Protein AF-A0A2G9UQJ6-F1 (afdb_monomer_lite)

Radius of gyration: 34.2 Å; chains: 1; bounding box: 75×76×111 Å

pLDDT: mean 76.44, std 18.37, range [27.22, 98.5]

Sequence (401 aa):
MISSRFLRECLCYSTVIKEKIAAMLEKKKLLGDGQTDQGKFVLKTAKGTRDYGPKSMAVRESVLKIVTDAFKRHGAETIDTPVFELREVLMGKYGEEGGKLVYDLQDQGGELLSLRYDLTLNHRFILEGMFAACGAGADQFKTVCSSVDKLDKQPWIEIEEELIKEKGLTKENTEKLGQFVRLREFNPSMGNVELLDKLMEFEELAKNARLKKGVEELKVKALEGINLETNGEEQKGLPVGVGSVAAGGRYDELVGNFMAPSGAKGKDKRQDVPCVGISFGIERLFAIMEAKMQIEQLPVRTTETEIFIASAQKNLLQERMKLCKTLWDEGFKVEFAYKANPKLLTQLQYCEDRLIPLVLIVGERELQEGVVKLRNVKARAEQDVPFSELVPTLRSTLASL

InterPro domains:
  IPR004154 Anticodon-binding [PF03129] (307-396)
  IPR004516 Histidine-tRNA ligase/ATP phosphoribosyltransferase regulatory subunit [PIRSF001549] (43-395)
  IPR033656 Histidyl-anticodon-binding [cd00859] (304-395)
  IPR036621 Anticodon-binding domain superfamily [G3DSA:3.40.50.800] (301-399)
  IPR041715 Class II Histidinyl-tRNA synthetase (HisRS)-like catalytic core domain [PF13393] (48-121)
  IPR045864 Class II Aminoacyl-tRNA synthetase/Biotinyl protein ligase (BPL) and lipoyl protein ligase (LPL) [G3DSA:3.30.930.10] (32-120)
  IPR045864 Class II Aminoacyl-tRNA synthetase/Biotinyl protein ligase (BPL) and lipoyl protein ligase (LPL) [G3DSA:3.30.930.10] (121-226)
  IPR045864 Class II Aminoacyl-tRNA synthetase/Biotinyl protein ligase (BPL) and lipoyl protein ligase (LPL) [G3DSA:3.30.930.10] (227-298)
  IPR045864 Class II Aminoacyl-tRNA synthetase/Biotinyl protein ligase (BPL) and lipoyl protein ligase (LPL) [SSF55681] (44-290)

Secondary structure (DSSP, 8-state):
---HHHHHHHHHHHHHHHHHHHHHHHHHHHS-------------PPTT-----HHHHHHHHHHHHHHHHHHHHTT-------SEEEHHHHHHHH-TTGGGSS-BPPP-SS--EEE-STTS---HHHHHHHHHHTT--TTTHHHHHHHHGGGGTS-HHHHHHHHHHTT---HHHHHHHHHHHTHHHH-TT--HHHHHHHHHHSHHHHH-HHHHHHHHHHHHHHHHHHTTGGGS---TT--S----SEEEEE-TTTTTTTSPP-SSTT---------EEEEE-HHHHHHHHHHHHHHTT----S----EEEEESSSSTHHHHHHHHHHHHHTT--EEE-SSSS--HHHHHHHHHHTT--EEEEE-HHHHHHTEEEEEETTT--EEEEETTTHHHHHHHHHTT-

Foldseek 3Di:
DPDPVVVVVVVVVVVVVVVVVVVVVVVVVVVPPPPPCPPDDDPDDDVLDDDQPLLLVLLLVVLVVVVVVVCVVVVHDDDDDDQKDQPCVQCLVPHPPSSVQWAWDDDPPDTTITGDDPRGDDQPLQLVLQLVLLVHDPVLSVVLVVLLVCVVPDPLVVSLCCCVVPSPRDNSSSVSSCCLSCVCVVPVPDEPLRNLVVLCVPPSSVPRPSNVVSSCVQNVQVVVVVVVCVPDDDDPDDDDYDGDQKDWDKDFCPVLSVDDFDDDPPDRDRDTHIDIDMDGNSVSVSVRVVRVCVVVVPDRASDPAQEEEEEQDAQCPVVSVVVQVVVVVVVHRYYYDPDRHDHRVVSLVVCVNNVHQKYWYDDPVLVVVQWIWIAGSVVRDIDTGHPVCVSVVSVVVSVVD

Structure (mmCIF, N/CA/C/O backbone):
data_AF-A0A2G9UQJ6-F1
#
_entry.id   AF-A0A2G9UQJ6-F1
#
loop_
_atom_site.group_PDB
_atom_site.id
_atom_site.type_symbol
_atom_site.label_atom_id
_atom_site.label_alt_id
_atom_site.label_comp_id
_atom_site.label_asym_id
_atom_site.label_entity_id
_atom_site.label_seq_id
_atom_site.pdbx_PDB_ins_code
_atom_site.Cartn_x
_atom_site.Cartn_y
_atom_site.Cartn_z
_atom_site.occupancy
_atom_site.B_iso_or_equiv
_atom_site.auth_seq_id
_atom_site.auth_comp_id
_atom_site.auth_asym_id
_atom_site.auth_atom_id
_atom_site.pdbx_PDB_model_num
ATOM 1 N N . MET A 1 1 ? 31.952 -42.446 61.697 1.00 39.38 1 MET A N 1
ATOM 2 C CA . MET A 1 1 ? 33.128 -42.625 60.817 1.00 39.38 1 MET A CA 1
ATOM 3 C C . MET A 1 1 ? 32.642 -43.036 59.438 1.00 39.38 1 MET A C 1
ATOM 5 O O . MET A 1 1 ? 32.068 -44.110 59.322 1.00 39.38 1 MET A O 1
ATOM 9 N N . ILE A 1 2 ? 32.839 -42.204 58.413 1.00 39.56 2 ILE A N 1
ATOM 10 C CA . ILE A 1 2 ? 32.676 -42.650 57.020 1.00 39.56 2 ILE A CA 1
ATOM 11 C C . ILE A 1 2 ? 33.895 -43.522 56.702 1.00 39.56 2 ILE A C 1
ATOM 13 O O . ILE A 1 2 ? 35.027 -43.091 56.913 1.00 39.56 2 ILE A O 1
ATOM 17 N N . SER A 1 3 ? 33.668 -44.765 56.278 1.00 39.22 3 SER A N 1
ATOM 18 C CA . SER A 1 3 ? 34.749 -45.728 56.044 1.00 39.22 3 SER A CA 1
ATOM 19 C C . SER A 1 3 ? 35.694 -45.244 54.941 1.00 39.22 3 SER A C 1
ATOM 21 O O . SER A 1 3 ? 35.246 -44.839 53.867 1.00 39.22 3 SER A O 1
ATOM 23 N N . SER A 1 4 ? 37.007 -45.356 55.166 1.00 47.09 4 SER A N 1
ATOM 24 C CA . SER A 1 4 ? 38.039 -45.009 54.173 1.00 47.09 4 SER A CA 1
ATOM 25 C C . SER A 1 4 ? 37.916 -45.815 52.871 1.00 47.09 4 SER A C 1
ATOM 27 O O . SER A 1 4 ? 38.413 -45.385 51.829 1.00 47.09 4 SER A O 1
ATOM 29 N N . ARG A 1 5 ? 37.205 -46.950 52.911 1.00 45.69 5 ARG A N 1
ATOM 30 C CA . ARG A 1 5 ? 36.865 -47.782 51.751 1.00 45.69 5 ARG A CA 1
ATOM 31 C C . ARG A 1 5 ? 35.954 -47.045 50.757 1.00 45.69 5 ARG A C 1
ATOM 33 O O . ARG A 1 5 ? 36.265 -47.020 49.573 1.00 45.69 5 ARG A O 1
ATOM 40 N N . PHE A 1 6 ? 34.932 -46.341 51.252 1.00 44.41 6 PHE A N 1
ATOM 41 C CA . PHE A 1 6 ? 33.982 -45.582 50.426 1.00 44.41 6 PHE A CA 1
ATOM 42 C C . PHE A 1 6 ? 34.653 -44.391 49.719 1.00 44.41 6 PHE A C 1
ATOM 44 O O . PHE A 1 6 ? 34.432 -44.147 48.537 1.00 44.41 6 PHE A O 1
ATOM 51 N N . LEU A 1 7 ? 35.557 -43.688 50.413 1.00 46.72 7 LEU A N 1
ATOM 52 C CA . LEU A 1 7 ? 36.350 -42.608 49.811 1.00 46.72 7 LEU A CA 1
ATOM 53 C C . LEU A 1 7 ? 37.323 -43.118 48.733 1.00 46.72 7 LEU A C 1
ATOM 55 O O . LEU A 1 7 ? 37.504 -42.445 47.719 1.00 46.72 7 LEU A O 1
ATOM 59 N N . ARG A 1 8 ? 37.915 -44.310 48.905 1.00 50.94 8 ARG A N 1
ATOM 60 C CA . ARG A 1 8 ? 38.756 -44.938 47.868 1.00 50.94 8 ARG A CA 1
ATOM 61 C C . ARG A 1 8 ? 37.950 -45.378 46.644 1.00 50.94 8 ARG A C 1
ATOM 63 O O . ARG A 1 8 ? 38.422 -45.183 45.528 1.00 50.94 8 ARG A O 1
ATOM 70 N N . GLU A 1 9 ? 36.749 -45.918 46.833 1.00 48.06 9 GLU A N 1
ATOM 71 C CA . GLU A 1 9 ? 35.859 -46.311 45.731 1.00 48.06 9 GLU A CA 1
ATOM 72 C C . GLU A 1 9 ? 35.398 -45.090 44.915 1.00 48.06 9 GLU A C 1
ATOM 74 O O . GLU A 1 9 ? 35.537 -45.093 43.691 1.00 48.06 9 GLU A O 1
ATOM 79 N N . CYS A 1 10 ? 34.984 -43.997 45.568 1.00 45.38 10 CYS A N 1
ATOM 80 C CA . CYS A 1 10 ? 34.635 -42.741 44.890 1.00 45.38 10 CYS A CA 1
ATOM 81 C C . CYS A 1 10 ? 35.817 -42.108 44.130 1.00 45.38 10 CYS A C 1
ATOM 83 O O . CYS A 1 10 ? 35.638 -41.610 43.016 1.00 45.38 10 CYS A O 1
ATOM 85 N N . LEU A 1 11 ? 37.033 -42.145 44.692 1.00 49.91 11 LEU A N 1
ATOM 86 C CA . LEU A 1 11 ? 38.236 -41.664 44.000 1.00 49.91 11 LEU A CA 1
ATOM 87 C C . LEU A 1 11 ? 38.576 -42.531 42.779 1.00 49.91 11 LEU A C 1
ATOM 89 O O . LEU A 1 11 ? 38.846 -41.982 41.715 1.00 49.91 11 LEU A O 1
ATOM 93 N N . CYS A 1 12 ? 38.490 -43.859 42.898 1.00 51.81 12 CYS A N 1
ATOM 94 C CA . CYS A 1 12 ? 38.706 -44.785 41.783 1.00 51.81 12 CYS A CA 1
ATOM 95 C C . CYS A 1 12 ? 37.715 -44.531 40.630 1.00 51.81 12 CYS A C 1
ATOM 97 O O . CYS A 1 12 ? 38.114 -44.433 39.468 1.00 51.81 12 CYS A O 1
ATOM 99 N N . TYR A 1 13 ? 36.435 -44.315 40.955 1.00 52.16 13 TYR A N 1
ATOM 100 C CA . TYR A 1 13 ? 35.408 -43.968 39.968 1.00 52.16 13 TYR A CA 1
ATOM 101 C C . TYR A 1 13 ? 35.709 -42.643 39.245 1.00 52.16 13 TYR A C 1
ATOM 103 O O . TYR A 1 13 ? 35.495 -42.536 38.038 1.00 52.16 13 TYR A O 1
ATOM 111 N N . SER A 1 14 ? 36.260 -41.646 39.952 1.00 56.72 14 SER A N 1
ATOM 112 C CA . SER A 1 14 ? 36.676 -40.368 39.355 1.00 56.72 14 SER A CA 1
ATOM 113 C C . SER A 1 14 ? 37.785 -40.543 38.312 1.00 56.72 14 SER A C 1
ATOM 115 O O . SER A 1 14 ? 37.706 -39.949 37.234 1.00 56.72 14 SER A O 1
ATOM 117 N N . THR A 1 15 ? 38.794 -41.375 38.591 1.00 64.25 15 THR A N 1
ATOM 118 C CA . THR A 1 15 ? 39.903 -41.635 37.657 1.00 64.25 15 THR A CA 1
ATOM 119 C C . THR A 1 15 ? 39.410 -42.350 36.399 1.00 64.25 15 THR A C 1
ATOM 121 O O . THR A 1 15 ? 39.656 -41.874 35.292 1.00 64.25 15 THR A O 1
ATOM 124 N N . VAL A 1 16 ? 38.608 -43.410 36.560 1.00 67.62 16 VAL A N 1
ATOM 125 C CA . VAL A 1 16 ? 38.037 -44.182 35.439 1.00 67.62 16 VAL A CA 1
ATOM 126 C C . VAL A 1 16 ? 37.113 -43.325 34.561 1.00 67.62 16 VAL A C 1
ATOM 128 O O . VAL A 1 16 ? 37.086 -43.487 33.340 1.00 67.62 16 VAL A O 1
ATOM 131 N N . ILE A 1 17 ? 36.363 -42.384 35.148 1.00 64.44 17 ILE A N 1
ATOM 132 C CA . ILE A 1 17 ? 35.553 -41.422 34.382 1.00 64.44 17 ILE A CA 1
ATOM 133 C C . ILE A 1 17 ? 36.448 -40.467 33.579 1.00 64.44 17 ILE A C 1
ATOM 135 O O . ILE A 1 17 ? 36.182 -40.247 32.397 1.00 64.44 17 ILE A O 1
ATOM 139 N N . LYS A 1 18 ? 37.521 -39.930 34.175 1.00 69.75 18 LYS A N 1
ATOM 140 C CA . LYS A 1 18 ? 38.459 -39.029 33.479 1.00 69.75 18 LYS A CA 1
ATOM 141 C C . LYS A 1 18 ? 39.154 -39.716 32.302 1.00 69.75 18 LYS A C 1
ATOM 143 O O . LYS A 1 18 ? 39.206 -39.134 31.222 1.00 69.75 18 LYS A O 1
ATOM 148 N N . GLU A 1 19 ? 39.609 -40.955 32.475 1.00 75.75 19 GLU A N 1
ATOM 149 C CA . GLU A 1 19 ? 40.220 -41.754 31.402 1.00 75.75 19 GLU A CA 1
ATOM 150 C C . GLU A 1 19 ? 39.230 -42.040 30.263 1.00 75.75 19 GLU A C 1
ATOM 152 O O . GLU A 1 19 ? 39.557 -41.846 29.091 1.00 75.75 19 GLU A O 1
ATOM 157 N N . LYS A 1 20 ? 37.980 -42.409 30.583 1.00 70.12 20 LYS A N 1
ATOM 158 C CA . LYS A 1 20 ? 36.930 -42.611 29.568 1.00 70.12 20 LYS A CA 1
ATOM 159 C C . LYS A 1 20 ? 36.587 -41.330 28.803 1.00 70.12 20 LYS A C 1
ATOM 161 O O . LYS A 1 20 ? 36.361 -41.397 27.597 1.00 70.12 20 LYS A O 1
ATOM 166 N N . ILE A 1 21 ? 36.561 -40.175 29.471 1.00 68.81 21 ILE A N 1
ATOM 167 C CA . ILE A 1 21 ? 36.337 -38.873 28.822 1.00 68.81 21 ILE A CA 1
ATOM 168 C C . ILE A 1 21 ? 37.520 -38.507 27.915 1.00 68.81 21 ILE A C 1
ATOM 170 O O . ILE A 1 21 ? 37.296 -38.091 26.780 1.00 68.81 21 ILE A O 1
ATOM 174 N N . ALA A 1 22 ? 38.763 -38.717 28.360 1.00 76.75 22 ALA A N 1
ATOM 175 C CA . ALA A 1 22 ? 39.955 -38.480 27.543 1.00 76.75 22 ALA A CA 1
ATOM 176 C C . ALA A 1 22 ? 39.957 -39.345 26.266 1.00 76.75 22 ALA A C 1
ATOM 178 O O . ALA A 1 22 ? 40.099 -38.812 25.166 1.00 76.75 22 ALA A O 1
ATOM 179 N N . ALA A 1 23 ? 39.678 -40.647 26.391 1.00 73.88 23 ALA A N 1
ATOM 180 C CA . ALA A 1 23 ? 39.582 -41.561 25.251 1.00 73.88 23 ALA A CA 1
ATOM 181 C C . ALA A 1 23 ? 38.428 -41.211 24.285 1.00 73.88 23 ALA A C 1
ATOM 183 O O . ALA A 1 23 ? 38.547 -41.398 23.073 1.00 73.88 23 ALA A O 1
ATOM 184 N N . MET A 1 24 ? 37.306 -40.679 24.790 1.00 67.62 24 MET A N 1
ATOM 185 C CA . MET A 1 24 ? 36.225 -40.161 23.939 1.00 67.62 24 MET A CA 1
ATOM 186 C C . MET A 1 24 ? 36.623 -38.872 23.206 1.00 67.62 24 MET A C 1
ATOM 188 O O . MET A 1 24 ? 36.269 -38.708 22.039 1.00 67.62 24 MET A O 1
ATOM 192 N N . LEU A 1 25 ? 37.392 -37.983 23.842 1.00 69.19 25 LEU A N 1
ATOM 193 C CA . LEU A 1 25 ? 37.907 -36.762 23.213 1.00 69.19 25 LEU A CA 1
ATOM 194 C C . LEU A 1 25 ? 38.963 -37.056 22.135 1.00 69.19 25 LEU A C 1
ATOM 196 O O . LEU A 1 25 ? 38.955 -36.395 21.099 1.00 69.19 25 LEU A O 1
ATOM 200 N N . GLU A 1 26 ? 39.823 -38.063 22.317 1.00 73.50 26 GLU A N 1
ATOM 201 C CA . GLU A 1 26 ? 40.721 -38.535 21.250 1.00 73.50 26 GLU A CA 1
ATOM 202 C C . GLU A 1 26 ? 39.953 -39.134 20.071 1.00 73.50 26 GLU A C 1
ATOM 204 O O . GLU A 1 26 ? 40.199 -38.759 18.925 1.00 73.50 26 GLU A O 1
ATOM 209 N N . LYS A 1 27 ? 38.958 -39.993 20.328 1.00 67.38 27 LYS A N 1
ATOM 210 C CA . LYS A 1 27 ? 38.099 -40.528 19.259 1.00 67.38 27 LYS A CA 1
ATOM 211 C C . LYS A 1 27 ? 37.331 -39.431 18.521 1.00 67.38 27 LYS A C 1
ATOM 213 O O . LYS A 1 27 ? 37.170 -39.538 17.309 1.00 67.38 27 LYS A O 1
ATOM 218 N N . LYS A 1 28 ? 36.929 -38.352 19.204 1.00 64.19 28 LYS A N 1
ATOM 219 C CA . LYS A 1 28 ? 36.332 -37.177 18.553 1.00 64.19 28 LYS A CA 1
ATOM 220 C C . LYS A 1 28 ? 37.314 -36.466 17.610 1.00 64.19 28 LYS A C 1
ATOM 222 O O . LYS A 1 28 ? 36.883 -36.004 16.570 1.00 64.19 28 LYS A O 1
ATOM 227 N N . LYS A 1 29 ? 38.616 -36.408 17.919 1.00 64.50 29 LYS A N 1
ATOM 228 C CA . LYS A 1 29 ? 39.626 -35.826 17.007 1.00 64.50 29 LYS A CA 1
ATOM 229 C C . LYS A 1 29 ? 39.888 -36.686 15.765 1.00 64.50 29 LYS A C 1
ATOM 231 O O . LYS A 1 29 ? 40.259 -36.149 14.730 1.00 64.50 29 LYS A O 1
ATOM 236 N N . LEU A 1 30 ? 39.720 -38.006 15.874 1.00 60.00 30 LEU A N 1
ATOM 237 C CA . LEU A 1 30 ? 39.852 -38.947 14.752 1.00 60.00 30 LEU A CA 1
ATOM 238 C C . LEU A 1 30 ? 38.607 -38.958 13.850 1.00 60.00 30 LEU A C 1
ATOM 240 O O . LEU A 1 30 ? 38.714 -39.177 12.647 1.00 60.00 30 LEU A O 1
ATOM 244 N N . LEU A 1 31 ? 37.436 -38.672 14.422 1.00 54.50 31 LEU A N 1
ATOM 245 C CA . LEU A 1 31 ? 36.222 -38.313 13.692 1.00 54.50 31 LEU A CA 1
ATOM 246 C C . LEU A 1 31 ? 36.304 -36.835 13.281 1.00 54.50 31 LEU A C 1
ATOM 248 O O . LEU A 1 31 ? 35.599 -35.999 13.845 1.00 54.50 31 LEU A O 1
ATOM 252 N N . GLY A 1 32 ? 37.196 -36.530 12.330 1.00 46.03 32 GLY A N 1
ATOM 253 C CA . GLY A 1 32 ? 37.388 -35.175 11.799 1.00 46.03 32 GLY A CA 1
ATOM 254 C C . GLY A 1 32 ? 36.052 -34.515 11.456 1.00 46.03 32 GLY A C 1
ATOM 255 O O . GLY A 1 32 ? 35.142 -35.206 10.999 1.00 46.03 32 GLY A O 1
ATOM 256 N N . ASP A 1 33 ? 35.933 -33.213 11.742 1.00 50.22 33 ASP A N 1
ATOM 257 C CA . ASP A 1 33 ? 34.654 -32.513 11.915 1.00 50.22 33 ASP A CA 1
ATOM 258 C C . ASP A 1 33 ? 33.701 -32.673 10.718 1.00 50.22 33 ASP A C 1
ATOM 260 O O . ASP A 1 33 ? 33.652 -31.857 9.802 1.00 50.22 33 ASP A O 1
ATOM 264 N N . GLY A 1 34 ? 32.878 -33.725 10.777 1.00 48.97 34 GLY A N 1
ATOM 265 C CA . GLY A 1 34 ? 31.820 -34.059 9.825 1.00 48.97 34 GLY A CA 1
ATOM 266 C C . GLY A 1 34 ? 30.616 -33.126 9.922 1.00 48.97 34 GLY A C 1
ATOM 267 O O . GLY A 1 34 ? 29.476 -33.567 9.779 1.00 48.97 34 GLY A O 1
ATOM 268 N N . GLN A 1 35 ? 30.860 -31.843 10.185 1.00 47.53 35 GLN A N 1
ATOM 269 C CA . GLN A 1 35 ? 29.916 -30.792 9.869 1.00 47.53 35 GLN A CA 1
ATOM 270 C C . GLN A 1 35 ? 29.934 -30.621 8.351 1.00 47.53 35 GLN A C 1
ATOM 272 O O . GLN A 1 35 ? 30.703 -29.840 7.795 1.00 47.53 35 GLN A O 1
ATOM 277 N N . THR A 1 36 ? 29.031 -31.334 7.676 1.00 46.62 36 THR A N 1
ATOM 278 C CA . THR A 1 36 ? 28.390 -30.722 6.515 1.00 46.62 36 THR A CA 1
ATOM 279 C C . THR A 1 36 ? 27.882 -29.365 6.980 1.00 46.62 36 THR A C 1
ATOM 281 O O . THR A 1 36 ? 27.115 -29.289 7.943 1.00 46.62 36 THR A O 1
ATOM 284 N N . ASP A 1 37 ? 28.381 -28.302 6.354 1.00 48.41 37 ASP A N 1
ATOM 285 C CA . ASP A 1 37 ? 28.045 -26.928 6.705 1.00 48.41 37 ASP A CA 1
ATOM 286 C C . ASP A 1 37 ? 26.567 -26.687 6.368 1.00 48.41 37 ASP A C 1
ATOM 2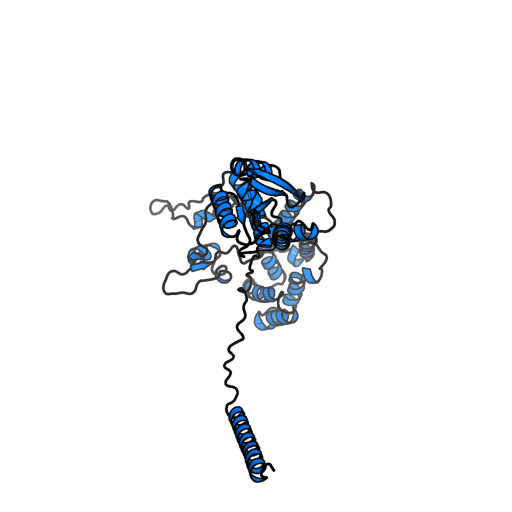88 O O . ASP A 1 37 ? 26.202 -26.248 5.275 1.00 48.41 37 ASP A O 1
ATOM 292 N N . GLN A 1 38 ? 25.686 -27.068 7.299 1.00 53.00 38 GLN A N 1
ATOM 293 C CA . GLN A 1 38 ? 24.277 -26.704 7.298 1.00 53.00 38 GLN A CA 1
ATOM 294 C C . GLN A 1 38 ? 24.215 -25.211 7.597 1.00 53.00 38 GLN A C 1
ATOM 296 O O . GLN A 1 38 ? 23.946 -24.798 8.729 1.00 53.00 38 GLN A O 1
ATOM 301 N N . GLY A 1 39 ? 24.528 -24.426 6.563 1.00 57.31 39 GLY A N 1
ATOM 302 C CA . GLY A 1 39 ? 24.665 -22.984 6.625 1.00 57.31 39 GLY A CA 1
ATOM 303 C C . GLY A 1 39 ? 23.503 -22.392 7.405 1.00 57.31 39 GLY A C 1
ATOM 304 O O . GLY A 1 39 ? 22.341 -22.562 7.029 1.00 57.31 39 GLY A O 1
ATOM 305 N N . LYS A 1 40 ? 23.845 -21.750 8.528 1.00 64.19 40 LYS A N 1
ATOM 306 C CA . LYS A 1 40 ? 22.922 -21.189 9.520 1.00 64.19 40 LYS A CA 1
ATOM 307 C C . LYS A 1 40 ? 21.700 -20.586 8.829 1.00 64.19 40 LYS A C 1
ATOM 309 O O . LYS A 1 40 ? 21.843 -19.584 8.137 1.00 64.19 40 LYS A O 1
ATOM 314 N N . PHE A 1 41 ? 20.521 -21.180 9.027 1.00 79.19 41 PHE A N 1
ATOM 315 C CA . PHE A 1 41 ? 19.288 -20.764 8.351 1.00 79.19 41 PHE A CA 1
ATOM 316 C C . PHE A 1 41 ? 19.050 -19.254 8.527 1.00 79.19 41 PHE A C 1
ATOM 318 O O . PHE A 1 41 ? 18.794 -18.777 9.635 1.00 79.19 41 PHE A O 1
ATOM 325 N N . VAL A 1 42 ? 19.185 -18.498 7.432 1.00 84.19 42 VAL A N 1
ATOM 326 C CA . VAL A 1 42 ? 19.038 -17.038 7.427 1.00 84.19 42 VAL A CA 1
ATOM 327 C C . VAL A 1 42 ? 17.622 -16.680 6.999 1.00 84.19 42 VAL A C 1
ATOM 329 O O . VAL A 1 42 ? 17.271 -16.811 5.828 1.00 84.19 42 VAL A O 1
ATOM 332 N N . LEU A 1 43 ? 16.838 -16.151 7.937 1.00 87.44 43 LEU A N 1
ATOM 333 C CA . LEU A 1 43 ? 15.609 -15.428 7.624 1.00 87.44 43 LEU A CA 1
ATOM 334 C C . LEU A 1 43 ? 15.971 -14.117 6.910 1.00 87.44 43 LEU A C 1
ATOM 336 O O . LEU A 1 43 ? 16.508 -13.199 7.529 1.00 87.44 43 LEU A O 1
ATOM 340 N N . LYS A 1 44 ? 15.703 -14.050 5.605 1.00 84.56 44 LYS A N 1
ATOM 341 C CA . LYS A 1 44 ? 15.848 -12.850 4.769 1.00 84.56 44 LYS A CA 1
ATOM 342 C C . LYS A 1 44 ? 14.866 -12.890 3.599 1.00 84.56 44 LYS A C 1
ATOM 344 O O . LYS A 1 44 ? 14.490 -13.971 3.148 1.00 84.56 44 LYS A O 1
ATOM 349 N N . THR A 1 45 ? 14.517 -11.719 3.077 1.00 78.94 45 THR A N 1
ATOM 350 C CA . THR A 1 45 ? 13.854 -11.585 1.776 1.00 78.94 45 THR A CA 1
ATOM 351 C C . THR A 1 45 ? 14.805 -11.974 0.633 1.00 78.94 45 THR A C 1
ATOM 353 O O . THR A 1 45 ? 16.020 -12.129 0.817 1.00 78.94 45 THR A O 1
ATOM 356 N N . ALA A 1 46 ? 14.257 -12.154 -0.571 1.00 76.31 46 ALA A N 1
ATOM 357 C CA . ALA A 1 46 ? 15.070 -12.321 -1.770 1.00 76.31 46 ALA A CA 1
ATOM 358 C C . ALA A 1 46 ? 15.890 -11.044 -2.047 1.00 76.31 46 ALA A C 1
ATOM 360 O O . ALA A 1 46 ? 15.504 -9.932 -1.686 1.00 76.31 46 ALA A O 1
ATOM 361 N N . LYS A 1 47 ? 17.054 -11.187 -2.693 1.00 68.75 47 LYS A N 1
ATOM 362 C CA . LYS A 1 47 ? 17.907 -10.036 -3.027 1.00 68.75 47 LYS A CA 1
ATOM 363 C C . LYS A 1 47 ? 17.128 -9.074 -3.933 1.00 68.75 47 LYS A C 1
ATOM 365 O O . LYS A 1 47 ? 16.626 -9.492 -4.968 1.00 68.75 47 LYS A O 1
ATOM 370 N N . GLY A 1 48 ? 17.065 -7.799 -3.551 1.00 65.00 48 GLY A N 1
ATOM 371 C CA . GLY A 1 48 ? 16.306 -6.777 -4.279 1.00 65.00 48 GLY A CA 1
ATOM 372 C C . GLY A 1 48 ? 14.825 -6.678 -3.892 1.00 65.00 48 GLY A C 1
ATOM 373 O O . GLY A 1 48 ? 14.139 -5.817 -4.430 1.00 65.00 48 GLY A O 1
ATOM 374 N N . THR A 1 49 ? 14.329 -7.490 -2.949 1.00 72.81 49 THR A N 1
ATOM 375 C CA . THR A 1 49 ? 12.953 -7.385 -2.433 1.00 72.81 49 THR A CA 1
ATOM 376 C C . THR A 1 49 ? 12.924 -6.968 -0.961 1.00 72.81 49 THR A C 1
ATOM 378 O O . THR A 1 49 ? 13.842 -7.263 -0.188 1.00 72.81 49 THR A O 1
ATOM 381 N N . ARG A 1 50 ? 11.859 -6.260 -0.564 1.00 78.00 50 ARG A N 1
ATOM 382 C CA . ARG A 1 50 ? 11.609 -5.802 0.810 1.00 78.00 50 ARG A CA 1
ATOM 383 C C . ARG A 1 50 ? 10.159 -6.052 1.211 1.00 78.00 50 ARG A C 1
ATOM 385 O O . ARG A 1 50 ? 9.268 -5.967 0.367 1.00 78.00 50 ARG A O 1
ATOM 392 N N . ASP A 1 51 ? 9.939 -6.280 2.499 1.00 84.50 51 ASP A N 1
ATOM 393 C CA . ASP A 1 51 ? 8.603 -6.266 3.089 1.00 84.50 51 ASP A CA 1
ATOM 394 C C . ASP A 1 51 ? 8.146 -4.820 3.334 1.00 84.50 51 ASP A C 1
ATOM 396 O O . ASP A 1 51 ? 8.951 -3.951 3.682 1.00 84.50 51 ASP A O 1
ATOM 400 N N . TYR A 1 52 ? 6.844 -4.562 3.202 1.00 83.06 52 TYR A N 1
ATOM 401 C CA . TYR A 1 52 ? 6.237 -3.275 3.549 1.00 83.06 52 TYR A CA 1
ATOM 402 C C . TYR A 1 52 ? 5.527 -3.425 4.895 1.00 83.06 52 TYR A C 1
ATOM 404 O O . TYR A 1 52 ? 4.520 -4.121 5.012 1.00 83.06 52 TYR A O 1
ATOM 412 N N . GLY A 1 53 ? 6.064 -2.780 5.933 1.00 89.62 53 GLY A N 1
ATOM 413 C CA . GLY A 1 53 ? 5.428 -2.758 7.251 1.00 89.62 53 GLY A CA 1
ATOM 414 C C . GLY A 1 53 ? 4.137 -1.920 7.260 1.00 89.62 53 GLY A C 1
ATOM 415 O O . GLY A 1 53 ? 3.923 -1.118 6.350 1.00 89.62 53 GLY A O 1
ATOM 416 N N . PRO A 1 54 ? 3.295 -2.014 8.311 1.00 91.50 54 PRO A N 1
ATOM 417 C CA . PRO A 1 54 ? 1.984 -1.354 8.343 1.00 91.50 54 PRO A CA 1
ATOM 418 C C . PRO A 1 54 ? 2.012 0.167 8.110 1.00 91.50 54 PRO A C 1
ATOM 420 O O . PRO A 1 54 ? 1.091 0.709 7.509 1.00 91.50 54 PRO A O 1
ATOM 423 N N . LYS A 1 55 ? 3.077 0.862 8.542 1.00 87.62 55 LYS A N 1
ATOM 424 C CA . LYS A 1 55 ? 3.261 2.299 8.266 1.00 87.62 55 LYS A CA 1
ATOM 425 C C . LYS A 1 55 ? 3.518 2.562 6.780 1.00 87.62 55 LYS A C 1
ATOM 427 O O . LYS A 1 55 ? 2.804 3.358 6.184 1.00 87.62 55 LYS A O 1
ATOM 432 N N . SER A 1 56 ? 4.476 1.859 6.177 1.00 85.38 56 SER A N 1
ATOM 433 C CA . SER A 1 56 ? 4.785 1.963 4.745 1.00 85.38 56 SER A CA 1
ATOM 434 C C . SER A 1 56 ? 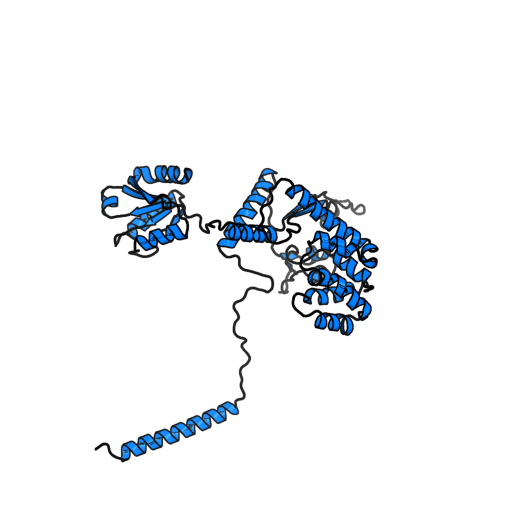3.598 1.567 3.864 1.00 85.38 56 SER A C 1
ATOM 436 O O . SER A 1 56 ? 3.375 2.192 2.832 1.00 85.38 56 SER A O 1
ATOM 438 N N . MET A 1 57 ? 2.797 0.580 4.286 1.00 90.94 57 MET A N 1
ATOM 439 C CA . MET A 1 57 ? 1.556 0.209 3.599 1.00 90.94 57 MET A CA 1
ATOM 440 C C . MET A 1 57 ? 0.508 1.325 3.635 1.00 90.94 57 MET A C 1
ATOM 442 O O . MET A 1 57 ? -0.008 1.672 2.578 1.00 90.94 57 MET A O 1
ATOM 446 N N . ALA A 1 58 ? 0.265 1.961 4.786 1.00 89.56 58 ALA A N 1
ATOM 447 C CA . ALA A 1 58 ? -0.664 3.093 4.872 1.00 89.56 58 ALA A CA 1
ATOM 448 C C . ALA A 1 58 ? -0.246 4.267 3.957 1.00 89.56 58 ALA A C 1
ATOM 450 O O . ALA A 1 58 ? -1.081 4.861 3.271 1.00 89.56 58 ALA A O 1
ATOM 451 N N . VAL A 1 59 ? 1.059 4.567 3.876 1.00 86.44 59 VAL A N 1
ATOM 452 C CA . VAL A 1 59 ? 1.591 5.573 2.933 1.00 86.44 59 VAL A CA 1
ATOM 453 C C . VAL A 1 59 ? 1.372 5.135 1.483 1.00 86.44 59 VAL A C 1
ATOM 455 O O . VAL A 1 59 ? 0.836 5.903 0.682 1.00 86.44 59 VAL A O 1
ATOM 458 N N . ARG A 1 60 ? 1.726 3.889 1.151 1.00 87.44 60 ARG A N 1
ATOM 459 C CA . ARG A 1 60 ? 1.557 3.295 -0.182 1.00 87.44 60 ARG A CA 1
ATOM 460 C C . ARG A 1 60 ? 0.107 3.328 -0.659 1.00 87.44 60 ARG A C 1
ATOM 462 O O . ARG A 1 60 ? -0.146 3.750 -1.785 1.00 87.44 60 ARG A O 1
ATOM 469 N N . GLU A 1 61 ? -0.837 2.936 0.187 1.00 90.69 61 GLU A N 1
ATOM 470 C CA . GLU A 1 61 ? -2.271 2.967 -0.111 1.00 90.69 61 GLU A CA 1
ATOM 471 C C . GLU A 1 61 ? -2.769 4.398 -0.340 1.00 90.69 61 GLU A C 1
ATOM 473 O O . GLU A 1 61 ? -3.506 4.632 -1.297 1.00 90.69 61 GLU A O 1
ATOM 478 N N . SER A 1 62 ? -2.305 5.376 0.449 1.00 87.81 62 SER A N 1
ATOM 479 C CA . SER A 1 62 ? -2.671 6.786 0.248 1.00 87.81 62 SER A CA 1
ATOM 480 C C . SER A 1 62 ? -2.216 7.334 -1.115 1.00 87.81 62 SER A C 1
ATOM 482 O O . SER A 1 62 ? -3.002 7.975 -1.814 1.00 87.81 62 SER A O 1
ATOM 484 N N . VAL A 1 63 ? -0.988 7.010 -1.546 1.00 86.62 63 VAL A N 1
ATOM 485 C CA . VAL A 1 63 ? -0.444 7.387 -2.864 1.00 86.62 63 VAL A CA 1
ATOM 486 C C . VAL A 1 63 ? -1.209 6.700 -3.989 1.00 86.62 63 VAL A C 1
ATOM 488 O O . VAL A 1 63 ? -1.651 7.362 -4.929 1.00 86.62 63 VAL A O 1
ATOM 491 N N . LEU A 1 64 ? -1.383 5.378 -3.894 1.00 90.31 64 LEU A N 1
ATOM 492 C CA . LEU A 1 64 ? -2.084 4.599 -4.913 1.00 90.31 64 LEU A CA 1
ATOM 493 C C . LEU A 1 64 ? -3.525 5.084 -5.074 1.00 90.31 64 LEU A C 1
ATOM 495 O O . LEU A 1 64 ? -3.972 5.261 -6.202 1.00 90.31 64 LEU A O 1
ATOM 499 N N . LYS A 1 65 ? -4.217 5.411 -3.975 1.00 91.69 65 LYS A N 1
ATOM 500 C CA . LYS A 1 65 ? -5.563 5.989 -4.019 1.00 91.69 65 LYS A CA 1
ATOM 501 C C . LYS A 1 65 ? -5.605 7.297 -4.813 1.00 91.69 65 LYS A C 1
ATOM 503 O O . LYS A 1 65 ? -6.467 7.435 -5.674 1.00 91.69 65 LYS A O 1
ATOM 508 N N . ILE A 1 66 ? -4.677 8.231 -4.578 1.00 89.88 66 ILE A N 1
ATOM 509 C CA . ILE A 1 66 ? -4.625 9.515 -5.304 1.00 89.88 66 ILE A CA 1
ATOM 510 C C . ILE A 1 66 ? -4.452 9.289 -6.815 1.00 89.88 66 ILE A C 1
ATOM 512 O O . ILE A 1 66 ? -5.173 9.888 -7.616 1.00 89.88 66 ILE A O 1
ATOM 516 N N . VAL A 1 67 ? -3.533 8.400 -7.207 1.00 87.81 67 VAL A N 1
ATOM 517 C CA . VAL A 1 67 ? -3.272 8.068 -8.620 1.00 87.81 67 VAL A CA 1
ATOM 518 C C . VAL A 1 67 ? -4.484 7.372 -9.256 1.00 87.81 67 VAL A C 1
ATOM 520 O O . VAL A 1 67 ? -4.937 7.767 -10.331 1.00 87.81 67 VAL A O 1
ATOM 523 N N . THR A 1 68 ? -5.070 6.381 -8.580 1.00 92.50 68 THR A N 1
ATOM 524 C CA . THR A 1 68 ? -6.247 5.649 -9.069 1.00 92.50 68 THR A CA 1
ATOM 525 C C . THR A 1 68 ? -7.493 6.535 -9.165 1.00 92.50 68 THR A C 1
ATOM 527 O O . THR A 1 68 ? -8.252 6.411 -10.125 1.00 92.50 68 THR A O 1
ATOM 530 N N . ASP A 1 69 ? -7.711 7.455 -8.223 1.00 94.12 69 ASP A N 1
ATOM 531 C CA . ASP A 1 69 ? -8.832 8.401 -8.269 1.00 94.12 69 ASP A CA 1
ATOM 532 C C . ASP A 1 69 ? -8.684 9.397 -9.433 1.00 94.12 69 ASP A C 1
ATOM 534 O O . ASP A 1 69 ? -9.683 9.776 -10.050 1.00 94.12 69 ASP A O 1
ATOM 538 N N . ALA A 1 70 ? -7.451 9.782 -9.789 1.00 91.38 70 ALA A N 1
ATOM 539 C CA . ALA A 1 70 ? -7.189 10.565 -10.994 1.00 91.38 70 ALA A CA 1
ATOM 540 C C . ALA A 1 70 ? -7.540 9.772 -12.266 1.00 91.38 70 ALA A C 1
ATOM 542 O O . ALA A 1 70 ? -8.286 10.276 -13.104 1.00 91.38 70 ALA A O 1
ATOM 543 N N . PHE A 1 71 ? -7.095 8.516 -12.390 1.00 92.75 71 PHE A N 1
ATOM 544 C CA . PHE A 1 71 ? -7.447 7.657 -13.531 1.00 92.75 71 PHE A CA 1
ATOM 545 C C . PHE A 1 71 ? -8.964 7.460 -13.676 1.00 92.75 71 PHE A C 1
ATOM 547 O O . PHE A 1 71 ? -9.511 7.661 -14.762 1.00 92.75 71 PHE A O 1
ATOM 554 N N . LYS A 1 72 ? -9.668 7.170 -12.574 1.00 95.56 72 LYS A N 1
ATOM 555 C CA . LYS A 1 72 ? -11.134 7.033 -12.556 1.00 95.56 72 LYS A CA 1
ATOM 556 C C . LYS A 1 72 ? -11.851 8.315 -12.985 1.00 95.56 72 LYS A C 1
ATOM 558 O O . LYS A 1 72 ? -12.828 8.239 -13.724 1.00 95.56 72 LYS A O 1
ATOM 563 N N . ARG A 1 73 ? -11.355 9.494 -12.586 1.00 96.38 73 ARG A N 1
ATOM 564 C CA . ARG A 1 73 ? -11.903 10.796 -13.020 1.00 96.38 73 ARG A CA 1
ATOM 565 C C . ARG A 1 73 ? -11.830 10.990 -14.538 1.00 96.38 73 ARG A C 1
ATOM 567 O O . ARG A 1 73 ? -12.709 11.630 -15.103 1.00 96.38 73 ARG A O 1
ATOM 574 N N . HIS A 1 74 ? -10.812 10.430 -15.187 1.00 96.12 74 HIS A N 1
ATOM 575 C CA . HIS A 1 74 ? -10.651 10.457 -16.643 1.00 96.12 74 HIS A CA 1
ATOM 576 C C . HIS A 1 74 ? -11.348 9.287 -17.365 1.00 96.12 74 HIS A C 1
ATOM 578 O O . HIS A 1 74 ? -11.159 9.124 -18.566 1.00 96.12 74 HIS A O 1
ATOM 584 N N . GLY A 1 75 ? -12.166 8.493 -16.662 1.00 96.62 75 GLY A N 1
ATOM 585 C CA . GLY A 1 75 ? -12.919 7.383 -17.252 1.00 96.62 75 GLY A CA 1
ATOM 586 C C . GLY A 1 75 ? -12.064 6.170 -17.628 1.00 96.62 75 GLY A C 1
ATOM 587 O O . GLY A 1 75 ? -12.501 5.361 -18.439 1.00 96.62 75 GLY A O 1
ATOM 588 N N . ALA A 1 76 ? -10.855 6.041 -17.073 1.00 95.56 76 ALA A N 1
ATOM 589 C CA . ALA A 1 76 ? -9.986 4.908 -17.362 1.00 95.56 76 ALA A CA 1
ATOM 590 C C . ALA A 1 76 ? -10.538 3.607 -16.755 1.00 95.56 76 ALA A C 1
ATOM 592 O O . ALA A 1 76 ? -10.789 3.520 -15.549 1.00 95.56 76 ALA A O 1
ATOM 593 N N . GLU A 1 77 ? -10.671 2.580 -17.590 1.00 96.38 77 GLU A N 1
ATOM 594 C CA . GLU A 1 77 ? -10.947 1.213 -17.152 1.00 96.38 77 GLU A CA 1
ATOM 595 C C . GLU A 1 77 ? -9.682 0.578 -16.553 1.00 96.38 77 GLU A C 1
ATOM 597 O O . GLU A 1 77 ? -8.556 0.945 -16.891 1.00 96.38 77 GLU A O 1
ATOM 602 N N . THR A 1 78 ? -9.855 -0.363 -15.623 1.00 94.12 78 THR A N 1
ATOM 603 C CA . THR A 1 78 ? -8.742 -1.053 -14.953 1.00 94.12 78 THR A CA 1
ATOM 604 C C . THR A 1 78 ? -8.688 -2.505 -15.405 1.00 94.12 78 THR A C 1
ATOM 606 O O . THR A 1 78 ? -9.692 -3.209 -15.334 1.00 94.12 78 THR A O 1
ATOM 609 N N . ILE A 1 79 ? -7.503 -2.951 -15.815 1.00 93.69 79 ILE A N 1
ATOM 610 C CA . ILE A 1 79 ? -7.184 -4.355 -16.089 1.00 93.69 79 ILE A CA 1
ATOM 611 C C . ILE A 1 79 ? -6.058 -4.811 -15.159 1.00 93.69 79 ILE A C 1
ATOM 613 O O . ILE A 1 79 ? -5.284 -3.988 -14.671 1.00 93.69 79 ILE A O 1
ATOM 617 N N . ASP A 1 80 ? -5.949 -6.119 -14.958 1.00 90.06 80 ASP A N 1
ATOM 618 C CA . ASP A 1 80 ? -4.775 -6.762 -14.370 1.00 90.06 80 ASP A CA 1
ATOM 619 C C . ASP A 1 80 ? -4.324 -7.899 -15.295 1.00 90.06 80 ASP A C 1
ATOM 621 O O . ASP A 1 80 ? -5.139 -8.466 -16.028 1.00 90.06 80 ASP A O 1
ATOM 625 N N . THR A 1 81 ? -3.030 -8.212 -15.291 1.00 84.31 81 THR A N 1
ATOM 626 C CA . THR A 1 81 ? -2.451 -9.299 -16.097 1.00 84.31 81 THR A CA 1
ATOM 627 C C . THR A 1 81 ? -1.606 -10.216 -15.213 1.00 84.31 81 THR A C 1
ATOM 629 O O . THR A 1 81 ? -1.130 -9.786 -14.157 1.00 84.31 81 THR A O 1
ATOM 632 N N . PRO A 1 82 ? -1.391 -11.487 -15.592 1.00 85.44 82 PRO A N 1
ATOM 633 C CA . PRO A 1 82 ? -0.577 -12.405 -14.801 1.00 85.44 82 PRO A CA 1
ATOM 634 C C . PRO A 1 82 ? 0.823 -11.848 -14.474 1.00 85.44 82 PRO A C 1
ATOM 636 O O . PRO A 1 82 ? 1.378 -10.998 -15.171 1.00 85.44 82 PRO A O 1
ATOM 639 N N . VAL A 1 83 ? 1.412 -12.278 -13.354 1.00 79.62 83 VAL A N 1
ATOM 640 C CA . VAL A 1 83 ? 2.734 -11.779 -12.910 1.00 79.62 83 VAL A CA 1
ATOM 641 C C . VAL A 1 83 ? 3.883 -12.265 -13.811 1.00 79.62 83 VAL A C 1
ATOM 643 O O . VAL A 1 83 ? 4.931 -11.621 -13.903 1.00 79.62 83 VAL A O 1
ATOM 646 N N . PHE A 1 84 ? 3.654 -13.381 -14.502 1.00 84.44 84 PHE A N 1
ATOM 647 C CA . PHE A 1 84 ? 4.494 -13.957 -15.544 1.00 84.44 84 PHE A CA 1
ATOM 648 C C . PHE A 1 84 ? 3.756 -13.940 -16.884 1.00 84.44 84 PHE A C 1
ATOM 650 O O . PHE A 1 84 ? 2.536 -14.033 -16.917 1.00 84.44 84 PHE A O 1
ATOM 657 N N . GLU A 1 85 ? 4.496 -13.882 -17.981 1.00 84.69 85 GLU A N 1
ATOM 658 C CA . GLU A 1 85 ? 3.977 -14.010 -19.346 1.00 84.69 85 GLU A CA 1
ATOM 659 C C . GLU A 1 85 ? 4.732 -15.137 -20.070 1.00 84.69 85 GLU A C 1
ATOM 661 O O . GLU A 1 85 ? 5.787 -15.584 -19.606 1.00 84.69 85 GLU A O 1
ATOM 666 N N . LEU A 1 86 ? 4.227 -15.583 -21.225 1.00 88.62 86 LEU A N 1
ATOM 667 C CA . LEU A 1 86 ? 4.976 -16.480 -22.112 1.00 88.62 86 LEU A CA 1
ATOM 668 C C . LEU A 1 86 ? 6.319 -15.841 -22.492 1.00 88.62 86 LEU A C 1
ATOM 670 O O . LEU A 1 86 ? 6.380 -14.690 -22.934 1.00 88.62 86 LEU A O 1
ATOM 674 N N . ARG A 1 87 ? 7.406 -16.604 -22.364 1.00 83.25 87 ARG A N 1
ATOM 675 C CA . ARG A 1 87 ? 8.777 -16.124 -22.588 1.00 83.25 87 ARG A CA 1
ATOM 676 C C . ARG A 1 87 ? 8.964 -15.500 -23.974 1.00 83.25 87 ARG A C 1
ATOM 678 O O . ARG A 1 87 ? 9.609 -14.461 -24.108 1.00 83.25 87 ARG A O 1
ATOM 685 N N . GLU A 1 88 ? 8.341 -16.081 -24.999 1.00 83.75 88 GLU A N 1
ATOM 686 C CA . GLU A 1 88 ? 8.348 -15.560 -26.373 1.00 83.75 88 GLU A CA 1
ATOM 687 C C . GLU A 1 88 ? 7.710 -14.164 -26.508 1.00 83.75 88 GLU A C 1
ATOM 689 O O . GLU A 1 88 ? 8.257 -13.308 -27.206 1.00 83.75 88 GLU A O 1
ATOM 694 N N . VAL A 1 89 ? 6.622 -13.887 -25.777 1.00 80.12 89 VAL A N 1
ATOM 695 C CA . VAL A 1 89 ? 5.904 -12.596 -25.787 1.00 80.12 89 VAL A CA 1
ATOM 696 C C . VAL A 1 89 ? 6.786 -11.473 -25.234 1.00 80.12 89 VAL A C 1
ATOM 698 O O . VAL A 1 89 ? 6.729 -10.334 -25.709 1.00 80.12 89 VAL A O 1
ATOM 701 N N . LEU A 1 90 ? 7.639 -11.791 -24.256 1.00 70.81 90 LEU A N 1
ATOM 702 C CA . LEU A 1 90 ? 8.597 -10.854 -23.668 1.00 70.81 90 LEU A CA 1
ATOM 703 C C . LEU A 1 90 ? 9.854 -10.693 -24.539 1.00 70.81 90 LEU A C 1
ATOM 705 O O . LEU A 1 90 ? 10.288 -9.565 -24.789 1.00 70.81 90 LEU A O 1
ATOM 709 N N . MET A 1 91 ? 10.420 -11.794 -25.046 1.00 68.69 91 MET A N 1
ATOM 710 C CA . MET A 1 91 ? 11.632 -11.762 -25.879 1.00 68.69 91 MET A CA 1
ATOM 711 C C . MET A 1 91 ? 11.401 -11.068 -27.232 1.00 68.69 91 MET A C 1
ATOM 713 O O . MET A 1 91 ? 12.268 -10.318 -27.687 1.00 68.69 91 MET A O 1
ATOM 717 N N . GLY A 1 92 ? 10.217 -11.225 -27.838 1.00 61.06 92 GLY A N 1
ATOM 718 C CA . GLY A 1 92 ? 9.865 -10.598 -29.118 1.00 61.06 92 GLY A CA 1
ATOM 719 C C . GLY A 1 92 ? 9.897 -9.061 -29.120 1.00 61.06 92 GLY A C 1
ATOM 720 O O . GLY A 1 92 ? 10.070 -8.460 -30.177 1.00 61.06 92 GLY A O 1
ATOM 721 N N . LYS A 1 93 ? 9.789 -8.405 -27.952 1.00 57.62 93 LYS A N 1
ATOM 722 C CA . LYS A 1 93 ? 9.850 -6.932 -27.835 1.00 57.62 93 LYS A CA 1
ATOM 723 C C . LYS A 1 93 ? 11.270 -6.358 -27.793 1.00 57.62 93 LYS A C 1
ATOM 725 O O . LYS A 1 93 ? 11.454 -5.198 -28.152 1.00 57.62 93 LYS A O 1
ATOM 730 N N . TYR A 1 94 ? 12.254 -7.127 -27.317 1.00 49.56 94 TYR A N 1
ATOM 731 C CA . TYR A 1 94 ? 13.574 -6.598 -26.927 1.00 49.56 94 TYR A CA 1
ATOM 732 C C . TYR A 1 94 ? 14.772 -7.389 -27.482 1.00 49.56 94 TYR A C 1
ATOM 734 O O . TYR A 1 94 ? 15.921 -7.010 -27.239 1.00 49.56 94 TYR A O 1
ATOM 742 N N . GLY A 1 95 ? 14.521 -8.465 -28.234 1.00 50.25 95 GLY A N 1
ATOM 743 C CA . GLY A 1 95 ? 15.550 -9.371 -28.744 1.00 50.25 95 GLY A CA 1
ATOM 744 C C . GLY A 1 95 ? 16.168 -10.251 -27.652 1.00 50.25 95 GLY A C 1
ATOM 745 O O . GLY A 1 95 ? 15.775 -10.203 -26.485 1.00 50.25 95 GLY A O 1
ATOM 746 N N . GLU A 1 96 ? 17.180 -11.039 -28.026 1.00 46.69 96 GLU A N 1
ATOM 747 C CA . GLU A 1 96 ? 17.828 -12.050 -27.165 1.00 46.69 96 GLU A CA 1
ATOM 748 C C . GLU A 1 96 ? 18.429 -11.501 -25.853 1.00 46.69 96 GLU A C 1
ATOM 750 O O . GLU A 1 96 ? 18.773 -12.263 -24.951 1.00 46.69 96 GLU A O 1
ATOM 755 N N . GLU A 1 97 ? 18.569 -10.180 -25.722 1.00 44.22 97 GLU A N 1
ATOM 756 C CA . GLU A 1 97 ? 19.222 -9.543 -24.574 1.00 44.22 97 GLU A CA 1
ATOM 757 C C . GLU A 1 97 ? 18.263 -9.119 -23.468 1.00 44.22 97 GLU A C 1
ATOM 759 O O . GLU A 1 97 ? 18.651 -9.148 -22.300 1.00 44.22 97 GLU A O 1
ATOM 764 N N . GLY A 1 98 ? 17.012 -8.781 -23.805 1.00 44.88 98 GLY A N 1
ATOM 765 C CA . GLY A 1 98 ? 15.988 -8.488 -22.796 1.00 44.88 98 GLY A CA 1
ATOM 766 C C . GLY A 1 98 ? 15.765 -9.681 -21.863 1.00 44.88 98 GLY A C 1
ATOM 767 O O . GLY A 1 98 ? 15.629 -9.508 -20.654 1.00 44.88 98 GLY A O 1
ATOM 768 N N . GLY A 1 99 ? 15.864 -10.900 -22.407 1.00 48.62 99 GLY A N 1
ATOM 769 C CA . GLY A 1 99 ? 15.745 -12.153 -21.659 1.00 48.62 99 GLY A CA 1
ATOM 770 C C . GLY A 1 99 ? 16.796 -12.371 -20.560 1.00 48.62 99 GLY A C 1
ATOM 771 O O . GLY A 1 99 ? 16.571 -13.193 -19.685 1.00 48.62 99 GLY A O 1
ATOM 772 N N . LYS A 1 100 ? 17.922 -11.636 -20.542 1.00 49.78 100 LYS A N 1
ATOM 773 C CA . LYS A 1 100 ? 18.946 -11.765 -19.479 1.00 49.78 100 LYS A CA 1
ATOM 774 C C . LYS A 1 100 ? 18.615 -10.995 -18.196 1.00 49.78 100 LYS A C 1
ATOM 776 O O . LYS A 1 100 ? 19.272 -11.203 -17.180 1.00 49.78 100 LYS A O 1
ATOM 781 N N . LEU A 1 101 ? 17.645 -10.083 -18.258 1.00 51.97 101 LEU A N 1
ATOM 782 C CA . LEU A 1 101 ? 17.211 -9.214 -17.150 1.00 51.97 101 LEU A CA 1
ATOM 783 C C . LEU A 1 101 ? 15.773 -9.518 -16.706 1.00 51.97 101 LEU A C 1
ATOM 785 O O . LEU A 1 101 ? 15.199 -8.825 -15.866 1.00 51.97 101 LEU A O 1
ATOM 789 N N . VAL A 1 102 ? 15.202 -10.558 -17.304 1.00 61.94 102 VAL A N 1
ATOM 790 C CA . VAL A 1 102 ? 13.889 -11.118 -17.037 1.00 61.94 102 VAL A CA 1
ATOM 791 C C . VAL A 1 102 ? 14.098 -12.374 -16.190 1.00 61.94 102 VAL A C 1
ATOM 793 O O . VAL A 1 102 ? 14.982 -13.181 -16.468 1.00 61.94 102 VAL A O 1
ATOM 796 N N . TYR A 1 103 ? 13.306 -12.537 -15.131 1.00 68.81 103 TYR A N 1
ATOM 797 C CA . TYR A 1 103 ? 13.362 -13.738 -14.298 1.00 68.81 103 TYR A CA 1
ATOM 798 C C . TYR A 1 103 ? 12.548 -14.854 -14.962 1.00 68.81 103 TYR A C 1
ATOM 800 O O . TYR A 1 103 ? 11.319 -14.852 -14.881 1.00 68.81 103 TYR A O 1
ATOM 808 N N . ASP A 1 104 ? 13.230 -15.788 -15.622 1.00 79.12 104 ASP A N 1
ATOM 809 C CA . ASP A 1 104 ? 12.629 -17.024 -16.135 1.00 79.12 104 ASP A CA 1
ATOM 810 C C . ASP A 1 104 ? 12.169 -17.930 -14.973 1.00 79.12 104 ASP A C 1
ATOM 812 O O . ASP A 1 104 ? 12.855 -18.063 -13.954 1.00 79.12 104 ASP A O 1
ATOM 816 N N . LEU A 1 105 ? 11.005 -18.568 -15.126 1.00 83.00 105 LEU A N 1
ATOM 817 C CA . LEU A 1 105 ? 10.551 -19.636 -14.235 1.00 83.00 105 LEU A CA 1
ATOM 818 C C . LEU A 1 105 ? 11.304 -20.938 -14.558 1.00 83.00 105 LEU A C 1
ATOM 820 O O . LEU A 1 105 ? 11.777 -21.149 -15.675 1.00 83.00 105 LEU A O 1
ATOM 824 N N . GLN A 1 106 ? 11.413 -21.834 -13.574 1.00 85.25 106 GLN A N 1
ATOM 825 C CA . GLN A 1 106 ? 12.014 -23.149 -13.793 1.00 85.25 106 GLN A CA 1
ATOM 826 C C . GLN A 1 106 ? 11.141 -23.984 -14.741 1.00 85.25 106 GLN A C 1
ATOM 828 O O . GLN A 1 106 ? 9.939 -24.109 -14.517 1.00 85.25 106 GLN A O 1
ATOM 833 N N . ASP A 1 107 ? 11.761 -24.602 -15.748 1.00 89.56 107 ASP A N 1
ATOM 834 C CA . ASP A 1 107 ? 11.091 -25.567 -16.622 1.00 89.56 107 ASP A CA 1
ATOM 835 C C . ASP A 1 107 ? 10.637 -26.805 -15.822 1.00 89.56 107 ASP A C 1
ATOM 837 O O . ASP A 1 107 ? 11.411 -27.412 -15.075 1.00 89.56 107 ASP A O 1
ATOM 841 N N . GLN A 1 108 ? 9.360 -27.152 -15.975 1.00 90.00 108 GLN A N 1
ATOM 842 C CA . GLN A 1 108 ? 8.692 -28.293 -15.344 1.00 90.00 108 GLN A CA 1
ATOM 843 C C . GLN A 1 108 ? 8.036 -29.226 -16.385 1.00 90.00 108 GLN A C 1
ATOM 845 O O . GLN A 1 108 ? 7.177 -30.034 -16.036 1.00 90.00 108 GLN A O 1
ATOM 850 N N . GLY A 1 109 ? 8.438 -29.131 -17.661 1.00 87.62 109 GLY A N 1
ATOM 851 C CA . GLY A 1 109 ? 7.870 -29.893 -18.779 1.00 87.62 109 GLY A CA 1
ATOM 852 C C . GLY A 1 109 ? 6.607 -29.268 -19.381 1.00 87.62 109 GLY A C 1
ATOM 853 O O . GLY A 1 109 ? 5.774 -29.989 -19.929 1.00 87.62 109 GLY A O 1
ATOM 854 N N . GLY A 1 110 ? 6.446 -27.949 -19.240 1.00 90.19 110 GLY A N 1
ATOM 855 C CA . GLY A 1 110 ? 5.274 -27.186 -19.678 1.00 90.19 110 GLY A CA 1
ATOM 856 C C . GLY A 1 110 ? 5.645 -25.964 -20.521 1.00 90.19 110 GLY A C 1
ATOM 857 O O . GLY A 1 110 ? 6.661 -25.950 -21.212 1.00 90.19 110 GLY A O 1
ATOM 858 N N . GLU A 1 111 ? 4.811 -24.928 -20.470 1.00 92.12 111 GLU A N 1
ATOM 859 C CA . GLU A 1 111 ? 5.070 -23.656 -21.152 1.00 92.12 111 GLU A CA 1
ATOM 860 C C . GLU A 1 111 ? 6.232 -22.894 -20.492 1.00 92.12 111 GLU A C 1
ATOM 862 O O . GLU A 1 111 ? 6.366 -22.872 -19.266 1.00 92.12 111 GLU A O 1
ATOM 867 N N . LEU A 1 112 ? 7.072 -22.243 -21.302 1.00 88.06 112 LEU A N 1
ATOM 868 C CA . LEU A 1 112 ? 8.179 -21.426 -20.803 1.00 88.06 112 LEU A CA 1
ATOM 869 C C . LEU A 1 112 ? 7.671 -20.026 -20.439 1.00 88.06 112 LEU A C 1
ATOM 871 O O . LEU A 1 112 ? 7.201 -19.281 -21.302 1.00 88.06 112 LEU A O 1
ATOM 875 N N . LEU A 1 113 ? 7.797 -19.672 -19.162 1.00 86.31 113 LEU A N 1
ATOM 876 C CA . LEU A 1 113 ? 7.225 -18.467 -18.560 1.00 86.31 113 LEU A CA 1
ATOM 877 C C . LEU A 1 113 ? 8.308 -17.595 -17.920 1.00 86.31 113 LEU A C 1
ATOM 879 O O . LEU A 1 113 ? 9.286 -18.117 -17.381 1.00 86.31 113 LEU A O 1
ATOM 883 N N . SER A 1 114 ? 8.096 -16.279 -17.899 1.00 78.25 114 SER A N 1
ATOM 884 C CA . SER A 1 114 ? 9.021 -15.340 -17.253 1.00 78.25 114 SER A CA 1
ATOM 885 C C . SER A 1 114 ? 8.312 -14.119 -16.652 1.00 78.25 114 SER A C 1
ATOM 887 O O . SER A 1 114 ? 7.250 -13.716 -17.124 1.00 78.25 114 SER A O 1
ATOM 889 N N . LEU A 1 115 ? 8.887 -13.511 -15.607 1.00 69.94 115 LEU A N 1
ATOM 890 C CA . LEU A 1 115 ? 8.313 -12.341 -14.920 1.00 69.94 115 LEU A CA 1
ATOM 891 C C . LEU A 1 115 ? 8.359 -11.054 -15.767 1.00 69.94 115 LEU A C 1
ATOM 893 O O . LEU A 1 115 ? 9.281 -10.840 -16.556 1.00 69.94 115 LEU A O 1
ATOM 897 N N . ARG A 1 116 ? 7.386 -10.158 -15.550 1.00 62.22 116 ARG A N 1
ATOM 898 C CA . ARG A 1 116 ? 7.282 -8.859 -16.246 1.00 62.22 116 ARG A CA 1
ATOM 899 C C . ARG A 1 116 ? 8.451 -7.897 -15.944 1.00 62.22 116 ARG A C 1
ATOM 901 O O . ARG A 1 116 ? 9.032 -7.904 -14.862 1.00 62.22 116 ARG A O 1
ATOM 908 N N . TYR A 1 117 ? 8.768 -7.044 -16.925 1.00 50.66 117 TYR A N 1
ATOM 909 C CA . TYR A 1 117 ? 9.972 -6.191 -16.977 1.00 50.66 117 TYR A CA 1
ATOM 910 C C . TYR A 1 117 ? 9.916 -4.903 -16.130 1.00 50.66 117 TYR A C 1
ATOM 912 O O . TYR A 1 117 ? 10.958 -4.300 -15.877 1.00 50.66 117 TYR A O 1
ATOM 920 N N . ASP A 1 118 ? 8.743 -4.487 -15.635 1.00 48.31 118 ASP A N 1
ATOM 921 C CA . ASP A 1 118 ? 8.531 -3.221 -14.894 1.00 48.31 118 ASP A CA 1
ATOM 922 C C . ASP A 1 118 ? 9.256 -3.139 -13.524 1.00 48.31 118 ASP A C 1
ATOM 924 O O . ASP A 1 118 ? 8.975 -2.270 -12.699 1.00 48.31 118 ASP A O 1
ATOM 928 N N . LEU A 1 119 ? 10.196 -4.056 -13.274 1.00 35.66 119 LEU A N 1
ATOM 929 C CA . LEU A 1 119 ? 10.904 -4.293 -12.023 1.00 35.66 119 LEU A CA 1
ATOM 930 C C . LEU A 1 119 ? 12.455 -4.254 -12.142 1.00 35.66 119 LEU A C 1
ATOM 932 O O . LEU A 1 119 ? 13.095 -4.475 -11.114 1.00 35.66 119 LEU A O 1
ATOM 936 N N . THR A 1 120 ? 13.099 -4.036 -13.317 1.00 37.78 120 THR A N 1
ATOM 937 C CA . THR A 1 120 ? 14.545 -4.404 -13.483 1.00 37.78 120 THR A CA 1
ATOM 938 C C . THR A 1 120 ? 15.573 -3.486 -14.213 1.00 37.78 120 THR A C 1
ATOM 940 O O . THR A 1 120 ? 16.708 -3.944 -14.353 1.00 37.78 120 THR A O 1
ATOM 943 N N . LEU A 1 121 ? 15.333 -2.224 -14.648 1.00 35.59 121 LEU A N 1
ATOM 944 C CA . LEU A 1 121 ? 16.401 -1.442 -15.357 1.00 35.59 121 LEU A CA 1
ATOM 945 C C . LEU A 1 121 ? 16.459 0.109 -15.210 1.00 35.59 121 LEU A C 1
ATOM 947 O O . LEU A 1 121 ? 15.554 0.759 -14.699 1.00 35.59 121 LEU A O 1
ATOM 951 N N . ASN A 1 122 ? 17.573 0.678 -15.709 1.00 47.75 122 ASN A N 1
ATOM 952 C CA . ASN A 1 122 ? 18.024 2.087 -15.745 1.00 47.75 122 ASN A CA 1
ATOM 953 C C . ASN A 1 122 ? 18.190 2.602 -17.216 1.00 47.75 122 ASN A C 1
ATOM 955 O O . ASN A 1 122 ? 18.064 1.829 -18.167 1.00 47.75 122 ASN A O 1
ATOM 959 N N . HIS A 1 123 ? 18.457 3.899 -17.452 1.00 58.72 123 HIS A N 1
ATOM 960 C CA . HIS A 1 123 ? 18.338 4.560 -18.773 1.00 58.72 123 HIS A CA 1
ATOM 961 C C . HIS A 1 123 ? 19.458 4.225 -19.789 1.00 58.72 123 HIS A C 1
ATOM 963 O O . HIS A 1 123 ? 20.464 4.928 -19.926 1.00 58.72 123 HIS A O 1
ATOM 969 N N . ARG A 1 124 ? 19.217 3.173 -20.579 1.00 62.66 124 ARG A N 1
ATOM 970 C CA . ARG A 1 124 ? 20.107 2.568 -21.590 1.00 62.66 124 ARG A CA 1
ATOM 971 C C . ARG A 1 124 ? 20.916 3.530 -22.483 1.00 62.66 124 ARG A C 1
ATOM 973 O O . ARG A 1 124 ? 22.096 3.272 -22.703 1.00 62.66 124 ARG A O 1
ATOM 980 N N . PHE A 1 125 ? 20.337 4.621 -22.997 1.00 64.06 125 PHE A N 1
ATOM 981 C CA . PHE A 1 125 ? 21.030 5.486 -23.974 1.00 64.06 125 PHE A CA 1
ATOM 982 C C . PHE A 1 125 ? 22.214 6.285 -23.409 1.00 64.06 125 PHE A C 1
ATOM 984 O O . PHE A 1 125 ? 23.152 6.560 -24.156 1.00 64.06 125 PHE A O 1
ATOM 991 N N . ILE A 1 126 ? 22.214 6.630 -22.114 1.00 69.75 126 ILE A N 1
ATOM 992 C CA . ILE A 1 126 ? 23.378 7.293 -21.500 1.00 69.75 126 ILE A CA 1
ATOM 993 C C . ILE A 1 126 ? 24.534 6.303 -21.375 1.00 69.75 126 ILE A C 1
ATOM 995 O O . ILE A 1 126 ? 25.653 6.626 -21.764 1.00 69.75 126 ILE A O 1
ATOM 999 N N . LEU A 1 127 ? 24.242 5.084 -20.916 1.00 69.38 127 LEU A N 1
ATOM 1000 C CA . LEU A 1 127 ? 25.218 4.002 -20.826 1.00 69.38 127 LEU A CA 1
ATOM 1001 C C . LEU A 1 127 ? 25.835 3.710 -22.202 1.00 69.38 127 LEU A C 1
ATOM 1003 O O . LEU A 1 127 ? 27.045 3.835 -22.355 1.00 69.38 127 LEU A O 1
ATOM 1007 N N . GLU A 1 128 ? 25.026 3.426 -23.232 1.00 72.06 128 GLU A N 1
ATOM 1008 C CA . GLU A 1 128 ? 25.523 3.215 -24.608 1.00 72.06 128 GLU A CA 1
ATOM 1009 C C . GLU A 1 128 ? 26.381 4.388 -25.116 1.00 72.06 128 GLU A C 1
ATOM 1011 O O . GLU A 1 128 ? 27.381 4.180 -25.803 1.00 72.06 128 GLU A O 1
ATOM 1016 N N . GLY A 1 129 ? 26.012 5.616 -24.745 1.00 75.50 129 GLY A N 1
ATOM 1017 C CA . GLY A 1 129 ? 26.767 6.826 -25.038 1.00 75.50 129 GLY A CA 1
ATOM 1018 C C . GLY A 1 129 ? 28.156 6.868 -24.391 1.00 75.50 129 GLY A C 1
ATOM 1019 O O . GLY A 1 129 ? 29.136 7.170 -25.073 1.00 75.50 129 GLY A O 1
ATOM 1020 N N . MET A 1 130 ? 28.237 6.527 -23.100 1.00 79.44 130 MET A N 1
ATOM 1021 C CA . MET A 1 130 ? 29.478 6.496 -22.320 1.00 79.44 130 MET A CA 1
ATOM 1022 C C . MET A 1 130 ? 30.477 5.489 -22.888 1.00 79.44 130 MET A C 1
ATOM 1024 O O . MET A 1 130 ? 31.595 5.867 -23.222 1.00 79.44 130 MET A O 1
ATOM 1028 N N . PHE A 1 131 ? 30.079 4.227 -23.078 1.00 77.62 131 PHE A N 1
ATOM 1029 C CA . PHE A 1 131 ? 31.012 3.191 -23.543 1.00 77.62 131 PHE A CA 1
ATOM 1030 C C . PHE A 1 131 ? 31.528 3.444 -24.963 1.00 77.62 131 PHE A C 1
ATOM 1032 O O . PHE A 1 131 ? 32.706 3.214 -25.237 1.00 77.62 131 PHE A O 1
ATOM 1039 N N . ALA A 1 132 ? 30.679 3.973 -25.850 1.00 77.38 132 ALA A N 1
ATOM 1040 C CA . ALA A 1 132 ? 31.094 4.360 -27.195 1.00 77.38 132 ALA A CA 1
ATOM 1041 C C . ALA A 1 132 ? 32.091 5.537 -27.187 1.00 77.38 132 ALA A C 1
ATOM 1043 O O . ALA A 1 132 ? 32.996 5.568 -28.018 1.00 77.38 132 ALA A O 1
ATOM 1044 N N . ALA A 1 133 ? 31.974 6.478 -26.241 1.00 78.75 133 ALA A N 1
ATOM 1045 C CA . ALA A 1 133 ? 32.962 7.543 -26.046 1.00 78.75 133 ALA A CA 1
ATOM 1046 C C . ALA A 1 133 ? 34.278 7.030 -25.431 1.00 78.75 133 ALA A C 1
ATOM 1048 O O . ALA A 1 133 ? 35.349 7.508 -25.793 1.00 78.75 133 ALA A O 1
ATOM 1049 N N . CYS A 1 134 ? 34.224 6.001 -24.577 1.00 78.62 134 CYS A N 1
ATOM 1050 C CA . CYS A 1 134 ? 35.410 5.292 -24.080 1.00 78.62 134 CYS A CA 1
ATOM 1051 C C . CYS A 1 134 ? 36.110 4.426 -25.140 1.00 78.62 134 CYS A C 1
ATOM 1053 O O . CYS A 1 134 ? 37.071 3.746 -24.799 1.00 78.62 134 CYS A O 1
ATOM 1055 N N . GLY A 1 135 ? 35.627 4.369 -26.387 1.00 70.75 135 GLY A N 1
ATOM 1056 C CA . GLY A 1 135 ? 36.201 3.512 -27.428 1.00 70.75 135 GLY A CA 1
ATOM 1057 C C . GLY A 1 135 ? 36.001 2.008 -27.194 1.00 70.75 135 GLY A C 1
ATOM 1058 O O . GLY A 1 135 ? 36.744 1.208 -27.761 1.00 70.75 135 GLY A O 1
ATOM 1059 N N . ALA A 1 136 ? 35.031 1.606 -26.366 1.00 71.56 136 ALA A N 1
ATOM 1060 C CA . ALA A 1 136 ? 34.646 0.203 -26.238 1.00 71.56 136 ALA A CA 1
ATOM 1061 C C . ALA A 1 136 ? 33.813 -0.234 -27.454 1.00 71.56 136 ALA A C 1
ATOM 1063 O O . ALA A 1 136 ? 32.928 0.497 -27.912 1.00 71.56 136 ALA A O 1
ATOM 1064 N N . GLY A 1 137 ? 34.072 -1.439 -27.965 1.00 67.44 137 GLY A N 1
ATOM 1065 C CA . GLY A 1 137 ? 33.304 -2.004 -29.072 1.00 67.44 137 GLY A CA 1
ATOM 1066 C C . GLY A 1 137 ? 31.828 -2.228 -28.712 1.00 67.44 137 GLY A C 1
ATOM 1067 O O . GLY A 1 137 ? 31.473 -2.486 -27.558 1.00 67.44 137 GLY A O 1
ATOM 1068 N N . ALA A 1 138 ? 30.936 -2.150 -29.706 1.00 64.25 138 ALA A N 1
ATOM 1069 C CA . ALA A 1 138 ? 29.500 -2.404 -29.511 1.00 64.25 138 ALA A CA 1
ATOM 1070 C C . ALA A 1 138 ? 29.198 -3.863 -29.094 1.00 64.25 138 ALA A C 1
ATOM 1072 O O . ALA A 1 138 ? 28.166 -4.152 -28.488 1.00 64.25 138 ALA A O 1
ATOM 1073 N N . ASP A 1 139 ? 30.120 -4.771 -29.400 1.00 70.38 139 ASP A N 1
ATOM 1074 C CA . ASP A 1 139 ? 30.211 -6.152 -28.930 1.00 70.38 139 ASP A CA 1
ATOM 1075 C C . ASP A 1 139 ? 30.628 -6.250 -27.449 1.00 70.38 139 ASP A C 1
ATOM 1077 O O . ASP A 1 139 ? 30.064 -7.056 -26.706 1.00 70.38 139 ASP A O 1
ATOM 1081 N N . GLN A 1 140 ? 31.538 -5.383 -26.989 1.00 71.81 140 GLN A N 1
ATOM 1082 C CA . GLN A 1 140 ? 32.010 -5.326 -25.597 1.00 71.81 140 GLN A CA 1
ATOM 1083 C C . GLN A 1 140 ? 31.029 -4.625 -24.639 1.00 71.81 140 GLN A C 1
ATOM 1085 O O . GLN A 1 140 ? 31.022 -4.932 -23.448 1.00 71.81 140 GLN A O 1
ATOM 1090 N N . PHE A 1 141 ? 30.162 -3.728 -25.127 1.00 68.25 141 PHE A N 1
ATOM 1091 C CA . PHE A 1 141 ? 29.191 -2.957 -24.320 1.00 68.25 141 PHE A CA 1
ATOM 1092 C C . PHE A 1 141 ? 28.505 -3.774 -23.202 1.00 68.25 141 PHE A C 1
ATOM 1094 O O . PHE A 1 141 ? 28.377 -3.314 -22.066 1.00 68.25 141 PHE A O 1
ATOM 1101 N N . LYS A 1 142 ? 28.107 -5.015 -23.504 1.00 64.50 142 LYS A N 1
ATOM 1102 C CA . LYS A 1 142 ? 27.342 -5.901 -22.608 1.00 64.50 142 LYS A CA 1
ATOM 1103 C C . LYS A 1 142 ? 28.181 -6.444 -21.452 1.00 64.50 142 LYS A C 1
ATOM 1105 O O . LYS A 1 142 ? 27.709 -6.509 -20.318 1.00 64.50 142 LYS A O 1
ATOM 1110 N N . THR A 1 143 ? 29.415 -6.859 -21.736 1.00 75.38 143 THR A N 1
ATOM 1111 C CA . THR A 1 143 ? 30.321 -7.433 -20.732 1.00 75.38 143 THR A CA 1
ATOM 1112 C C . THR A 1 143 ? 30.852 -6.352 -19.799 1.00 75.38 143 THR A C 1
ATOM 1114 O O . THR A 1 143 ? 30.957 -6.593 -18.600 1.00 75.38 143 THR A O 1
ATOM 1117 N N . VAL A 1 144 ? 31.079 -5.148 -20.328 1.00 77.25 144 VAL A N 1
ATOM 1118 C CA . VAL A 1 144 ? 31.477 -3.966 -19.556 1.00 77.25 144 VAL A CA 1
ATOM 1119 C C . VAL A 1 144 ? 30.344 -3.489 -18.639 1.00 77.25 144 VAL A C 1
ATOM 1121 O O . VAL A 1 144 ? 30.584 -3.279 -17.452 1.00 77.25 144 VAL A O 1
ATOM 1124 N N . CYS A 1 145 ? 29.096 -3.403 -19.128 1.00 71.56 145 CYS A N 1
ATOM 1125 C CA . CYS A 1 145 ? 27.927 -3.098 -18.285 1.00 71.56 145 CYS A CA 1
ATOM 1126 C C . CYS A 1 145 ? 27.813 -4.033 -17.067 1.00 71.56 145 CYS A C 1
ATOM 1128 O O . CYS A 1 145 ? 27.520 -3.576 -15.965 1.00 71.56 145 CYS A O 1
ATOM 1130 N N . SER A 1 146 ? 28.079 -5.332 -17.255 1.00 76.06 146 SER A N 1
ATOM 1131 C CA . SER A 1 146 ? 28.026 -6.344 -16.187 1.00 76.06 146 SER A CA 1
ATOM 1132 C C . SER A 1 146 ? 29.073 -6.1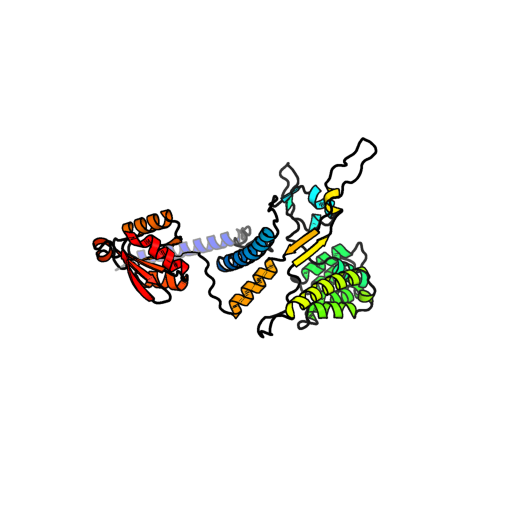24 -15.084 1.00 76.06 146 SER A C 1
ATOM 1134 O O . SER A 1 146 ? 28.821 -6.431 -13.919 1.00 76.06 146 SER A O 1
ATOM 1136 N N . SER A 1 147 ? 30.237 -5.563 -15.424 1.00 81.06 147 SER A N 1
ATOM 1137 C CA . SER A 1 147 ? 31.246 -5.178 -14.431 1.00 81.06 147 SER A CA 1
ATOM 1138 C C . SER A 1 147 ? 30.900 -3.840 -13.763 1.00 81.06 147 SER A C 1
ATOM 1140 O O . SER A 1 147 ? 31.105 -3.691 -12.564 1.00 81.06 147 SER A O 1
ATOM 1142 N N . VAL A 1 148 ? 30.299 -2.892 -14.492 1.00 76.88 148 VAL A N 1
ATOM 1143 C CA . VAL A 1 148 ? 29.863 -1.594 -13.938 1.00 76.88 148 VAL A CA 1
ATOM 1144 C C . VAL A 1 148 ? 28.699 -1.734 -12.937 1.00 76.88 148 VAL A C 1
ATOM 1146 O O . VAL A 1 148 ? 28.692 -1.010 -11.947 1.00 76.88 148 VAL A O 1
ATOM 1149 N N . ASP A 1 149 ? 27.774 -2.696 -13.087 1.00 69.12 149 ASP A N 1
ATOM 1150 C CA . ASP A 1 149 ? 26.726 -2.978 -12.068 1.00 69.12 149 ASP A CA 1
ATOM 1151 C C . ASP A 1 149 ? 27.305 -3.348 -10.686 1.00 69.12 149 ASP A C 1
ATOM 1153 O O . ASP A 1 149 ? 26.669 -3.191 -9.636 1.00 69.12 149 ASP A O 1
ATOM 1157 N N . LYS A 1 150 ? 28.547 -3.838 -10.655 1.00 78.38 150 LYS A N 1
ATOM 1158 C CA . LYS A 1 150 ? 29.222 -4.223 -9.414 1.00 78.38 150 LYS A CA 1
ATOM 1159 C C . LYS A 1 150 ? 29.709 -3.014 -8.612 1.00 78.38 150 LYS A C 1
ATOM 1161 O O . LYS A 1 150 ? 30.057 -3.203 -7.452 1.00 78.38 150 LYS A O 1
ATOM 1166 N N . LEU A 1 151 ? 29.675 -1.796 -9.164 1.00 70.31 151 LEU A N 1
ATOM 1167 C CA . LEU A 1 151 ? 30.192 -0.576 -8.527 1.00 70.31 151 LEU A CA 1
ATOM 1168 C C . LEU A 1 151 ? 29.518 -0.251 -7.183 1.00 70.31 151 LEU A C 1
ATOM 1170 O O . LEU A 1 151 ? 30.183 0.207 -6.261 1.00 70.31 151 LEU A O 1
ATOM 1174 N N . ASP A 1 152 ? 28.239 -0.601 -7.017 1.00 61.94 152 ASP A N 1
ATOM 1175 C CA . ASP A 1 152 ? 27.524 -0.463 -5.735 1.00 61.94 152 ASP A CA 1
ATOM 1176 C C . ASP A 1 152 ? 28.014 -1.443 -4.641 1.00 61.94 152 ASP A C 1
ATOM 1178 O O . ASP A 1 152 ? 27.546 -1.397 -3.501 1.00 61.94 152 ASP A O 1
ATOM 1182 N N . LYS A 1 153 ? 28.858 -2.420 -5.002 1.00 69.75 153 LYS A N 1
ATOM 1183 C CA . LYS A 1 153 ? 29.110 -3.655 -4.232 1.00 69.75 153 LYS A CA 1
ATOM 1184 C C . LYS A 1 153 ? 30.598 -4.000 -4.111 1.00 69.75 153 LYS A C 1
ATOM 1186 O O . LYS A 1 153 ? 30.959 -4.747 -3.205 1.00 69.75 153 LYS A O 1
ATOM 1191 N N . GLN A 1 154 ? 31.438 -3.488 -5.010 1.00 78.75 154 GLN A N 1
ATOM 1192 C CA . GLN A 1 154 ? 32.877 -3.737 -5.086 1.00 78.75 154 GLN A CA 1
ATOM 1193 C C . GLN A 1 154 ? 33.640 -2.429 -5.347 1.00 78.75 154 GLN A C 1
ATOM 1195 O O . GLN A 1 154 ? 33.156 -1.583 -6.102 1.00 78.75 154 GLN A O 1
ATOM 1200 N N . PRO A 1 155 ? 34.841 -2.248 -4.767 1.00 84.62 155 PRO A N 1
ATOM 1201 C CA . PRO A 1 155 ? 35.701 -1.111 -5.072 1.00 84.62 155 PRO A CA 1
ATOM 1202 C C . PRO A 1 155 ? 36.033 -1.030 -6.565 1.00 84.62 155 PRO A C 1
ATOM 1204 O O . PRO A 1 155 ? 36.292 -2.049 -7.204 1.00 84.62 155 PRO A O 1
ATOM 1207 N N . TRP A 1 156 ? 36.144 0.194 -7.097 1.00 88.25 156 TRP A N 1
ATOM 1208 C CA . TRP A 1 156 ? 36.523 0.426 -8.498 1.00 88.25 156 TRP A CA 1
ATOM 1209 C C . TRP A 1 156 ? 37.787 -0.335 -8.927 1.00 88.25 156 TRP A C 1
ATOM 1211 O O . TRP A 1 156 ? 37.845 -0.793 -10.056 1.00 88.25 156 TRP A O 1
ATOM 1221 N N . ILE A 1 157 ? 38.760 -0.528 -8.030 1.00 88.81 157 ILE A N 1
ATOM 1222 C CA . ILE A 1 157 ? 40.008 -1.258 -8.315 1.00 88.81 157 ILE A CA 1
ATOM 1223 C C . ILE A 1 157 ? 39.730 -2.706 -8.762 1.00 88.81 157 ILE A C 1
ATOM 1225 O O . ILE A 1 157 ? 40.328 -3.168 -9.728 1.00 88.81 157 ILE A O 1
ATOM 1229 N N . GLU A 1 158 ? 38.802 -3.413 -8.110 1.00 87.62 158 GLU A N 1
ATOM 1230 C CA . GLU A 1 158 ? 38.438 -4.792 -8.484 1.00 87.62 158 GLU A CA 1
ATOM 1231 C C . GLU A 1 158 ? 37.733 -4.829 -9.849 1.00 87.62 158 GLU A C 1
ATOM 1233 O O . GLU A 1 158 ? 37.982 -5.710 -10.671 1.00 87.62 158 GLU A O 1
ATOM 1238 N N . ILE A 1 159 ? 36.889 -3.828 -10.113 1.00 86.25 159 ILE A N 1
ATOM 1239 C CA . ILE A 1 159 ? 36.132 -3.682 -11.362 1.00 86.25 159 ILE A CA 1
ATOM 1240 C C . ILE A 1 159 ? 37.059 -3.293 -12.520 1.00 86.25 159 ILE A C 1
ATOM 1242 O O . ILE A 1 159 ? 36.930 -3.827 -13.615 1.00 86.25 159 ILE A O 1
ATOM 1246 N N . GLU A 1 160 ? 38.022 -2.406 -12.286 1.00 91.00 160 GLU A N 1
ATOM 1247 C CA . GLU A 1 160 ? 39.058 -2.007 -13.239 1.00 91.00 160 GLU A CA 1
ATOM 1248 C C . GLU A 1 160 ? 39.940 -3.197 -13.633 1.00 91.00 160 GLU A C 1
ATOM 1250 O O . GLU A 1 160 ? 40.196 -3.409 -14.822 1.00 91.00 160 GLU A O 1
ATOM 1255 N N . GLU A 1 161 ? 40.337 -4.029 -12.664 1.00 90.12 161 GLU A N 1
ATOM 1256 C CA . GLU A 1 161 ? 41.034 -5.279 -12.961 1.00 90.12 161 GLU A CA 1
ATOM 1257 C C . GLU A 1 161 ? 40.174 -6.247 -13.786 1.00 90.12 161 GLU A C 1
ATOM 1259 O O . GLU A 1 161 ? 40.686 -6.823 -14.745 1.00 90.12 161 GLU A O 1
ATOM 1264 N N . GLU A 1 162 ? 38.883 -6.405 -13.473 1.00 88.50 162 GLU A N 1
ATOM 1265 C CA . GLU A 1 162 ? 37.961 -7.247 -14.249 1.00 88.50 162 GLU A CA 1
ATOM 1266 C C . GLU A 1 162 ? 37.798 -6.737 -15.694 1.00 88.50 162 GLU A C 1
ATOM 1268 O O . GLU A 1 162 ? 37.883 -7.507 -16.656 1.00 88.50 162 GLU A O 1
ATOM 1273 N N . LEU A 1 163 ? 37.608 -5.427 -15.865 1.00 87.75 163 LEU A N 1
ATOM 1274 C CA . LEU A 1 163 ? 37.436 -4.777 -17.164 1.00 87.75 163 LEU A CA 1
ATOM 1275 C C . LEU A 1 163 ? 38.659 -4.955 -18.070 1.00 87.75 163 LEU A C 1
ATOM 1277 O O . LEU A 1 163 ? 38.506 -5.249 -19.258 1.00 87.75 163 LEU A O 1
ATOM 1281 N N . ILE A 1 164 ? 39.864 -4.833 -17.510 1.00 89.12 164 ILE A N 1
ATOM 1282 C CA . ILE A 1 164 ? 41.114 -4.992 -18.260 1.00 89.12 164 ILE A CA 1
ATOM 1283 C C . ILE A 1 164 ? 41.428 -6.476 -18.503 1.00 89.12 164 ILE A C 1
ATOM 1285 O O . ILE A 1 164 ? 41.660 -6.876 -19.644 1.00 89.12 164 ILE A O 1
ATOM 1289 N N . LYS A 1 165 ? 41.437 -7.307 -17.450 1.00 87.06 165 LYS A N 1
ATOM 1290 C CA . LYS A 1 165 ? 41.927 -8.698 -17.513 1.00 87.06 165 LYS A CA 1
ATOM 1291 C C . LYS A 1 165 ? 40.923 -9.662 -18.146 1.00 87.06 165 LYS A C 1
ATOM 1293 O O . LYS A 1 165 ? 41.342 -10.583 -18.840 1.00 87.06 165 LYS A O 1
ATOM 1298 N N . GLU A 1 166 ? 39.623 -9.474 -17.911 1.00 85.75 166 GLU A N 1
ATOM 1299 C CA . GLU A 1 166 ? 38.584 -10.389 -18.402 1.00 85.75 166 GLU A CA 1
ATOM 1300 C C . GLU A 1 166 ? 37.801 -9.838 -19.594 1.00 85.75 166 GLU A C 1
ATOM 1302 O O . GLU A 1 166 ? 37.427 -10.606 -20.479 1.00 85.75 166 GLU A O 1
ATOM 1307 N N . LYS A 1 167 ? 37.489 -8.532 -19.614 1.00 81.62 167 LYS A N 1
ATOM 1308 C CA . LYS A 1 167 ? 36.628 -7.949 -20.667 1.00 81.62 167 LYS A CA 1
ATOM 1309 C C . LYS A 1 167 ? 37.423 -7.358 -21.838 1.00 81.62 167 LYS A C 1
ATOM 1311 O O . LYS A 1 167 ? 36.832 -6.983 -22.851 1.00 81.62 167 LYS A O 1
ATOM 1316 N N . GLY A 1 168 ? 38.752 -7.324 -21.720 1.00 82.19 168 GLY A N 1
ATOM 1317 C CA . GLY A 1 168 ? 39.667 -6.917 -22.785 1.00 82.19 168 GLY A CA 1
ATOM 1318 C C . GLY A 1 168 ? 39.629 -5.423 -23.100 1.00 82.19 168 GLY A C 1
ATOM 1319 O O . GLY A 1 168 ? 39.882 -5.041 -24.243 1.00 82.19 168 GLY A O 1
ATOM 1320 N N . LEU A 1 169 ? 39.285 -4.571 -22.129 1.00 84.88 169 LEU A N 1
ATOM 1321 C CA . LEU A 1 169 ? 39.417 -3.124 -22.299 1.00 84.88 169 LEU A CA 1
ATOM 1322 C C . LEU A 1 169 ? 40.878 -2.710 -22.118 1.00 84.88 169 LEU A C 1
ATOM 1324 O O . LEU A 1 169 ? 41.595 -3.223 -21.258 1.00 84.88 169 LEU A O 1
ATOM 1328 N N . THR A 1 170 ? 41.321 -1.742 -22.918 1.00 88.19 170 THR A N 1
ATOM 1329 C CA . THR A 1 170 ? 42.613 -1.097 -22.681 1.00 88.19 170 THR A CA 1
ATOM 1330 C C . THR A 1 170 ? 42.561 -0.324 -21.363 1.00 88.19 170 THR A C 1
ATOM 1332 O O . THR A 1 170 ? 41.505 0.162 -20.950 1.00 88.19 170 THR A O 1
ATOM 1335 N N . LYS A 1 171 ? 43.717 -0.163 -20.711 1.00 87.62 171 LYS A N 1
ATOM 1336 C CA . LYS A 1 171 ? 43.828 0.634 -19.481 1.00 87.62 171 LYS A CA 1
ATOM 1337 C C . LYS A 1 171 ? 43.289 2.058 -19.673 1.00 87.62 171 LYS A C 1
ATOM 1339 O O . LYS A 1 171 ? 42.532 2.530 -18.838 1.00 87.62 171 LYS A O 1
ATOM 1344 N N . GLU A 1 172 ? 43.586 2.680 -20.815 1.00 86.88 172 GLU A N 1
ATOM 1345 C CA . GLU A 1 172 ? 43.077 4.007 -21.188 1.00 86.88 172 GLU A CA 1
ATOM 1346 C C . GLU A 1 172 ? 41.539 4.049 -21.285 1.00 86.88 172 GLU A C 1
ATOM 1348 O O . GLU A 1 172 ? 40.907 4.958 -20.745 1.00 86.88 172 GLU A O 1
ATOM 1353 N N . ASN A 1 173 ? 40.916 3.055 -21.930 1.00 85.56 173 ASN A N 1
ATOM 1354 C CA . ASN A 1 173 ? 39.460 2.999 -22.080 1.00 85.56 173 ASN A CA 1
ATOM 1355 C C . ASN A 1 173 ? 38.769 2.777 -20.724 1.00 85.56 173 ASN A C 1
ATOM 1357 O O . ASN A 1 173 ? 37.724 3.374 -20.461 1.00 85.56 173 ASN A O 1
ATOM 1361 N N . THR A 1 174 ? 39.362 1.956 -19.851 1.00 87.31 174 THR A N 1
ATOM 1362 C CA . THR A 1 174 ? 38.867 1.720 -18.486 1.00 87.31 174 THR A CA 1
ATOM 1363 C C . THR A 1 174 ? 39.022 2.960 -17.601 1.00 87.31 174 THR A C 1
ATOM 1365 O O . THR A 1 174 ? 38.075 3.326 -16.909 1.00 87.31 174 THR A O 1
ATOM 1368 N N . GLU A 1 175 ? 40.157 3.665 -17.665 1.00 87.62 175 GLU A N 1
ATOM 1369 C CA . GLU A 1 175 ? 40.375 4.932 -16.950 1.00 87.62 175 GLU A CA 1
ATOM 1370 C C . GLU A 1 175 ? 39.355 6.004 -17.375 1.00 87.62 175 GLU A C 1
ATOM 1372 O O . GLU A 1 175 ? 38.735 6.635 -16.515 1.00 87.62 175 GLU A O 1
ATOM 1377 N N . LYS A 1 176 ? 39.111 6.166 -18.686 1.00 86.12 176 LYS A N 1
ATOM 1378 C CA . LYS A 1 176 ? 38.064 7.061 -19.220 1.00 86.12 176 LYS A CA 1
ATOM 1379 C C . LYS A 1 176 ? 36.672 6.666 -18.735 1.00 86.12 176 LYS A C 1
ATOM 1381 O O . LYS A 1 176 ? 35.916 7.514 -18.268 1.00 86.12 176 LYS A O 1
ATOM 1386 N N . LEU A 1 177 ? 36.339 5.376 -18.786 1.00 85.38 177 LEU A N 1
ATOM 1387 C CA . LEU A 1 177 ? 35.055 4.875 -18.298 1.00 85.38 177 LEU A CA 1
ATOM 1388 C C . LEU A 1 177 ? 34.850 5.173 -16.809 1.00 85.38 177 LEU A C 1
ATOM 1390 O O . LEU A 1 177 ? 33.765 5.604 -16.417 1.00 85.38 177 LEU A O 1
ATOM 1394 N N . GLY A 1 178 ? 35.897 4.997 -15.999 1.00 86.06 178 GLY A N 1
ATOM 1395 C CA . GLY A 1 178 ? 35.894 5.317 -14.575 1.00 86.06 178 GLY A CA 1
ATOM 1396 C C . GLY A 1 178 ? 35.523 6.773 -14.296 1.00 86.06 178 GLY A C 1
ATOM 1397 O O . GLY A 1 178 ? 34.740 7.031 -13.385 1.00 86.06 178 GLY A O 1
ATOM 1398 N N . GLN A 1 179 ? 35.999 7.720 -15.112 1.00 86.19 179 GLN A N 1
ATOM 1399 C CA . GLN A 1 179 ? 35.640 9.141 -14.986 1.00 86.19 179 GLN A CA 1
ATOM 1400 C C . GLN A 1 179 ? 34.139 9.390 -15.204 1.00 86.19 179 GLN A C 1
ATOM 1402 O O . GLN A 1 179 ? 33.556 10.239 -14.529 1.00 86.19 179 GLN A O 1
ATOM 1407 N N . PHE A 1 180 ? 33.498 8.630 -16.099 1.00 84.62 180 PHE A N 1
ATOM 1408 C CA . PHE A 1 180 ? 32.078 8.787 -16.421 1.00 84.62 180 PHE A CA 1
ATOM 1409 C C . PHE A 1 180 ? 31.166 8.087 -15.406 1.00 84.62 180 PHE A C 1
ATOM 1411 O O . PHE A 1 180 ? 30.236 8.704 -14.886 1.00 84.62 180 PHE A O 1
ATOM 1418 N N . VAL A 1 181 ? 31.424 6.812 -15.086 1.00 79.25 181 VAL A N 1
ATOM 1419 C CA . VAL A 1 181 ? 30.531 6.025 -14.209 1.00 79.25 181 VAL A CA 1
ATOM 1420 C C . VAL A 1 181 ? 30.660 6.417 -12.737 1.00 79.25 181 VAL A C 1
ATOM 1422 O O . VAL A 1 181 ? 29.685 6.333 -11.995 1.00 79.25 181 VAL A O 1
ATOM 1425 N N . ARG A 1 182 ? 31.825 6.935 -12.325 1.00 84.19 182 ARG A N 1
ATOM 1426 C CA . ARG A 1 182 ? 32.081 7.427 -10.960 1.00 84.19 182 ARG A CA 1
ATOM 1427 C C . ARG A 1 182 ? 31.892 8.938 -10.819 1.00 84.19 182 ARG A C 1
ATOM 1429 O O . ARG A 1 182 ? 32.223 9.504 -9.780 1.00 84.19 182 ARG A O 1
ATOM 1436 N N . LEU A 1 183 ? 31.319 9.617 -11.819 1.00 78.69 183 LEU A N 1
ATOM 1437 C CA . LEU A 1 183 ? 31.147 11.077 -11.802 1.00 78.69 183 LEU A CA 1
ATOM 1438 C C . LEU A 1 183 ? 30.384 11.573 -10.557 1.00 78.69 183 LEU A C 1
ATOM 1440 O O . LEU A 1 183 ? 30.688 12.646 -10.036 1.00 78.69 183 LEU A O 1
ATOM 1444 N N . ARG A 1 184 ? 29.446 10.767 -10.039 1.00 71.25 184 ARG A N 1
ATOM 1445 C CA . ARG A 1 184 ? 28.730 11.002 -8.774 1.00 71.25 184 ARG A CA 1
ATOM 1446 C C . ARG A 1 184 ? 29.645 10.949 -7.544 1.00 71.25 184 ARG A C 1
ATOM 1448 O O . ARG A 1 184 ? 29.477 11.781 -6.660 1.00 71.25 184 ARG A O 1
ATOM 1455 N N . GLU A 1 185 ? 30.611 10.032 -7.489 1.00 74.88 185 GLU A N 1
ATOM 1456 C CA . GLU A 1 185 ? 31.588 9.946 -6.390 1.00 74.88 185 GLU A CA 1
ATOM 1457 C C . GLU A 1 185 ? 32.495 11.181 -6.352 1.00 74.88 185 GLU A C 1
ATOM 1459 O O . GLU A 1 185 ? 32.765 11.725 -5.285 1.00 74.88 185 GLU A O 1
ATOM 1464 N N . PHE A 1 186 ? 32.928 11.655 -7.525 1.00 75.94 186 PHE A N 1
ATOM 1465 C CA . PHE A 1 186 ? 33.763 12.854 -7.649 1.00 75.94 186 PHE A CA 1
ATOM 1466 C C . PHE A 1 186 ? 32.986 14.163 -7.427 1.00 75.94 186 PHE A C 1
ATOM 1468 O O . PHE A 1 186 ? 33.592 15.206 -7.194 1.00 75.94 186 PHE A O 1
ATOM 1475 N N . ASN A 1 187 ? 31.651 14.127 -7.503 1.00 72.00 187 ASN A N 1
ATOM 1476 C CA . ASN A 1 187 ? 30.775 15.294 -7.384 1.00 72.00 187 ASN A CA 1
ATOM 1477 C C . ASN A 1 187 ? 29.556 14.969 -6.489 1.00 72.00 187 ASN A C 1
ATOM 1479 O O . ASN A 1 187 ? 28.415 14.947 -6.970 1.00 72.00 187 ASN A O 1
ATOM 1483 N N . PRO A 1 188 ? 29.761 14.706 -5.183 1.00 63.03 188 PRO A N 1
ATOM 1484 C CA . PRO A 1 188 ? 28.693 14.251 -4.290 1.00 63.03 188 PRO A CA 1
ATOM 1485 C C . PRO A 1 188 ? 27.608 15.314 -4.066 1.00 63.03 188 PRO A C 1
ATOM 1487 O O . PRO A 1 188 ? 26.449 14.966 -3.864 1.00 63.03 188 PRO A O 1
ATOM 1490 N N . SER A 1 189 ? 27.964 16.600 -4.150 1.00 62.31 189 SER A N 1
ATOM 1491 C CA . SER A 1 189 ? 27.060 17.730 -3.891 1.00 62.31 189 SER A CA 1
ATOM 1492 C C . SER A 1 189 ? 26.257 18.208 -5.109 1.00 62.31 189 SER A C 1
ATOM 1494 O O . SER A 1 189 ? 25.397 19.065 -4.942 1.00 62.31 189 SER A O 1
ATOM 1496 N N . MET A 1 190 ? 26.537 17.708 -6.321 1.00 60.94 190 MET A N 1
ATOM 1497 C CA . MET A 1 190 ? 25.889 18.189 -7.554 1.00 60.94 190 MET A CA 1
ATOM 1498 C C . MET A 1 190 ? 24.524 17.538 -7.804 1.00 60.94 190 MET A C 1
ATOM 1500 O O . MET A 1 190 ? 24.354 16.327 -7.635 1.00 60.94 190 MET A O 1
ATOM 1504 N N . GLY A 1 191 ? 23.561 18.309 -8.299 1.00 50.03 191 GLY A N 1
ATOM 1505 C CA . GLY A 1 191 ? 22.268 17.819 -8.768 1.00 50.03 191 GLY A CA 1
ATOM 1506 C C . GLY A 1 191 ? 22.386 16.829 -9.935 1.00 50.03 191 GLY A C 1
ATOM 1507 O O . GLY A 1 191 ? 23.425 16.693 -10.578 1.00 50.03 191 GLY A O 1
ATOM 1508 N N . ASN A 1 192 ? 21.306 16.101 -10.236 1.00 50.78 192 ASN A N 1
ATOM 1509 C CA . ASN A 1 192 ? 21.310 15.170 -11.374 1.00 50.78 192 ASN A CA 1
ATOM 1510 C C . ASN A 1 192 ? 21.348 15.904 -12.726 1.00 50.78 192 ASN A C 1
ATOM 1512 O O . ASN A 1 192 ? 21.974 15.404 -13.652 1.00 50.78 192 ASN A O 1
ATOM 1516 N N . VAL A 1 193 ? 20.731 17.088 -12.834 1.00 59.56 193 VAL A N 1
ATOM 1517 C CA . VAL A 1 193 ? 20.813 17.932 -14.043 1.00 59.56 193 VAL A CA 1
ATOM 1518 C C . VAL A 1 193 ? 22.230 18.468 -14.221 1.00 59.56 193 VAL A C 1
ATOM 1520 O O . VAL A 1 193 ? 22.808 18.280 -15.281 1.00 59.56 193 VAL A O 1
ATOM 1523 N N . GLU A 1 194 ? 22.836 18.986 -13.151 1.00 65.56 194 GLU A N 1
ATOM 1524 C CA . GLU A 1 194 ? 24.228 19.453 -13.145 1.00 65.56 194 GLU A CA 1
ATOM 1525 C C . GLU A 1 194 ? 25.218 18.336 -13.518 1.00 65.56 194 GLU A C 1
ATOM 1527 O O . GLU A 1 194 ? 26.173 18.581 -14.248 1.00 65.56 194 GLU A O 1
ATOM 1532 N N . LEU A 1 195 ? 24.978 17.082 -13.100 1.00 65.69 195 LEU A N 1
ATOM 1533 C CA . LEU A 1 195 ? 25.757 15.943 -13.602 1.00 65.69 195 LEU A CA 1
ATOM 1534 C C . LEU A 1 195 ? 25.537 15.670 -15.095 1.00 65.69 195 LEU A C 1
ATOM 1536 O O . LEU A 1 195 ? 26.473 15.254 -15.767 1.00 65.69 195 LEU A O 1
ATOM 1540 N N . LEU A 1 196 ? 24.331 15.878 -15.629 1.00 69.88 196 LEU A N 1
ATOM 1541 C CA . LEU A 1 196 ? 24.051 15.741 -17.064 1.00 69.88 196 LEU A CA 1
ATOM 1542 C C . LEU A 1 196 ? 24.641 16.902 -17.883 1.00 69.88 196 LEU A C 1
ATOM 1544 O O . LEU A 1 196 ? 24.961 16.717 -19.054 1.00 69.88 196 LEU A O 1
ATOM 1548 N N . ASP A 1 197 ? 24.791 18.093 -17.303 1.00 78.38 197 ASP A N 1
ATOM 1549 C CA . ASP A 1 197 ? 25.600 19.180 -17.867 1.00 78.38 197 ASP A CA 1
ATOM 1550 C C . ASP A 1 197 ? 27.083 18.808 -17.845 1.00 78.38 197 ASP A C 1
ATOM 1552 O O . ASP A 1 197 ? 27.733 18.836 -18.886 1.00 78.38 197 ASP A O 1
ATOM 1556 N N . LYS A 1 198 ? 27.586 18.312 -16.713 1.00 80.56 198 LYS A N 1
ATOM 1557 C CA . LYS A 1 198 ? 28.980 17.887 -16.555 1.00 80.56 198 LYS A CA 1
ATOM 1558 C C . LYS A 1 198 ? 29.368 16.692 -17.433 1.00 80.56 198 LYS A C 1
ATOM 1560 O O . LYS A 1 198 ? 30.482 16.637 -17.938 1.00 80.56 198 LYS A O 1
ATOM 1565 N N . LEU A 1 199 ? 28.445 15.768 -17.707 1.00 77.75 199 LEU A N 1
ATOM 1566 C CA . LEU A 1 199 ? 28.633 14.717 -18.719 1.00 77.75 199 LEU A CA 1
ATOM 1567 C C . LEU A 1 199 ? 28.747 15.278 -20.145 1.00 77.75 199 LEU A C 1
ATOM 1569 O O . LEU A 1 199 ? 29.368 14.646 -20.992 1.00 77.75 199 LEU A O 1
ATOM 1573 N N . MET A 1 200 ? 28.178 16.454 -20.414 1.00 83.62 200 MET A N 1
ATOM 1574 C CA . MET A 1 200 ? 28.279 17.144 -21.703 1.00 83.62 200 MET A CA 1
ATOM 1575 C C . MET A 1 200 ? 29.497 18.079 -21.802 1.00 83.62 200 MET A C 1
ATOM 1577 O O . MET A 1 200 ? 29.763 18.583 -22.891 1.00 83.62 200 MET A O 1
ATOM 1581 N N . GLU A 1 201 ? 30.254 18.290 -20.718 1.00 86.44 201 GLU A N 1
ATOM 1582 C CA . GLU A 1 201 ? 31.555 18.982 -20.750 1.00 86.44 201 GLU A CA 1
ATOM 1583 C C . GLU A 1 201 ? 32.659 18.101 -21.364 1.00 86.44 201 GLU A C 1
ATOM 1585 O O . GLU A 1 201 ? 33.598 18.615 -21.970 1.00 86.44 201 GLU A O 1
ATOM 1590 N N . PHE A 1 202 ? 32.540 16.771 -21.259 1.00 84.25 202 PHE A N 1
ATOM 1591 C CA . PHE A 1 202 ? 33.465 15.836 -21.900 1.00 84.25 202 PHE A CA 1
ATOM 1592 C C . PHE A 1 202 ? 33.249 15.823 -23.417 1.00 84.25 202 PHE A C 1
ATOM 1594 O O . PHE A 1 202 ? 32.188 15.430 -23.910 1.00 84.25 202 PHE A O 1
ATOM 1601 N N . GLU A 1 203 ? 34.278 16.210 -24.171 1.00 84.44 203 GLU A N 1
ATOM 1602 C CA . GLU A 1 203 ? 34.193 16.392 -25.622 1.00 84.44 203 GLU A CA 1
ATOM 1603 C C . GLU A 1 203 ? 33.787 15.102 -26.367 1.00 84.44 203 GLU A C 1
ATOM 1605 O O . GLU A 1 203 ? 33.048 15.162 -27.354 1.00 84.44 203 GLU A O 1
ATOM 1610 N N . GLU A 1 204 ? 34.215 13.925 -25.892 1.00 82.00 204 GLU A N 1
ATOM 1611 C CA . GLU A 1 204 ? 33.857 12.639 -26.506 1.00 82.00 204 GLU A CA 1
ATOM 1612 C C . GLU A 1 204 ? 32.378 12.277 -26.280 1.00 82.00 204 GLU A C 1
ATOM 1614 O O . GLU A 1 204 ? 31.695 11.837 -27.211 1.00 82.00 204 GLU A O 1
ATOM 1619 N N . LEU A 1 205 ? 31.851 12.523 -25.073 1.00 82.69 205 LEU A N 1
ATOM 1620 C CA . LEU A 1 205 ? 30.436 12.318 -24.743 1.00 82.69 205 LEU A CA 1
ATOM 1621 C C . LEU A 1 205 ? 29.552 13.319 -25.498 1.00 82.69 205 LEU A C 1
ATOM 1623 O O . LEU A 1 205 ? 28.553 12.931 -26.106 1.00 82.69 205 LEU A O 1
ATOM 1627 N N . ALA A 1 206 ? 29.964 14.587 -25.552 1.00 82.69 206 ALA A N 1
ATOM 1628 C CA . ALA A 1 206 ? 29.259 15.648 -26.263 1.00 82.69 206 ALA A CA 1
ATOM 1629 C C . ALA A 1 206 ? 29.162 15.407 -27.781 1.00 82.69 206 ALA A C 1
ATOM 1631 O O . ALA A 1 206 ? 28.232 15.894 -28.431 1.00 82.69 206 ALA A O 1
ATOM 1632 N N . LYS A 1 207 ? 30.089 14.650 -28.379 1.00 84.25 207 LYS A N 1
ATOM 1633 C CA . LYS A 1 207 ? 30.021 14.245 -29.795 1.00 84.25 207 LYS A CA 1
ATOM 1634 C C . LYS A 1 207 ? 29.065 13.072 -30.042 1.00 84.25 207 LYS A C 1
ATOM 1636 O O . LYS A 1 207 ? 28.608 12.899 -31.171 1.00 84.25 207 LYS A O 1
ATOM 1641 N N . ASN A 1 208 ? 28.712 12.291 -29.020 1.00 82.00 208 ASN A N 1
ATOM 1642 C CA . ASN A 1 208 ? 27.880 11.103 -29.177 1.00 82.00 208 ASN A CA 1
ATOM 1643 C C . ASN A 1 208 ? 26.383 11.451 -29.308 1.00 82.00 208 ASN A C 1
ATOM 1645 O O . ASN A 1 208 ? 25.750 11.933 -28.371 1.00 82.00 208 ASN A O 1
ATOM 1649 N N . ALA A 1 209 ? 25.787 11.149 -30.466 1.00 76.12 209 ALA A N 1
ATOM 1650 C CA . ALA A 1 209 ? 24.379 11.446 -30.748 1.00 76.12 209 ALA A CA 1
ATOM 1651 C C . ALA A 1 209 ? 23.377 10.674 -29.862 1.00 76.12 209 ALA A C 1
ATOM 1653 O O . ALA A 1 209 ? 22.316 11.209 -29.544 1.00 76.12 209 ALA A O 1
ATOM 1654 N N . ARG A 1 210 ? 23.697 9.441 -29.430 1.00 70.69 210 ARG A N 1
ATOM 1655 C CA . ARG A 1 210 ? 22.842 8.676 -28.498 1.00 70.69 210 ARG A CA 1
ATOM 1656 C C . ARG A 1 210 ? 22.921 9.240 -27.087 1.00 70.69 210 ARG A C 1
ATOM 1658 O O . ARG A 1 210 ? 21.887 9.341 -26.433 1.00 70.69 210 ARG A O 1
ATOM 1665 N N . LEU A 1 211 ? 24.115 9.651 -26.652 1.00 79.38 211 LEU A N 1
ATOM 1666 C CA . LEU A 1 211 ? 24.282 10.318 -25.364 1.00 79.38 211 LEU A CA 1
ATOM 1667 C C . LEU A 1 211 ? 23.549 11.654 -25.349 1.00 79.38 211 LEU A C 1
ATOM 1669 O O . LEU A 1 211 ? 22.746 11.865 -24.453 1.00 79.38 211 LEU A O 1
ATOM 1673 N N . LYS A 1 212 ? 23.751 12.500 -26.368 1.00 77.69 212 LYS A N 1
ATOM 1674 C CA . LYS A 1 212 ? 23.006 13.754 -26.558 1.00 77.69 212 LYS A CA 1
ATOM 1675 C C . LYS A 1 212 ? 21.506 13.538 -26.451 1.00 77.69 212 LYS A C 1
ATOM 1677 O O . LYS A 1 212 ? 20.885 14.159 -25.603 1.00 77.69 212 LYS A O 1
ATOM 1682 N N . LYS A 1 213 ? 20.953 12.593 -27.217 1.00 72.06 213 LYS A N 1
ATOM 1683 C CA . LYS A 1 213 ? 19.529 12.252 -27.153 1.00 72.06 213 LYS A CA 1
ATOM 1684 C C . LYS A 1 213 ? 19.105 11.778 -25.758 1.00 72.06 213 LYS A C 1
ATOM 1686 O O . LYS A 1 213 ? 18.103 12.253 -25.247 1.00 72.06 213 LYS A O 1
ATOM 1691 N N . GLY A 1 214 ? 19.861 10.887 -25.115 1.00 63.41 214 GLY A N 1
ATOM 1692 C CA . GLY A 1 214 ? 19.552 10.408 -23.762 1.00 63.41 214 GLY A CA 1
ATOM 1693 C C . GLY A 1 214 ? 19.653 11.497 -22.686 1.00 63.41 214 GLY A C 1
ATOM 1694 O O . GLY A 1 214 ? 18.859 11.505 -21.749 1.00 63.41 214 GLY A O 1
ATOM 1695 N N . VAL A 1 215 ? 20.596 12.429 -22.835 1.00 69.56 215 VAL A N 1
ATOM 1696 C CA . VAL A 1 215 ? 20.786 13.596 -21.968 1.00 69.56 215 VAL A CA 1
ATOM 1697 C C . VAL A 1 215 ? 19.704 14.642 -22.215 1.00 69.56 215 VAL A C 1
ATOM 1699 O O . VAL A 1 215 ? 19.166 15.150 -21.244 1.00 69.56 215 VAL A O 1
ATOM 1702 N N . GLU A 1 216 ? 19.333 14.940 -23.459 1.00 67.31 216 GLU A N 1
ATOM 1703 C CA . GLU A 1 216 ? 18.200 15.814 -23.789 1.00 67.31 216 GLU A CA 1
ATOM 1704 C C . GLU A 1 216 ? 16.889 15.212 -23.289 1.00 67.31 216 GLU A C 1
ATOM 1706 O O . GLU A 1 216 ? 16.145 15.896 -22.600 1.00 67.31 216 GLU A O 1
ATOM 1711 N N . GLU A 1 217 ? 16.631 13.922 -23.518 1.00 60.41 217 GLU A N 1
ATOM 1712 C CA . GLU A 1 217 ? 15.458 13.231 -22.973 1.00 60.41 217 GLU A CA 1
ATOM 1713 C C . GLU A 1 217 ? 15.412 13.309 -21.441 1.00 60.41 217 GLU A C 1
ATOM 1715 O O . GLU A 1 217 ? 14.336 13.496 -20.881 1.00 60.41 217 GLU A O 1
ATOM 1720 N N . LEU A 1 218 ? 16.547 13.182 -20.744 1.00 56.03 218 LEU A N 1
ATOM 1721 C CA . LEU A 1 218 ? 16.598 13.279 -19.280 1.00 56.03 218 LEU A CA 1
ATOM 1722 C C . LEU A 1 218 ? 16.612 14.722 -18.751 1.00 56.03 218 LEU A C 1
ATOM 1724 O O . LEU A 1 218 ? 16.088 14.953 -17.664 1.00 56.03 218 LEU A O 1
ATOM 1728 N N . LYS A 1 219 ? 17.135 15.694 -19.508 1.00 57.59 219 LYS A N 1
ATOM 1729 C CA . LYS A 1 219 ? 17.067 17.128 -19.188 1.00 57.59 219 LYS A CA 1
ATOM 1730 C C . LYS A 1 219 ? 15.677 17.688 -19.441 1.00 57.59 219 LYS A C 1
ATOM 1732 O O . LYS A 1 219 ? 15.185 18.399 -18.583 1.00 57.59 219 LYS A O 1
ATOM 1737 N N . VAL A 1 220 ? 15.004 17.324 -20.531 1.00 47.34 220 VAL A N 1
ATOM 1738 C CA . VAL A 1 220 ? 13.593 17.670 -20.776 1.00 47.34 220 VAL A CA 1
ATOM 1739 C C . VAL A 1 220 ? 12.724 17.089 -19.659 1.00 47.34 220 VAL A C 1
ATOM 1741 O O . VAL A 1 220 ? 12.059 17.858 -18.975 1.00 47.34 220 VAL A O 1
ATOM 1744 N N . LYS A 1 221 ? 12.863 15.791 -19.334 1.00 43.34 221 LYS A N 1
ATOM 1745 C CA . LYS A 1 221 ? 12.185 15.163 -18.175 1.00 43.34 221 LYS A CA 1
ATOM 1746 C C . LYS A 1 221 ? 12.502 15.827 -16.822 1.00 43.34 221 LYS A C 1
ATOM 1748 O O . LYS A 1 221 ? 11.732 15.662 -15.881 1.00 43.34 221 LYS A O 1
ATOM 1753 N N . ALA A 1 222 ? 13.629 16.531 -16.688 1.00 38.31 222 ALA A N 1
ATOM 1754 C CA . ALA A 1 222 ? 13.990 17.255 -15.468 1.00 38.31 222 ALA A CA 1
ATOM 1755 C C . ALA A 1 222 ? 13.486 18.711 -15.462 1.00 38.31 222 ALA A C 1
ATOM 1757 O O . ALA A 1 222 ? 12.971 19.168 -14.448 1.00 38.31 222 ALA A O 1
ATOM 1758 N N . LEU A 1 223 ? 13.575 19.423 -16.589 1.00 36.06 223 LEU A N 1
ATOM 1759 C CA . LEU A 1 223 ? 13.096 20.798 -16.778 1.00 36.06 223 LEU A CA 1
ATOM 1760 C C . LEU A 1 223 ? 11.560 20.874 -16.769 1.00 36.06 223 LEU A C 1
ATOM 1762 O O . LEU A 1 223 ? 10.992 21.812 -16.214 1.00 36.06 223 LEU A O 1
ATOM 1766 N N . GLU A 1 224 ? 10.878 19.855 -17.298 1.00 36.72 224 GLU A N 1
ATOM 1767 C CA . GLU A 1 224 ? 9.429 19.665 -17.132 1.00 36.72 224 GLU A CA 1
ATOM 1768 C C . GLU A 1 224 ? 9.044 19.432 -15.659 1.00 36.72 224 GLU A C 1
ATOM 1770 O O . GLU A 1 224 ? 7.927 19.757 -15.262 1.00 36.72 224 GLU A O 1
ATOM 1775 N N . GLY A 1 225 ? 9.981 18.955 -14.828 1.00 34.50 225 GLY A N 1
ATOM 1776 C CA . GLY A 1 225 ? 9.845 18.918 -13.370 1.00 34.50 225 GLY A CA 1
ATOM 1777 C C . GLY A 1 225 ? 9.941 20.302 -12.714 1.00 34.50 225 GLY A C 1
ATOM 1778 O O . GLY A 1 225 ? 9.142 20.606 -11.833 1.00 34.50 225 GLY A O 1
ATOM 1779 N N . ILE A 1 226 ? 10.845 21.174 -13.179 1.00 32.41 226 ILE A N 1
ATOM 1780 C CA . ILE A 1 226 ? 11.038 22.529 -12.615 1.00 32.41 226 ILE A CA 1
ATOM 1781 C C . ILE A 1 226 ? 9.803 23.421 -12.835 1.00 32.41 226 ILE A C 1
ATOM 1783 O O . ILE A 1 226 ? 9.442 24.211 -11.965 1.00 32.41 226 ILE A O 1
ATOM 1787 N N . ASN A 1 227 ? 9.085 23.260 -13.952 1.00 27.22 227 ASN A N 1
ATOM 1788 C CA . ASN A 1 227 ? 7.844 24.009 -14.212 1.00 27.22 227 ASN A CA 1
ATOM 1789 C C . ASN A 1 227 ? 6.672 23.656 -13.266 1.00 27.22 227 ASN A C 1
ATOM 1791 O O . ASN A 1 227 ? 5.624 24.297 -13.337 1.00 27.22 227 ASN A O 1
ATOM 1795 N N . LEU A 1 228 ? 6.835 22.667 -12.378 1.00 33.28 228 LEU A N 1
ATOM 1796 C CA . LEU A 1 228 ? 5.907 22.374 -11.278 1.00 33.28 228 LEU A CA 1
ATOM 1797 C C . LEU A 1 228 ? 6.377 22.945 -9.926 1.00 33.28 228 LEU A C 1
ATOM 1799 O O . LEU A 1 228 ? 5.573 23.023 -8.998 1.00 33.28 228 LEU A O 1
ATOM 1803 N N . GLU A 1 229 ? 7.636 23.380 -9.804 1.00 36.34 229 GLU A N 1
ATOM 1804 C CA . GLU A 1 229 ? 8.203 23.925 -8.559 1.00 36.34 229 GLU A CA 1
ATOM 1805 C C . GLU A 1 229 ? 7.907 25.425 -8.370 1.00 36.34 229 GLU A C 1
ATOM 1807 O O . GLU A 1 229 ? 7.841 25.902 -7.240 1.00 36.34 229 GLU A O 1
ATOM 1812 N N . THR A 1 230 ? 7.618 26.174 -9.440 1.00 29.91 230 THR A N 1
ATOM 1813 C CA . THR A 1 230 ? 7.352 27.631 -9.389 1.00 29.91 230 THR A CA 1
ATOM 1814 C C . THR A 1 230 ? 6.049 28.047 -8.688 1.00 29.91 230 THR A C 1
ATOM 1816 O O . THR A 1 230 ? 5.775 29.241 -8.591 1.00 29.91 230 THR A O 1
ATOM 1819 N N . ASN A 1 231 ? 5.268 27.099 -8.157 1.00 32.59 231 ASN A N 1
ATOM 1820 C CA . ASN A 1 231 ? 4.071 27.347 -7.338 1.00 32.59 231 ASN A CA 1
ATOM 1821 C C . ASN A 1 231 ? 4.186 26.814 -5.889 1.00 32.59 231 ASN A C 1
ATOM 1823 O O . ASN A 1 231 ? 3.175 26.742 -5.189 1.00 32.59 231 ASN A O 1
ATOM 1827 N N . GLY A 1 232 ? 5.382 26.428 -5.426 1.00 31.58 232 GLY A N 1
ATOM 1828 C CA . GLY A 1 232 ? 5.632 26.012 -4.041 1.00 31.58 232 GLY A CA 1
ATOM 1829 C C . GLY A 1 232 ? 6.650 26.915 -3.343 1.00 31.58 232 GLY A C 1
ATOM 1830 O O . GLY A 1 232 ? 7.797 26.990 -3.769 1.00 31.58 232 GLY A O 1
ATOM 1831 N N . GLU A 1 233 ? 6.251 27.585 -2.259 1.00 32.31 233 GLU A N 1
ATOM 1832 C CA . GLU A 1 233 ? 7.168 28.392 -1.440 1.00 32.31 233 GLU A CA 1
ATOM 1833 C C . GLU A 1 233 ? 8.300 27.536 -0.832 1.00 32.31 233 GLU A C 1
ATOM 1835 O O . GLU A 1 233 ? 8.081 26.398 -0.407 1.00 32.31 233 GLU A O 1
ATOM 1840 N N . GLU A 1 234 ? 9.514 28.095 -0.762 1.00 33.91 234 GLU A N 1
ATOM 1841 C CA . GLU A 1 234 ? 10.723 27.403 -0.292 1.00 33.91 234 GLU A CA 1
ATOM 1842 C C . GLU A 1 234 ? 10.595 26.858 1.146 1.00 33.91 234 GLU A C 1
ATOM 1844 O O . GLU A 1 234 ? 10.781 27.582 2.128 1.00 33.91 234 GLU A O 1
ATOM 1849 N N . GLN A 1 235 ? 10.404 25.544 1.300 1.00 33.62 235 GLN A N 1
ATOM 1850 C CA . GLN A 1 235 ? 10.555 24.872 2.595 1.00 33.62 235 GLN A CA 1
ATOM 1851 C C . GLN A 1 235 ? 11.932 24.210 2.726 1.00 33.62 235 GLN A C 1
ATOM 1853 O O . GLN A 1 235 ? 12.177 23.086 2.285 1.00 33.62 235 GLN A O 1
ATOM 1858 N N . LYS A 1 236 ? 12.849 24.929 3.387 1.00 32.66 236 LYS A N 1
ATOM 1859 C CA . LYS A 1 236 ? 14.180 24.434 3.773 1.00 32.66 236 LYS A CA 1
ATOM 1860 C C . LYS A 1 236 ? 14.061 23.208 4.685 1.00 32.66 236 LYS A C 1
ATOM 1862 O O . LYS A 1 236 ? 13.611 23.336 5.820 1.00 32.66 236 LYS A O 1
ATOM 1867 N N . GLY A 1 237 ? 14.542 22.048 4.230 1.00 37.44 237 GLY A N 1
ATOM 1868 C CA . GLY A 1 237 ? 14.684 20.857 5.084 1.00 37.44 237 GLY A CA 1
ATOM 1869 C C . GLY A 1 237 ? 14.658 19.503 4.370 1.00 37.44 237 GLY A C 1
ATOM 1870 O O . GLY A 1 237 ? 15.128 18.520 4.936 1.00 37.44 237 GLY A O 1
ATOM 1871 N N . LEU A 1 238 ? 14.151 19.431 3.137 1.00 36.50 238 LEU A N 1
ATOM 1872 C CA . LEU A 1 238 ? 14.101 18.186 2.361 1.00 36.50 238 LEU A CA 1
ATOM 1873 C C . LEU A 1 238 ? 15.464 17.862 1.715 1.00 36.50 238 LEU A C 1
ATOM 1875 O O . LEU A 1 238 ? 15.999 18.694 0.978 1.00 36.50 238 LEU A O 1
ATOM 1879 N N . PRO A 1 239 ? 16.038 16.664 1.940 1.00 33.47 239 PRO A N 1
ATOM 1880 C CA . PRO A 1 239 ? 17.280 16.269 1.292 1.00 33.47 239 PRO A CA 1
ATOM 1881 C C . PRO A 1 239 ? 17.049 15.747 -0.138 1.00 33.47 239 PRO A C 1
ATOM 1883 O O . PRO A 1 239 ? 16.411 14.721 -0.344 1.00 33.47 239 PRO A O 1
ATOM 1886 N N . VAL A 1 240 ? 17.710 16.411 -1.092 1.00 37.56 240 VAL A N 1
ATOM 1887 C CA . VAL A 1 240 ? 18.205 15.873 -2.377 1.00 37.56 240 VAL A CA 1
ATOM 1888 C C . VAL A 1 240 ? 17.170 15.418 -3.429 1.00 37.56 240 VAL A C 1
ATOM 1890 O O . VAL A 1 240 ? 16.667 14.299 -3.419 1.00 37.56 240 VAL A O 1
ATOM 1893 N N . GLY A 1 241 ? 17.043 16.231 -4.485 1.00 41.00 241 GLY A N 1
ATOM 1894 C CA . GLY A 1 241 ? 16.981 15.769 -5.882 1.00 41.00 241 GLY A CA 1
ATOM 1895 C C . GLY A 1 241 ? 15.930 14.711 -6.241 1.00 41.00 241 GLY A C 1
ATOM 1896 O O . GLY A 1 241 ? 16.259 13.545 -6.508 1.00 41.00 241 GLY A O 1
ATOM 1897 N N . VAL A 1 242 ? 14.672 15.133 -6.378 1.00 41.12 242 VAL A N 1
ATOM 1898 C CA . VAL A 1 242 ? 13.603 14.304 -6.951 1.00 41.12 242 VAL A CA 1
ATOM 1899 C C . VAL A 1 242 ? 13.804 14.159 -8.466 1.00 41.12 242 VAL A C 1
ATOM 1901 O O . VAL A 1 242 ? 13.323 14.948 -9.266 1.00 41.12 242 VAL A O 1
ATOM 1904 N N . GLY A 1 243 ? 14.535 13.122 -8.880 1.00 44.78 243 GLY A N 1
ATOM 1905 C CA . GLY A 1 243 ? 14.492 12.645 -10.265 1.00 44.78 243 GLY A CA 1
ATOM 1906 C C . GLY A 1 243 ? 13.106 12.098 -10.639 1.00 44.78 243 GLY A C 1
ATOM 1907 O O . GLY A 1 243 ? 12.297 11.814 -9.761 1.00 44.78 243 GLY A O 1
ATOM 1908 N N . SER A 1 244 ? 12.870 11.912 -11.942 1.00 48.03 244 SER A N 1
ATOM 1909 C CA . SER A 1 244 ? 11.592 11.505 -12.552 1.00 48.03 244 SER A CA 1
ATOM 1910 C C . SER A 1 244 ? 10.712 10.579 -11.693 1.00 48.03 244 SER A C 1
ATOM 1912 O O . SER A 1 244 ? 11.108 9.460 -11.356 1.00 48.03 244 SER A O 1
ATOM 1914 N N . VAL A 1 245 ? 9.489 11.039 -11.405 1.00 61.25 245 VAL A N 1
ATOM 1915 C CA . VAL A 1 245 ? 8.414 10.285 -10.725 1.00 61.25 245 VAL A CA 1
ATOM 1916 C C . VAL A 1 245 ? 7.324 9.792 -11.682 1.00 61.25 245 VAL A C 1
ATOM 1918 O O . VAL A 1 245 ? 6.480 8.996 -11.278 1.00 61.25 245 VAL A O 1
ATOM 1921 N N . ALA A 1 246 ? 7.340 10.224 -12.944 1.00 61.66 246 ALA A N 1
ATOM 1922 C CA . ALA A 1 246 ? 6.456 9.734 -13.995 1.00 61.66 246 ALA A CA 1
ATOM 1923 C C . ALA A 1 246 ? 7.135 9.844 -15.366 1.00 61.66 246 ALA A C 1
ATOM 1925 O O . ALA A 1 246 ? 7.947 10.738 -15.585 1.00 61.66 246 ALA A O 1
ATOM 1926 N N . ALA A 1 247 ? 6.805 8.942 -16.286 1.00 59.56 247 ALA A N 1
ATOM 1927 C CA . ALA A 1 247 ? 7.284 8.958 -17.666 1.00 59.56 247 ALA A CA 1
ATOM 1928 C C . ALA A 1 247 ? 6.181 8.459 -18.603 1.00 59.56 247 ALA A C 1
ATOM 1930 O O . ALA A 1 247 ? 5.395 7.592 -18.228 1.00 59.56 247 ALA A O 1
ATOM 1931 N N . GLY A 1 248 ? 6.117 8.975 -19.827 1.00 63.97 248 GLY A N 1
ATOM 1932 C CA . GLY A 1 248 ? 5.080 8.607 -20.787 1.00 63.97 248 GLY A CA 1
ATOM 1933 C C . GLY A 1 248 ? 5.493 8.873 -22.227 1.00 63.97 248 GLY A C 1
ATOM 1934 O O . GLY A 1 248 ? 6.603 9.336 -22.492 1.00 63.97 248 GLY A O 1
ATOM 1935 N N . GLY A 1 249 ? 4.600 8.562 -23.161 1.00 61.31 249 GLY A N 1
ATOM 1936 C CA . GLY A 1 249 ? 4.836 8.761 -24.586 1.00 61.31 249 GLY A CA 1
ATOM 1937 C C . GLY A 1 249 ? 3.797 8.078 -25.467 1.00 61.31 249 GLY A C 1
ATOM 1938 O O . GLY A 1 249 ? 2.894 7.395 -24.981 1.00 61.31 249 GLY A O 1
ATOM 1939 N N . ARG A 1 250 ? 3.946 8.273 -26.780 1.00 64.06 250 ARG A N 1
ATOM 1940 C CA . ARG A 1 250 ? 3.123 7.671 -27.835 1.00 64.06 250 ARG A CA 1
ATOM 1941 C C . ARG A 1 250 ? 3.882 6.518 -28.507 1.00 64.06 250 ARG A C 1
ATOM 1943 O O . ARG A 1 250 ? 5.077 6.652 -28.758 1.00 64.06 250 ARG A O 1
ATOM 1950 N N . TYR A 1 251 ? 3.209 5.399 -28.770 1.00 70.75 251 TYR A N 1
ATOM 1951 C CA . TYR A 1 251 ? 3.812 4.128 -29.199 1.00 70.75 251 TYR A CA 1
ATOM 1952 C C . TYR A 1 251 ? 2.901 3.330 -30.155 1.00 70.75 251 TYR A C 1
ATOM 1954 O O . TYR A 1 251 ? 2.580 2.167 -29.923 1.00 70.75 251 TYR A O 1
ATOM 1962 N N . ASP A 1 252 ? 2.488 3.966 -31.253 1.00 77.00 252 ASP A N 1
ATOM 1963 C CA . ASP A 1 252 ? 1.445 3.471 -32.170 1.00 77.00 252 ASP A CA 1
ATOM 1964 C C . ASP A 1 252 ? 1.701 2.089 -32.797 1.00 77.00 252 ASP A C 1
ATOM 1966 O O . ASP A 1 252 ? 0.762 1.343 -33.065 1.00 77.00 252 ASP A O 1
ATOM 1970 N N . GLU A 1 253 ? 2.965 1.730 -33.017 1.00 78.31 253 GLU A N 1
ATOM 1971 C CA . GLU A 1 253 ? 3.348 0.469 -33.663 1.00 78.31 253 GLU A CA 1
ATOM 1972 C C . GLU A 1 253 ? 3.391 -0.726 -32.691 1.00 78.31 253 GLU A C 1
ATOM 1974 O O . GLU A 1 253 ? 3.405 -1.881 -33.120 1.00 78.31 253 GLU A O 1
ATOM 1979 N N . LEU A 1 254 ? 3.411 -0.489 -31.372 1.00 72.19 254 LEU A N 1
ATOM 1980 C CA . LEU A 1 254 ? 3.715 -1.533 -30.384 1.00 72.19 254 LEU A CA 1
ATOM 1981 C C . LEU A 1 254 ? 2.667 -2.654 -30.353 1.00 72.19 254 LEU A C 1
ATOM 1983 O O . LEU A 1 254 ? 3.026 -3.820 -30.189 1.00 72.19 254 LEU A O 1
ATOM 1987 N N . VAL A 1 255 ? 1.387 -2.309 -30.515 1.00 82.62 255 VAL A N 1
ATOM 1988 C CA . VAL A 1 255 ? 0.282 -3.282 -30.539 1.00 82.62 255 VAL A CA 1
ATOM 1989 C C . VAL A 1 255 ? 0.330 -4.129 -31.811 1.00 82.62 255 VAL A C 1
ATOM 1991 O O . VAL A 1 255 ? 0.122 -5.338 -31.743 1.00 82.62 255 VAL A O 1
ATOM 1994 N N . GLY A 1 256 ? 0.689 -3.530 -32.953 1.00 82.31 256 GLY A N 1
ATOM 1995 C CA . GLY A 1 256 ? 0.762 -4.221 -34.243 1.00 82.31 256 GLY A CA 1
ATOM 1996 C C . GLY A 1 256 ? 1.789 -5.357 -34.291 1.00 82.31 256 GLY A C 1
ATOM 1997 O O . GLY A 1 256 ? 1.640 -6.266 -35.100 1.00 82.31 256 GLY A O 1
ATOM 1998 N N . ASN A 1 257 ? 2.771 -5.374 -33.379 1.00 78.50 257 ASN A N 1
ATOM 1999 C CA . ASN A 1 257 ? 3.702 -6.499 -33.210 1.00 78.50 257 ASN A CA 1
ATOM 2000 C C . ASN A 1 257 ? 3.021 -7.790 -32.696 1.00 78.50 257 ASN A C 1
ATOM 2002 O O . ASN A 1 257 ? 3.599 -8.865 -32.827 1.00 78.50 257 ASN A O 1
ATOM 2006 N N . PHE A 1 258 ? 1.825 -7.690 -32.102 1.00 80.00 258 PHE A N 1
ATOM 2007 C CA . PHE A 1 258 ? 1.068 -8.810 -31.513 1.00 80.00 258 PHE A CA 1
ATOM 2008 C C . PHE A 1 258 ? -0.229 -9.123 -32.263 1.00 80.00 258 PHE A C 1
ATOM 2010 O O . PHE A 1 258 ? -0.909 -10.099 -31.947 1.00 80.00 258 PHE A O 1
ATOM 2017 N N . MET A 1 259 ? -0.597 -8.305 -33.251 1.00 78.69 259 MET A N 1
ATOM 2018 C CA . MET A 1 259 ? -1.791 -8.539 -34.052 1.00 78.69 259 MET A CA 1
ATOM 2019 C C . MET A 1 259 ? -1.490 -9.533 -35.172 1.00 78.69 259 MET A C 1
ATOM 2021 O O . MET A 1 259 ? -0.577 -9.332 -35.973 1.00 78.69 259 MET A O 1
ATOM 2025 N N . ALA A 1 260 ? -2.296 -10.592 -35.263 1.00 69.44 260 ALA A N 1
ATOM 2026 C CA . ALA A 1 260 ? -2.273 -11.476 -36.422 1.00 69.44 260 ALA A CA 1
ATOM 2027 C C . ALA A 1 260 ? -2.586 -10.670 -37.704 1.00 69.44 260 ALA A C 1
ATOM 2029 O O . ALA A 1 260 ? -3.449 -9.786 -37.664 1.00 69.44 260 ALA A O 1
ATOM 2030 N N . PRO A 1 261 ? -1.923 -10.957 -38.841 1.00 64.62 261 PRO A N 1
ATOM 2031 C CA . PRO A 1 261 ? -2.153 -10.225 -40.083 1.00 64.62 261 PRO A CA 1
ATOM 2032 C C . PRO A 1 261 ? -3.614 -10.348 -40.533 1.00 64.62 261 PRO A C 1
ATOM 2034 O O . PRO A 1 261 ? -4.123 -11.446 -40.764 1.00 64.62 261 PRO A O 1
ATOM 2037 N N . SER A 1 262 ? -4.293 -9.208 -40.675 1.00 58.75 262 SER A N 1
ATOM 2038 C CA . SER A 1 262 ? -5.688 -9.136 -41.107 1.00 58.75 262 SER A CA 1
ATOM 2039 C C . SER A 1 262 ? -5.763 -8.862 -42.615 1.00 58.75 262 SER A C 1
ATOM 2041 O O . SER A 1 262 ? -5.663 -7.730 -43.089 1.00 58.75 262 SER A O 1
ATOM 2043 N N . GLY A 1 263 ? -5.925 -9.927 -43.407 1.00 60.25 263 GLY A N 1
ATOM 2044 C CA . GLY A 1 263 ? -5.975 -9.834 -44.867 1.00 60.25 263 GLY A CA 1
ATOM 2045 C C . GLY A 1 263 ? -6.345 -11.144 -45.563 1.00 60.25 263 GLY A C 1
ATOM 2046 O O . GLY A 1 263 ? -6.307 -12.225 -44.980 1.00 60.25 263 GLY A O 1
ATOM 2047 N N . ALA A 1 264 ? -6.712 -11.052 -46.843 1.00 59.69 264 ALA A N 1
ATOM 2048 C CA . ALA A 1 264 ? -6.809 -12.227 -47.707 1.00 59.69 264 ALA A CA 1
ATOM 2049 C C . ALA A 1 264 ? -5.397 -12.676 -48.127 1.00 59.69 264 ALA A C 1
ATOM 2051 O O . ALA A 1 264 ? -4.543 -11.825 -48.386 1.00 59.69 264 ALA A O 1
ATOM 2052 N N . LYS A 1 265 ? -5.169 -13.998 -48.230 1.00 53.50 265 LYS A N 1
ATOM 2053 C CA . LYS A 1 265 ? -3.859 -14.606 -48.550 1.00 53.50 265 LYS A CA 1
ATOM 2054 C C . LYS A 1 265 ? -3.110 -13.834 -49.648 1.00 53.50 265 LYS A C 1
ATOM 2056 O O . LYS A 1 265 ? -3.574 -13.775 -50.785 1.00 53.50 265 LYS A O 1
ATOM 2061 N N . GLY A 1 266 ? -1.941 -13.290 -49.303 1.00 58.78 266 GLY A N 1
ATOM 2062 C CA . GLY A 1 266 ? -1.079 -12.530 -50.218 1.00 58.78 266 GLY A CA 1
ATOM 2063 C C . GLY A 1 266 ? -1.215 -11.003 -50.143 1.00 58.78 266 GLY A C 1
ATOM 2064 O O . GLY A 1 266 ? -0.529 -10.307 -50.888 1.00 58.78 266 GLY A O 1
ATOM 2065 N N . LYS A 1 267 ? -2.063 -10.463 -49.256 1.00 56.25 267 LYS A N 1
ATOM 2066 C CA . LYS A 1 267 ? -2.099 -9.035 -48.889 1.00 56.25 267 LYS A CA 1
ATOM 2067 C C . LYS A 1 267 ? -2.208 -8.867 -47.374 1.00 56.25 267 LYS A C 1
ATOM 2069 O O . LYS A 1 267 ? -3.175 -8.297 -46.871 1.00 56.25 267 LYS A O 1
ATOM 2074 N N . ASP A 1 268 ? -1.205 -9.367 -46.664 1.00 60.47 268 ASP A N 1
ATOM 2075 C CA . ASP A 1 268 ? -1.089 -9.184 -45.220 1.00 60.47 268 ASP A CA 1
ATOM 2076 C C . ASP A 1 268 ? -0.811 -7.708 -44.926 1.00 60.47 268 ASP A C 1
ATOM 2078 O O . ASP A 1 268 ? 0.239 -7.168 -45.284 1.00 60.47 268 ASP A O 1
ATOM 2082 N N . LYS A 1 269 ? -1.779 -7.027 -44.308 1.00 66.19 269 LYS A N 1
ATOM 2083 C CA . LYS A 1 269 ? -1.622 -5.644 -43.868 1.00 66.19 269 LYS A CA 1
ATOM 2084 C C . LYS A 1 269 ? -1.399 -5.645 -42.361 1.00 66.19 269 LYS A C 1
ATOM 2086 O O . LYS A 1 269 ? -2.250 -6.115 -41.612 1.00 66.19 269 LYS A O 1
ATOM 2091 N N . ARG A 1 270 ? -0.263 -5.098 -41.922 1.00 71.56 270 ARG A N 1
ATOM 2092 C CA . ARG A 1 270 ? -0.025 -4.795 -40.507 1.00 71.56 270 ARG A CA 1
ATOM 2093 C C . ARG A 1 270 ? -1.130 -3.854 -40.021 1.00 71.56 270 ARG A C 1
ATOM 2095 O O . ARG A 1 270 ? -1.389 -2.826 -40.651 1.00 71.56 270 ARG A O 1
ATOM 2102 N N . GLN A 1 271 ? -1.791 -4.233 -38.934 1.00 80.06 271 GLN A N 1
ATOM 2103 C CA . GLN A 1 271 ? -2.792 -3.412 -38.270 1.00 80.06 271 GLN A CA 1
ATOM 2104 C C . GLN A 1 271 ? -2.158 -2.816 -37.016 1.00 80.06 271 GLN A C 1
ATOM 2106 O O . GLN A 1 271 ? -1.956 -3.512 -36.028 1.00 80.06 271 GLN A O 1
ATOM 2111 N N . ASP A 1 272 ? -1.823 -1.532 -37.079 1.00 83.44 272 ASP A N 1
ATOM 2112 C CA . ASP A 1 272 ? -1.317 -0.779 -35.935 1.00 83.44 272 ASP A CA 1
ATOM 2113 C C . ASP A 1 272 ? -2.467 -0.095 -35.190 1.00 83.44 272 ASP A C 1
ATOM 2115 O O . ASP A 1 272 ? -3.466 0.315 -35.790 1.00 83.44 272 ASP A O 1
ATOM 2119 N N . VAL A 1 273 ? -2.322 0.025 -33.870 1.00 87.31 273 VAL A N 1
ATOM 2120 C CA . VAL A 1 273 ? -3.304 0.662 -32.984 1.00 87.31 273 VAL A CA 1
ATOM 2121 C C . VAL A 1 273 ? -2.599 1.807 -32.260 1.00 87.31 273 VAL A C 1
ATOM 2123 O O . VAL A 1 273 ? -1.814 1.545 -31.346 1.00 87.31 273 VAL A O 1
ATOM 2126 N N . PRO A 1 274 ? -2.858 3.072 -32.649 1.00 82.81 274 PRO A N 1
ATOM 2127 C CA . PRO A 1 274 ? -2.280 4.238 -31.999 1.00 82.81 274 PRO A CA 1
ATOM 2128 C C . PRO A 1 274 ? -2.497 4.235 -30.487 1.00 82.81 274 PRO A C 1
ATOM 2130 O O . PRO A 1 274 ? -3.625 4.077 -30.022 1.00 82.81 274 PRO A O 1
ATOM 2133 N N . CYS A 1 275 ? -1.419 4.415 -29.726 1.00 78.88 275 CYS A N 1
ATOM 2134 C CA . CYS A 1 275 ? -1.425 4.288 -28.271 1.00 78.88 275 CYS A CA 1
ATOM 2135 C C . CYS A 1 275 ? -0.604 5.403 -27.631 1.00 78.88 275 CYS A C 1
ATOM 2137 O O . CYS A 1 275 ? 0.487 5.727 -28.095 1.00 78.88 275 CYS A O 1
ATOM 2139 N N . VAL A 1 276 ? -1.100 5.953 -26.527 1.00 73.50 276 VAL A N 1
ATOM 2140 C CA . VAL A 1 276 ? -0.387 6.911 -25.678 1.00 73.50 276 VAL A CA 1
ATOM 2141 C C . VAL A 1 276 ? -0.610 6.527 -24.221 1.00 73.50 276 VAL A C 1
ATOM 2143 O O . VAL A 1 276 ? -1.701 6.091 -23.859 1.00 73.50 276 VAL A O 1
ATOM 2146 N N . GLY A 1 277 ? 0.418 6.666 -23.390 1.00 76.56 277 GLY A N 1
ATOM 2147 C CA . GLY A 1 277 ? 0.355 6.245 -21.995 1.00 76.56 277 GLY A CA 1
ATOM 2148 C C . GLY A 1 277 ? 1.351 6.967 -21.100 1.00 76.56 277 GLY A C 1
ATOM 2149 O O . GLY A 1 277 ? 2.291 7.612 -21.571 1.00 76.56 277 GLY A O 1
ATOM 2150 N N . ILE A 1 278 ? 1.128 6.836 -19.795 1.00 75.50 278 ILE A N 1
ATOM 2151 C CA . ILE A 1 278 ? 1.978 7.344 -18.718 1.00 75.50 278 ILE A CA 1
ATOM 2152 C C . ILE A 1 278 ? 2.134 6.255 -17.652 1.00 75.50 278 ILE A C 1
ATOM 2154 O O . ILE A 1 278 ? 1.202 5.504 -17.376 1.00 75.50 278 ILE A O 1
ATOM 2158 N N . SER A 1 279 ? 3.316 6.182 -17.054 1.00 75.38 279 SER A N 1
ATOM 2159 C CA . SER A 1 279 ? 3.665 5.313 -15.935 1.00 75.38 279 SER A CA 1
ATOM 2160 C C . SER A 1 279 ? 4.206 6.162 -14.788 1.00 75.38 279 SER A C 1
ATOM 2162 O O . SER A 1 279 ? 4.920 7.139 -15.021 1.00 75.38 279 SER A O 1
ATOM 2164 N N . PHE A 1 280 ? 3.869 5.794 -13.551 1.00 74.88 280 PHE A N 1
ATOM 2165 C CA . PHE A 1 280 ? 4.303 6.483 -12.336 1.00 74.88 280 PHE A CA 1
ATOM 2166 C C . PHE A 1 280 ? 5.318 5.625 -11.575 1.00 74.88 280 PHE A C 1
ATOM 2168 O O . PHE A 1 280 ? 5.057 4.468 -11.252 1.00 74.88 280 PHE A O 1
ATOM 2175 N N . GLY A 1 281 ? 6.462 6.214 -11.230 1.00 73.06 281 GLY A N 1
ATOM 2176 C CA . GLY A 1 281 ? 7.498 5.616 -10.388 1.00 73.06 281 GLY A CA 1
ATOM 2177 C C . GLY A 1 281 ? 7.080 5.595 -8.918 1.00 73.06 281 GLY A C 1
ATOM 2178 O O . GLY A 1 281 ? 7.644 6.324 -8.101 1.00 73.06 281 GLY A O 1
ATOM 2179 N N . ILE A 1 282 ? 6.081 4.773 -8.586 1.00 77.19 282 ILE A N 1
ATOM 2180 C CA . ILE A 1 282 ? 5.421 4.753 -7.271 1.00 77.19 282 ILE A CA 1
ATOM 2181 C C . ILE A 1 282 ? 6.386 4.537 -6.097 1.00 77.19 282 ILE A C 1
ATOM 2183 O O . ILE A 1 282 ? 6.234 5.194 -5.074 1.00 77.19 282 ILE A O 1
ATOM 2187 N N . GLU A 1 283 ? 7.442 3.732 -6.256 1.00 72.88 283 GLU A N 1
ATOM 2188 C CA . GLU A 1 283 ? 8.466 3.535 -5.215 1.00 72.88 283 GLU A CA 1
ATOM 2189 C C . GLU A 1 283 ? 9.167 4.842 -4.814 1.00 72.88 283 GLU A C 1
ATOM 21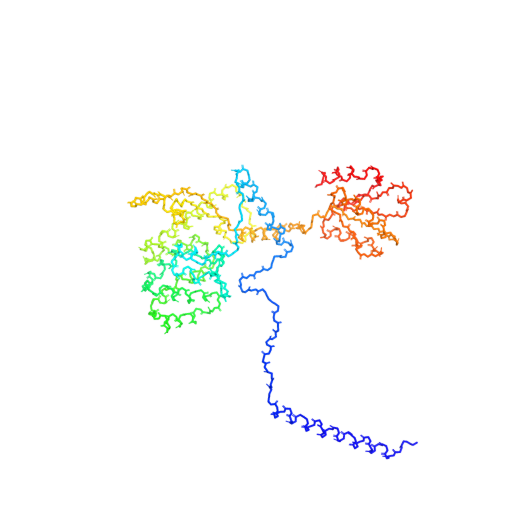91 O O . GLU A 1 283 ? 9.485 5.044 -3.640 1.00 72.88 283 GLU A O 1
ATOM 2196 N N . ARG A 1 284 ? 9.357 5.768 -5.764 1.00 73.50 284 ARG A N 1
ATOM 2197 C CA . ARG A 1 284 ? 9.935 7.085 -5.478 1.00 73.50 284 ARG A CA 1
ATOM 2198 C C . ARG A 1 284 ? 8.938 7.989 -4.759 1.00 73.50 284 ARG A C 1
ATOM 2200 O O . ARG A 1 284 ? 9.327 8.687 -3.827 1.00 73.50 284 ARG A O 1
ATOM 2207 N N . LEU A 1 285 ? 7.661 7.941 -5.148 1.00 76.44 285 LEU A N 1
ATOM 2208 C CA . LEU A 1 285 ? 6.586 8.662 -4.457 1.00 76.44 285 LEU A CA 1
ATOM 2209 C C . LEU A 1 285 ? 6.443 8.188 -3.002 1.00 76.44 285 LEU A C 1
ATOM 2211 O O . LEU A 1 285 ? 6.326 9.022 -2.105 1.00 76.44 285 LEU A O 1
ATOM 2215 N N . PHE A 1 286 ? 6.535 6.875 -2.754 1.00 80.00 286 PHE A N 1
ATOM 2216 C CA . PHE A 1 286 ? 6.531 6.316 -1.399 1.00 80.00 286 PHE A CA 1
ATOM 2217 C C . PHE A 1 286 ? 7.710 6.849 -0.579 1.00 80.00 286 PHE A C 1
ATOM 2219 O O . PHE A 1 286 ? 7.488 7.384 0.501 1.00 80.00 286 PHE A O 1
ATOM 2226 N N . ALA A 1 287 ? 8.939 6.791 -1.107 1.00 76.44 287 ALA A N 1
ATOM 2227 C CA . ALA A 1 287 ? 10.128 7.273 -0.397 1.00 76.44 287 ALA A CA 1
ATOM 2228 C C . ALA A 1 287 ? 10.051 8.774 -0.045 1.00 76.44 287 ALA A C 1
ATOM 2230 O O . ALA A 1 287 ? 10.420 9.171 1.060 1.00 76.44 287 ALA A O 1
ATOM 2231 N N . ILE A 1 288 ? 9.530 9.606 -0.956 1.00 77.81 288 ILE A N 1
ATOM 2232 C CA . ILE A 1 288 ? 9.331 11.046 -0.721 1.00 77.81 288 ILE A CA 1
ATOM 2233 C C . ILE A 1 288 ? 8.285 11.283 0.374 1.00 77.81 288 ILE A C 1
ATOM 2235 O O . ILE A 1 288 ? 8.512 12.099 1.268 1.00 77.81 288 ILE A O 1
ATOM 2239 N N . MET A 1 289 ? 7.155 10.570 0.342 1.00 78.06 289 MET A N 1
ATOM 2240 C CA . MET A 1 289 ? 6.121 10.724 1.368 1.00 78.06 289 MET A CA 1
ATOM 2241 C C . MET A 1 289 ? 6.553 10.170 2.728 1.00 78.06 289 MET A C 1
ATOM 2243 O O . MET A 1 289 ? 6.316 10.829 3.737 1.00 78.06 289 MET A O 1
ATOM 2247 N N . GLU A 1 290 ? 7.258 9.038 2.777 1.00 77.19 290 GLU A N 1
ATOM 2248 C CA . GLU A 1 290 ? 7.855 8.522 4.015 1.00 77.19 290 GLU A CA 1
ATOM 2249 C C . GLU A 1 290 ? 8.846 9.528 4.625 1.00 77.19 290 GLU A C 1
ATOM 2251 O O . GLU A 1 290 ? 8.799 9.767 5.833 1.00 77.19 290 GLU A O 1
ATOM 2256 N N . ALA A 1 291 ? 9.698 10.163 3.810 1.00 79.81 291 ALA A N 1
ATOM 2257 C CA . ALA A 1 291 ? 10.622 11.202 4.269 1.00 79.81 291 ALA A CA 1
ATOM 2258 C C . ALA A 1 291 ? 9.885 12.458 4.769 1.00 79.81 291 ALA A C 1
ATOM 2260 O O . ALA A 1 291 ? 10.178 12.951 5.859 1.00 79.81 291 ALA A O 1
ATOM 2261 N N . LYS A 1 292 ? 8.885 12.944 4.021 1.00 77.88 292 LYS A N 1
ATOM 2262 C CA . LYS A 1 292 ? 8.064 14.098 4.416 1.00 77.88 292 LYS A CA 1
ATOM 2263 C C . LYS A 1 292 ? 7.366 13.863 5.759 1.00 77.88 292 LYS A C 1
ATOM 2265 O O . LYS A 1 292 ? 7.457 14.701 6.651 1.00 77.88 292 LYS A O 1
ATOM 2270 N N . MET A 1 293 ? 6.740 12.701 5.943 1.00 74.75 293 MET A N 1
ATOM 2271 C CA . MET A 1 293 ? 6.037 12.358 7.186 1.00 74.75 293 MET A CA 1
ATOM 2272 C C . MET A 1 293 ? 6.977 12.206 8.389 1.00 74.75 293 MET A C 1
ATOM 2274 O O . MET A 1 293 ? 6.564 12.485 9.512 1.00 74.75 293 MET A O 1
ATOM 2278 N N . GLN A 1 294 ? 8.235 11.800 8.174 1.00 76.50 294 GLN A N 1
ATOM 2279 C CA . GLN A 1 294 ? 9.261 11.789 9.223 1.00 76.50 294 GLN A CA 1
ATOM 2280 C C . GLN A 1 294 ? 9.683 13.208 9.630 1.00 76.50 294 GLN A C 1
ATOM 2282 O O . GLN A 1 294 ? 9.795 13.479 10.824 1.00 76.50 294 GLN A O 1
ATOM 2287 N N . ILE A 1 295 ? 9.875 14.111 8.661 1.00 77.62 295 ILE A N 1
ATOM 2288 C CA . ILE A 1 295 ? 10.236 15.519 8.905 1.00 77.62 295 ILE A CA 1
ATOM 2289 C C . ILE A 1 295 ? 9.103 16.253 9.636 1.00 77.62 295 ILE A C 1
ATOM 2291 O O . ILE A 1 295 ? 9.337 16.904 10.651 1.00 77.62 295 ILE A O 1
ATOM 2295 N N . GLU A 1 296 ? 7.867 16.109 9.156 1.00 78.75 296 GLU A N 1
ATOM 2296 C CA . GLU A 1 296 ? 6.677 16.772 9.711 1.00 78.75 296 GLU A CA 1
ATOM 2297 C C . GLU A 1 296 ? 6.117 16.069 10.967 1.00 78.75 296 GLU A C 1
ATOM 2299 O O . GLU A 1 296 ? 5.142 16.537 11.553 1.00 78.75 296 GLU A O 1
ATOM 2304 N N . GLN A 1 297 ? 6.709 14.938 11.376 1.00 77.19 297 GLN A N 1
ATOM 2305 C CA . GLN A 1 297 ? 6.256 14.065 12.473 1.00 77.19 297 GLN A CA 1
ATOM 2306 C C . GLN A 1 297 ? 4.756 13.714 12.411 1.00 77.19 297 GLN A C 1
ATOM 2308 O O . GLN A 1 297 ? 4.095 13.547 13.441 1.00 77.19 297 GLN A O 1
ATOM 2313 N N . LEU A 1 298 ? 4.204 13.588 11.199 1.00 73.44 298 LEU A N 1
ATOM 2314 C CA . LEU A 1 298 ? 2.775 13.360 11.013 1.00 73.44 298 LEU A CA 1
ATOM 2315 C C . LEU A 1 298 ? 2.364 11.985 11.572 1.00 73.44 298 LEU A C 1
ATOM 2317 O O . LEU A 1 298 ? 2.933 10.959 11.181 1.00 73.44 298 LEU A O 1
ATOM 2321 N N . PRO A 1 299 ? 1.363 11.925 12.469 1.00 80.94 299 PRO A N 1
ATOM 2322 C CA . PRO A 1 299 ? 0.933 10.675 13.077 1.00 80.94 299 PRO A CA 1
ATOM 2323 C C . PRO A 1 299 ? 0.233 9.770 12.050 1.00 80.94 299 PRO A C 1
ATOM 2325 O O . PRO A 1 299 ? -0.897 10.023 11.634 1.00 80.94 299 PRO A O 1
ATOM 2328 N N . VAL A 1 300 ? 0.902 8.683 11.652 1.00 83.88 300 VAL A N 1
ATOM 2329 C CA . VAL A 1 300 ? 0.376 7.712 10.677 1.00 83.88 300 VAL A CA 1
ATOM 2330 C C . VAL A 1 300 ? -0.474 6.653 11.375 1.00 83.88 300 VAL A C 1
ATOM 2332 O O . VAL A 1 300 ? 0.051 5.831 12.133 1.00 83.88 300 VAL A O 1
ATOM 2335 N N . ARG A 1 301 ? -1.779 6.625 11.085 1.00 91.31 301 ARG A N 1
ATOM 2336 C CA . ARG A 1 301 ? -2.655 5.513 11.483 1.00 91.31 301 ARG A CA 1
ATOM 2337 C C . ARG A 1 301 ? -2.387 4.300 10.594 1.00 91.31 301 ARG A C 1
ATOM 2339 O O . ARG A 1 301 ? -2.340 4.427 9.378 1.00 91.31 301 ARG A O 1
ATOM 2346 N N . THR A 1 302 ? -2.237 3.126 11.204 1.00 93.12 302 THR A N 1
ATOM 2347 C CA . THR A 1 302 ? -2.074 1.843 10.488 1.00 93.12 302 THR A CA 1
ATOM 2348 C C . THR A 1 302 ? -3.275 0.913 10.664 1.00 93.12 302 THR A C 1
ATOM 2350 O O . THR A 1 302 ? -3.199 -0.263 10.323 1.00 93.12 302 THR A O 1
ATOM 2353 N N . THR A 1 303 ? -4.356 1.413 11.265 1.00 94.94 303 THR A N 1
ATOM 2354 C CA . THR A 1 303 ? -5.667 0.766 11.318 1.00 94.94 303 THR A CA 1
ATOM 2355 C C . THR A 1 303 ? -6.742 1.831 11.144 1.00 94.94 303 THR A C 1
ATOM 2357 O O . THR A 1 303 ? -6.556 2.990 11.522 1.00 94.94 303 THR A O 1
ATOM 2360 N N . GLU A 1 304 ? -7.883 1.431 10.597 1.00 95.44 304 GLU A N 1
ATOM 2361 C CA . GLU A 1 304 ? -9.036 2.312 10.396 1.00 95.44 304 GLU A CA 1
ATOM 2362 C C . GLU A 1 304 ? -10.016 2.300 11.581 1.00 95.44 304 GLU A C 1
ATOM 2364 O O . GLU A 1 304 ? -11.118 2.820 11.475 1.00 95.44 304 GLU A O 1
ATOM 2369 N N . THR A 1 305 ? -9.637 1.698 12.711 1.00 97.75 305 THR A N 1
ATOM 2370 C CA . THR A 1 305 ? -10.489 1.488 13.889 1.00 97.75 305 THR A CA 1
ATOM 2371 C C . THR A 1 305 ? -11.096 2.808 14.377 1.00 97.75 305 THR A C 1
ATOM 2373 O O . THR A 1 305 ? -10.375 3.737 14.743 1.00 97.75 305 THR A O 1
ATOM 2376 N N . GLU A 1 306 ? -12.418 2.905 14.381 1.00 97.69 306 GLU A N 1
ATOM 2377 C CA . GLU A 1 306 ? -13.181 4.100 14.756 1.00 97.69 306 GLU A CA 1
ATOM 2378 C C . GLU A 1 306 ? -13.494 4.103 16.254 1.00 97.69 306 GLU A C 1
ATOM 2380 O O . GLU A 1 306 ? -13.439 5.141 16.914 1.00 97.69 306 GLU A O 1
ATOM 2385 N N . ILE A 1 307 ? -13.810 2.925 16.797 1.00 98.31 307 ILE A N 1
ATOM 2386 C CA . ILE A 1 307 ? -14.329 2.759 18.154 1.00 98.31 307 ILE A CA 1
ATOM 2387 C C . ILE A 1 307 ? -13.574 1.630 18.853 1.00 98.31 307 ILE A C 1
ATOM 2389 O O . ILE A 1 307 ? -13.382 0.551 18.294 1.00 98.31 307 ILE A O 1
ATOM 2393 N N . PHE A 1 308 ? -13.202 1.843 20.111 1.00 98.50 308 PHE A N 1
ATOM 2394 C CA . PHE A 1 308 ? -12.705 0.782 20.982 1.00 98.50 308 PHE A CA 1
ATOM 2395 C C . PHE A 1 308 ? -13.662 0.538 22.151 1.00 98.50 308 PHE A C 1
ATOM 2397 O O . PHE A 1 308 ? -14.012 1.468 22.877 1.00 98.50 308 PHE A O 1
ATOM 2404 N N . ILE A 1 309 ? -14.068 -0.710 22.385 1.00 98.31 309 ILE A N 1
ATOM 2405 C CA . ILE A 1 309 ? -14.907 -1.060 23.536 1.00 98.31 309 ILE A CA 1
ATOM 2406 C C . ILE A 1 309 ? -14.014 -1.430 24.720 1.00 98.31 309 ILE A C 1
ATOM 2408 O O . ILE A 1 309 ? -13.306 -2.441 24.714 1.00 98.31 309 ILE A O 1
ATOM 2412 N N . ALA A 1 310 ? -14.091 -0.618 25.770 1.00 97.75 310 ALA A N 1
ATOM 2413 C CA . ALA A 1 310 ? -13.370 -0.799 27.016 1.00 97.75 310 ALA A CA 1
ATOM 2414 C C . ALA A 1 310 ? -14.303 -1.200 28.167 1.00 97.75 310 ALA A C 1
ATOM 2416 O O . ALA A 1 310 ? -15.503 -0.941 28.154 1.00 97.75 310 ALA A O 1
ATOM 2417 N N . SER A 1 311 ? -13.738 -1.792 29.217 1.00 96.00 311 SER A N 1
ATOM 2418 C CA . SER A 1 311 ? -14.386 -1.843 30.534 1.00 96.00 311 SER A CA 1
ATOM 2419 C C . SER A 1 311 ? -13.350 -1.736 31.651 1.00 96.00 311 SER A C 1
ATOM 2421 O O . SER A 1 311 ? -12.195 -2.135 31.478 1.00 96.00 311 SER A O 1
ATOM 2423 N N . ALA A 1 312 ? -13.754 -1.200 32.805 1.00 91.19 312 ALA A N 1
ATOM 2424 C CA . ALA A 1 312 ? -12.920 -1.156 34.012 1.00 91.19 312 ALA A CA 1
ATOM 2425 C C . ALA A 1 312 ? -13.165 -2.350 34.951 1.00 91.19 312 ALA A C 1
ATOM 2427 O O . ALA A 1 312 ? -12.257 -2.790 35.658 1.00 91.19 312 ALA A O 1
ATOM 2428 N N . GLN A 1 313 ? -14.398 -2.859 34.963 1.00 92.50 313 GLN A N 1
ATOM 2429 C CA . GLN A 1 313 ? -14.846 -3.948 35.828 1.00 92.50 313 GLN A CA 1
ATOM 2430 C C . GLN A 1 313 ? -14.541 -5.327 35.222 1.00 92.50 313 GLN A C 1
ATOM 2432 O O . GLN A 1 313 ? -14.175 -5.461 34.047 1.00 92.50 313 GLN A O 1
ATOM 2437 N N . LYS A 1 314 ? -14.665 -6.358 36.064 1.00 93.00 314 LYS A N 1
ATOM 2438 C CA . LYS A 1 314 ? -14.439 -7.763 35.701 1.00 93.00 314 LYS A CA 1
ATOM 2439 C C . LYS A 1 314 ? -15.687 -8.370 35.052 1.00 93.00 314 LYS A C 1
ATOM 2441 O O . LYS A 1 314 ? -16.746 -7.767 35.075 1.00 93.00 314 LYS A O 1
ATOM 2446 N N . ASN A 1 315 ? -15.562 -9.567 34.480 1.00 93.56 315 ASN A N 1
ATOM 2447 C CA . ASN A 1 315 ? -16.657 -10.396 33.940 1.00 93.56 315 ASN A CA 1
ATOM 2448 C C . ASN A 1 315 ? -17.445 -9.815 32.741 1.00 93.56 315 ASN A C 1
ATOM 2450 O O . ASN A 1 315 ? -18.144 -10.563 32.065 1.00 93.56 315 ASN A O 1
ATOM 2454 N N . LEU A 1 316 ? -17.239 -8.549 32.370 1.00 95.38 316 LEU A N 1
ATOM 2455 C CA . LEU A 1 316 ? -17.892 -7.879 31.234 1.00 95.38 316 LEU A CA 1
ATOM 2456 C C . LEU A 1 316 ? -17.404 -8.318 29.836 1.00 95.38 316 LEU A C 1
ATOM 2458 O O . LEU A 1 316 ? -17.731 -7.670 28.845 1.00 95.38 316 LEU A O 1
ATOM 2462 N N . LEU A 1 317 ? -16.630 -9.405 29.709 1.00 95.62 317 LEU A N 1
ATOM 2463 C CA . LEU A 1 317 ? -16.137 -9.880 28.406 1.00 95.62 317 LEU A CA 1
ATOM 2464 C C . LEU A 1 317 ? -17.286 -10.186 27.432 1.00 95.62 317 LEU A C 1
ATOM 2466 O O . LEU A 1 317 ? -17.218 -9.769 26.280 1.00 95.62 317 LEU A O 1
ATOM 2470 N N . GLN A 1 318 ? -18.337 -10.873 27.894 1.00 96.06 318 GLN A N 1
ATOM 2471 C CA . GLN A 1 318 ? -19.487 -11.206 27.047 1.00 96.06 318 GLN A CA 1
ATOM 2472 C C . GLN A 1 318 ? -20.228 -9.952 26.571 1.00 96.06 318 GLN A C 1
ATOM 2474 O O . GLN A 1 318 ? -20.591 -9.877 25.402 1.00 96.06 318 GLN A O 1
ATOM 2479 N N . GLU A 1 319 ? -20.384 -8.941 27.428 1.00 95.38 319 GLU A N 1
ATOM 2480 C CA . GLU A 1 319 ? -21.058 -7.689 27.062 1.00 95.38 319 GLU A CA 1
ATOM 2481 C C . GLU A 1 319 ? -20.231 -6.863 26.070 1.00 95.38 319 GLU A C 1
ATOM 2483 O O . GLU A 1 319 ? -20.777 -6.376 25.080 1.00 95.38 319 GLU A O 1
AT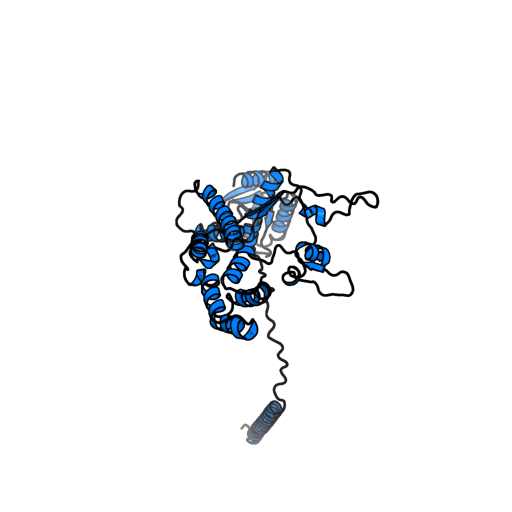OM 2488 N N . ARG A 1 320 ? -18.898 -6.801 26.238 1.00 96.94 320 ARG A N 1
ATOM 2489 C CA . ARG A 1 320 ? -18.017 -6.198 25.221 1.00 96.94 320 ARG A CA 1
ATOM 2490 C C . ARG A 1 320 ? -18.108 -6.936 23.881 1.00 96.94 320 ARG A C 1
ATOM 2492 O O . ARG A 1 320 ? -18.161 -6.284 22.846 1.00 96.94 320 ARG A O 1
ATOM 2499 N N . MET A 1 321 ? -18.164 -8.272 23.888 1.00 97.44 321 MET A N 1
ATOM 2500 C CA . MET A 1 321 ? -18.306 -9.079 22.666 1.00 97.44 321 MET A CA 1
ATOM 2501 C C . MET A 1 321 ? -19.661 -8.875 21.976 1.00 97.44 321 MET A C 1
ATOM 2503 O O . MET A 1 321 ? -19.690 -8.721 20.757 1.00 97.44 321 MET A O 1
ATOM 2507 N N . LYS A 1 322 ? -20.768 -8.839 22.732 1.00 96.25 322 LYS A N 1
ATOM 2508 C CA . LYS A 1 322 ? -22.110 -8.542 22.200 1.00 96.25 322 LYS A CA 1
ATOM 2509 C C . LYS A 1 322 ? -22.140 -7.167 21.538 1.00 96.25 322 LYS A C 1
ATOM 2511 O O . LYS A 1 322 ? -22.510 -7.074 20.375 1.00 96.25 322 LYS A O 1
ATOM 2516 N N . LEU A 1 323 ? -21.687 -6.130 22.249 1.00 96.12 323 LEU A N 1
ATOM 2517 C CA . LEU A 1 323 ? -21.657 -4.762 21.731 1.00 96.12 323 LEU A CA 1
ATOM 2518 C C . LEU A 1 323 ? -20.747 -4.635 20.500 1.00 96.12 323 LEU A C 1
ATOM 2520 O O . LEU A 1 323 ? -21.121 -3.979 19.532 1.00 96.12 323 LEU A O 1
ATOM 2524 N N . CYS A 1 324 ? -19.589 -5.305 20.502 1.00 97.75 324 CYS A N 1
ATOM 2525 C CA . CYS A 1 324 ? -18.690 -5.336 19.348 1.00 97.75 324 CYS A CA 1
ATOM 2526 C C . CYS A 1 324 ? -19.376 -5.944 18.125 1.00 97.75 324 CYS A C 1
ATOM 2528 O O . CYS A 1 324 ? -19.294 -5.377 17.040 1.00 97.75 324 CYS A O 1
ATOM 2530 N N . LYS A 1 325 ? -20.100 -7.057 18.312 1.00 97.94 325 LYS A N 1
ATOM 2531 C CA . LYS A 1 325 ? -20.873 -7.683 17.241 1.00 97.94 325 LYS A CA 1
ATOM 2532 C C . LYS A 1 325 ? -21.963 -6.744 16.716 1.00 97.94 325 LYS A C 1
ATOM 2534 O O . LYS A 1 325 ? -22.006 -6.518 15.518 1.00 97.94 325 LYS A O 1
ATOM 2539 N N . THR A 1 326 ? -22.785 -6.155 17.588 1.00 96.50 326 THR A N 1
ATOM 2540 C CA . THR A 1 326 ? -23.850 -5.223 17.173 1.00 96.50 326 THR A CA 1
ATOM 2541 C C . THR A 1 326 ? -23.303 -4.051 16.355 1.00 96.50 326 THR A C 1
ATOM 2543 O O . THR A 1 326 ? -23.905 -3.663 15.361 1.00 96.50 326 THR A O 1
ATOM 2546 N N . LEU A 1 327 ? -22.148 -3.496 16.734 1.00 97.50 327 LEU A N 1
ATOM 2547 C CA . LEU A 1 327 ? -21.544 -2.389 15.992 1.00 97.50 327 LEU A CA 1
ATOM 2548 C C . LEU A 1 327 ? -20.874 -2.835 14.679 1.00 97.50 327 LEU A C 1
ATOM 2550 O O . LEU A 1 327 ? -20.876 -2.066 13.721 1.00 97.50 327 LEU A O 1
ATOM 2554 N N . TRP A 1 328 ? -20.352 -4.064 14.593 1.00 98.06 328 TRP A N 1
ATOM 2555 C CA . TRP A 1 328 ? -19.925 -4.656 13.317 1.00 98.06 328 TRP A CA 1
ATOM 2556 C C . TRP A 1 328 ? -21.111 -4.943 12.385 1.00 98.06 328 TRP A C 1
ATOM 2558 O O . TRP A 1 328 ? -21.008 -4.668 11.193 1.00 98.06 328 TRP A O 1
ATOM 2568 N N . ASP A 1 329 ? -22.237 -5.431 12.917 1.00 97.75 329 ASP A N 1
ATOM 2569 C CA . ASP A 1 329 ? -23.484 -5.654 12.167 1.00 97.75 329 ASP A CA 1
ATOM 2570 C C . ASP A 1 329 ? -24.028 -4.311 11.593 1.00 97.75 329 ASP A C 1
ATOM 2572 O O . ASP A 1 329 ? -24.628 -4.285 10.521 1.00 97.75 329 ASP A O 1
ATOM 2576 N N . GLU A 1 330 ? -23.730 -3.179 12.249 1.00 97.25 330 GLU A N 1
ATOM 2577 C CA . GLU A 1 330 ? -23.984 -1.793 11.797 1.00 97.25 330 GLU A CA 1
ATOM 2578 C C . GLU A 1 330 ? -22.876 -1.188 10.899 1.00 97.25 330 GLU A C 1
ATOM 2580 O O . GLU A 1 330 ? -22.971 -0.033 10.464 1.00 97.25 330 GLU A O 1
ATOM 2585 N N . GLY A 1 331 ? -21.808 -1.936 10.610 1.00 96.88 331 GLY A N 1
ATOM 2586 C CA . GLY A 1 331 ? -20.716 -1.520 9.724 1.00 96.88 331 GLY A CA 1
ATOM 2587 C C . GLY A 1 331 ? -19.671 -0.573 10.332 1.00 96.88 331 GLY A C 1
ATOM 2588 O O . GLY A 1 331 ? -18.896 0.015 9.578 1.00 96.88 331 GLY A O 1
ATOM 2589 N N . PHE A 1 332 ? -19.619 -0.409 11.658 1.00 98.06 332 PHE A N 1
ATOM 2590 C CA . PHE A 1 332 ? -18.554 0.355 12.324 1.00 98.06 332 PHE A CA 1
ATOM 2591 C C . PHE A 1 332 ? -17.255 -0.451 12.453 1.00 98.06 332 PHE A C 1
ATOM 2593 O O . PHE A 1 332 ? -17.260 -1.671 12.638 1.00 98.06 332 PHE A O 1
ATOM 2600 N N . LYS A 1 333 ? -16.117 0.245 12.465 1.00 98.12 333 LYS A N 1
ATOM 2601 C CA . LYS A 1 333 ? -14.783 -0.361 12.595 1.00 98.12 333 LYS A CA 1
ATOM 2602 C C . LYS A 1 333 ? -14.389 -0.448 14.069 1.00 98.12 333 LYS A C 1
ATOM 2604 O O . LYS A 1 333 ? -13.789 0.479 14.616 1.00 98.12 333 LYS A O 1
ATOM 2609 N N . VAL A 1 334 ? -14.759 -1.548 14.727 1.00 98.19 334 VAL A N 1
ATOM 2610 C CA . VAL A 1 334 ? -14.667 -1.686 16.195 1.00 98.19 334 VAL A CA 1
ATOM 2611 C C . VAL A 1 334 ? -13.636 -2.723 16.643 1.00 98.19 334 VAL A C 1
ATOM 2613 O O . VAL A 1 334 ? -13.534 -3.797 16.054 1.00 98.19 334 VAL A O 1
ATOM 2616 N N . GLU A 1 335 ? -12.907 -2.422 17.721 1.00 97.88 335 GLU A N 1
ATOM 2617 C CA . GLU A 1 335 ? -12.016 -3.353 18.434 1.00 97.88 335 GLU A CA 1
ATOM 2618 C C . GLU A 1 335 ? -12.337 -3.417 19.938 1.00 97.88 335 GLU A C 1
ATOM 2620 O O . GLU A 1 335 ? -12.961 -2.521 20.506 1.00 97.88 335 GLU A O 1
ATOM 2625 N N . PHE A 1 336 ? -11.850 -4.458 20.619 1.00 97.75 336 PHE A N 1
ATOM 2626 C CA . PHE A 1 336 ? -11.786 -4.525 22.082 1.00 97.75 336 PHE A CA 1
ATOM 2627 C C . PHE A 1 336 ? -10.579 -5.364 22.528 1.00 97.75 336 PHE A C 1
ATOM 2629 O O . PHE A 1 336 ? -10.010 -6.135 21.755 1.00 97.75 336 PHE A O 1
ATOM 2636 N N . ALA A 1 337 ? -10.178 -5.259 23.797 1.00 96.31 337 ALA A N 1
ATOM 2637 C CA . ALA A 1 337 ? -9.067 -6.059 24.312 1.00 96.31 337 ALA A CA 1
ATOM 2638 C C . ALA A 1 337 ? -9.450 -7.545 24.476 1.00 96.31 337 ALA A C 1
ATOM 2640 O O . ALA A 1 337 ? -10.317 -7.875 25.292 1.00 96.31 337 ALA A O 1
ATOM 2641 N N . TYR A 1 338 ? -8.711 -8.447 23.812 1.00 94.69 338 TYR A N 1
ATOM 2642 C CA . TYR A 1 338 ? -8.800 -9.916 23.942 1.00 94.69 338 TYR A CA 1
ATOM 2643 C C . TYR A 1 338 ? -8.266 -10.455 25.287 1.00 94.69 338 TYR A C 1
ATOM 2645 O O . TYR A 1 338 ? -7.435 -11.358 25.358 1.00 94.69 338 TYR A O 1
ATOM 2653 N N . LYS A 1 339 ? -8.722 -9.865 26.391 1.00 94.81 339 LYS A N 1
ATOM 2654 C CA . LYS A 1 339 ? -8.465 -10.283 27.773 1.00 94.81 339 LYS A CA 1
ATOM 2655 C C . LYS A 1 339 ? -9.802 -10.270 28.498 1.00 94.81 339 LYS A C 1
ATOM 2657 O O . LYS A 1 339 ? -10.597 -9.367 28.266 1.00 94.81 339 LYS A O 1
ATOM 2662 N N . ALA A 1 340 ? -10.054 -11.210 29.408 1.00 93.94 340 ALA A N 1
ATOM 2663 C CA . ALA A 1 340 ? -11.307 -11.208 30.170 1.00 93.94 340 ALA A CA 1
ATOM 2664 C C . ALA A 1 340 ? -11.487 -9.893 30.956 1.00 93.94 340 ALA A C 1
ATOM 2666 O O . ALA A 1 340 ? -12.486 -9.192 30.787 1.00 93.94 340 ALA A O 1
ATOM 2667 N N . ASN A 1 341 ? -10.452 -9.527 31.722 1.00 95.50 341 ASN A N 1
ATOM 2668 C CA . ASN A 1 341 ? -10.452 -8.417 32.676 1.00 95.50 341 ASN A CA 1
ATOM 2669 C C . ASN A 1 341 ? -9.285 -7.436 32.393 1.00 95.50 341 ASN A C 1
ATOM 2671 O O . ASN A 1 341 ? -8.278 -7.458 33.107 1.00 95.50 341 ASN A O 1
ATOM 2675 N N . PRO A 1 342 ? -9.346 -6.631 31.316 1.00 95.50 342 PRO A N 1
ATOM 2676 C CA . PRO A 1 342 ? -8.324 -5.634 30.999 1.00 95.50 342 PRO A CA 1
ATOM 2677 C C . PRO A 1 342 ? -8.377 -4.441 31.973 1.00 95.50 342 PRO A C 1
ATOM 2679 O O . PRO A 1 342 ? -9.437 -4.079 32.471 1.00 95.50 342 PRO A O 1
ATOM 2682 N N . LYS A 1 343 ? -7.234 -3.790 32.237 1.00 96.38 343 LYS A N 1
ATOM 2683 C CA . LYS A 1 343 ? -7.203 -2.524 32.996 1.00 96.38 343 LYS A CA 1
ATOM 2684 C C . LYS A 1 343 ? -7.662 -1.372 32.099 1.00 96.38 343 LYS A C 1
ATOM 2686 O O . LYS A 1 343 ? -7.220 -1.295 30.952 1.00 96.38 343 LYS A O 1
ATOM 2691 N N . LEU A 1 344 ? -8.491 -0.452 32.606 1.00 95.38 344 LEU A N 1
ATOM 2692 C CA . LEU A 1 344 ? -8.978 0.697 31.822 1.00 95.38 344 LEU A CA 1
ATOM 2693 C C . LEU A 1 344 ? -7.829 1.561 31.279 1.00 95.38 344 LEU A C 1
ATOM 2695 O O . LEU A 1 344 ? -7.804 1.847 30.090 1.00 95.38 344 LEU A O 1
ATOM 2699 N N . LEU A 1 345 ? -6.827 1.879 32.108 1.00 95.81 345 LEU A N 1
ATOM 2700 C CA . LEU A 1 345 ? -5.665 2.678 31.695 1.00 95.81 345 LEU A CA 1
ATOM 2701 C C . LEU A 1 345 ? -4.932 2.084 30.477 1.00 95.81 345 LEU A C 1
ATOM 2703 O O . LEU A 1 345 ? -4.612 2.805 29.544 1.00 95.81 345 LEU A O 1
ATOM 2707 N N . THR A 1 346 ? -4.718 0.764 30.447 1.00 96.56 346 THR A N 1
ATOM 2708 C CA . THR A 1 346 ? -4.054 0.086 29.318 1.00 96.56 346 THR A CA 1
ATOM 2709 C C . THR A 1 346 ? -4.900 0.106 28.041 1.00 96.56 346 THR A C 1
ATOM 2711 O O . THR A 1 346 ? -4.348 0.105 26.948 1.00 96.56 346 THR A O 1
ATOM 2714 N N . GLN A 1 347 ? -6.230 0.124 28.168 1.00 97.44 347 GLN A N 1
ATOM 2715 C CA . GLN A 1 347 ? -7.144 0.249 27.028 1.00 97.44 347 GLN A CA 1
ATOM 2716 C C . GLN A 1 347 ? -7.143 1.679 26.479 1.00 97.44 347 GLN A C 1
ATOM 2718 O O . GLN A 1 347 ? -7.048 1.856 25.271 1.00 97.44 347 GLN A O 1
ATOM 2723 N N . LEU A 1 348 ? -7.170 2.693 27.350 1.00 96.38 348 LEU A N 1
ATOM 2724 C CA . LEU A 1 348 ? -7.070 4.093 26.932 1.00 96.38 348 LEU A CA 1
ATOM 2725 C C . LEU A 1 348 ? -5.713 4.392 26.276 1.00 96.38 348 LEU A C 1
ATOM 2727 O O . LEU A 1 348 ? -5.699 4.981 25.202 1.00 96.38 348 LEU A O 1
ATOM 2731 N N . GLN A 1 349 ? -4.603 3.896 26.840 1.00 96.25 349 GLN A N 1
ATOM 2732 C CA . GLN A 1 349 ? -3.273 4.016 26.227 1.00 96.25 349 GLN A CA 1
ATOM 2733 C C . GLN A 1 349 ? -3.230 3.378 24.831 1.00 96.25 349 GLN A C 1
ATOM 2735 O O . GLN A 1 349 ? -2.755 4.002 23.896 1.00 96.25 349 GLN A O 1
ATOM 2740 N N . TYR A 1 350 ? -3.798 2.178 24.655 1.00 96.50 350 TYR A N 1
ATOM 2741 C CA . TYR A 1 350 ? -3.896 1.534 23.338 1.00 96.50 350 TYR A CA 1
ATOM 2742 C C . TYR A 1 350 ? -4.656 2.394 22.313 1.00 96.50 350 TYR A C 1
ATOM 2744 O O . TYR A 1 350 ? -4.302 2.407 21.135 1.00 96.50 350 TYR A O 1
ATOM 2752 N N . CYS A 1 351 ? -5.682 3.127 22.755 1.00 96.56 351 CYS A N 1
ATOM 2753 C CA . CYS A 1 351 ? -6.440 4.037 21.899 1.00 96.56 351 CYS A CA 1
ATOM 2754 C C . CYS A 1 351 ? -5.661 5.316 21.573 1.00 96.56 351 CYS A C 1
ATOM 2756 O O . CYS A 1 351 ? -5.714 5.759 20.431 1.00 96.56 351 CYS A O 1
ATOM 2758 N N . GLU A 1 352 ? -4.919 5.879 22.532 1.00 94.44 352 GLU A N 1
ATOM 2759 C CA . GLU A 1 352 ? -4.012 7.011 22.297 1.00 94.44 352 GLU A CA 1
ATOM 2760 C C . GLU A 1 352 ? -2.878 6.607 21.326 1.00 94.44 352 GLU A C 1
ATOM 2762 O O . GLU A 1 352 ? -2.693 7.264 20.302 1.00 94.44 352 GLU A O 1
ATOM 2767 N N . ASP A 1 353 ? -2.210 5.469 21.556 1.00 92.69 353 ASP A N 1
ATOM 2768 C CA . ASP A 1 353 ? -1.103 4.945 20.733 1.00 92.69 353 ASP A CA 1
ATOM 2769 C C . ASP A 1 353 ? -1.521 4.617 19.284 1.00 92.69 353 ASP A C 1
ATOM 2771 O O . ASP A 1 353 ? -0.731 4.772 18.350 1.00 92.69 353 ASP A O 1
ATOM 2775 N N . ARG A 1 354 ? -2.759 4.136 19.080 1.00 93.94 354 ARG A N 1
ATOM 2776 C CA . ARG A 1 354 ? -3.331 3.812 17.753 1.00 93.94 354 ARG A CA 1
ATOM 2777 C C . ARG A 1 354 ? -4.219 4.905 17.165 1.00 93.94 354 ARG A C 1
ATOM 2779 O O . ARG A 1 354 ? -4.768 4.731 16.069 1.00 93.94 354 ARG A O 1
ATOM 2786 N N . LEU A 1 355 ? -4.353 6.024 17.875 1.00 94.31 355 LEU A N 1
ATOM 2787 C CA . LEU A 1 355 ? -5.136 7.189 17.467 1.00 94.31 355 LEU A CA 1
ATOM 2788 C C . LEU A 1 355 ? -6.603 6.820 17.164 1.00 94.31 355 LEU A C 1
ATOM 2790 O O . LEU A 1 355 ? -7.204 7.336 16.223 1.00 94.31 355 LEU A O 1
ATOM 2794 N N . ILE A 1 356 ? -7.164 5.884 17.936 1.00 97.00 356 ILE A N 1
ATOM 2795 C CA . ILE A 1 356 ? -8.579 5.502 17.852 1.00 97.00 356 ILE A CA 1
ATOM 2796 C C . ILE A 1 356 ? -9.392 6.663 18.442 1.00 97.00 356 ILE A C 1
ATOM 2798 O O . ILE A 1 356 ? -9.142 7.035 19.590 1.00 97.00 356 ILE A O 1
ATOM 2802 N N . PRO A 1 357 ? -10.334 7.269 17.698 1.00 96.62 357 PRO A N 1
ATOM 2803 C CA . PRO A 1 357 ? -10.950 8.518 18.132 1.00 96.62 357 PRO A CA 1
ATOM 2804 C C . PRO A 1 357 ? -11.939 8.348 19.291 1.00 96.62 357 PRO A C 1
ATOM 2806 O O . PRO A 1 357 ? -12.017 9.229 20.153 1.00 96.62 357 PRO A O 1
ATOM 2809 N N . LEU A 1 358 ? -12.688 7.239 19.324 1.00 98.00 358 LEU A N 1
ATOM 2810 C CA . LEU A 1 358 ? -13.779 7.014 20.274 1.00 98.00 358 LEU A CA 1
ATOM 2811 C C . LEU A 1 358 ? -13.566 5.754 21.120 1.00 98.00 358 LEU A C 1
ATOM 2813 O O . LEU A 1 358 ? -13.110 4.719 20.635 1.00 98.00 358 LEU A O 1
ATOM 2817 N N . VAL A 1 359 ? -13.960 5.827 22.391 1.00 98.31 359 VAL A N 1
ATOM 2818 C CA . VAL A 1 359 ? -13.999 4.687 23.314 1.00 98.31 359 VAL A CA 1
ATOM 2819 C C . VAL A 1 359 ? -15.403 4.551 23.891 1.00 98.31 359 VAL A C 1
ATOM 2821 O O . VAL A 1 359 ? -15.953 5.516 24.412 1.00 98.31 359 VAL A O 1
ATOM 2824 N N . LEU A 1 360 ? -15.962 3.344 23.842 1.00 97.94 360 LEU A N 1
ATOM 2825 C CA . LEU A 1 360 ? -17.192 2.984 24.545 1.00 97.94 360 LEU A CA 1
ATOM 2826 C C . LEU A 1 360 ? -16.831 2.241 25.828 1.00 97.94 360 LEU A C 1
ATOM 2828 O O . LEU A 1 360 ? -16.300 1.132 25.777 1.00 97.94 360 LEU A O 1
ATOM 2832 N N . ILE A 1 361 ? -17.092 2.854 26.979 1.00 97.06 361 ILE A N 1
ATOM 2833 C CA . ILE A 1 361 ? -16.813 2.275 28.292 1.00 97.06 361 ILE A CA 1
ATOM 2834 C C . ILE A 1 361 ? -18.078 1.577 28.796 1.00 97.06 361 ILE A C 1
ATOM 2836 O O . ILE A 1 361 ? -19.098 2.210 29.064 1.00 97.06 361 ILE A O 1
ATOM 2840 N N . VAL A 1 362 ? -17.987 0.256 28.933 1.00 95.75 362 VAL A N 1
ATOM 2841 C CA . VAL A 1 362 ? -19.037 -0.609 29.478 1.00 95.75 362 VAL A CA 1
ATOM 2842 C C . VAL A 1 362 ? -18.794 -0.827 30.974 1.00 95.75 362 VAL A C 1
ATOM 2844 O O . VAL A 1 362 ? -17.683 -1.188 31.385 1.00 95.75 362 VAL A O 1
ATOM 2847 N N . GLY A 1 363 ? -19.843 -0.647 31.774 1.00 94.62 363 GLY A N 1
ATOM 2848 C CA . GLY A 1 363 ? -19.887 -0.931 33.207 1.00 94.62 363 GLY A CA 1
ATOM 2849 C C . GLY A 1 363 ? -21.221 -1.566 33.605 1.00 94.62 363 GLY A C 1
ATOM 2850 O O . GLY A 1 363 ? -22.218 -1.433 32.901 1.00 94.62 363 GLY A O 1
ATOM 2851 N N . GLU A 1 364 ? -21.241 -2.293 34.721 1.00 93.94 364 GLU A N 1
ATOM 2852 C CA . GLU A 1 364 ? -22.417 -2.992 35.256 1.00 93.94 364 GLU A CA 1
ATOM 2853 C C . GLU A 1 364 ? -23.577 -2.033 35.553 1.00 93.94 364 GLU A C 1
ATOM 2855 O O . GLU A 1 364 ? -24.731 -2.386 35.321 1.00 93.94 364 GLU A O 1
ATOM 2860 N N . ARG A 1 365 ? -23.276 -0.816 36.029 1.00 92.81 365 ARG A N 1
ATOM 2861 C CA . ARG A 1 365 ? -24.283 0.215 36.304 1.00 92.81 365 ARG A CA 1
ATOM 2862 C C . ARG A 1 365 ? -24.852 0.778 35.005 1.00 92.81 365 ARG A C 1
ATOM 2864 O O . ARG A 1 365 ? -26.064 0.800 34.840 1.00 92.81 365 ARG A O 1
ATOM 2871 N N . GLU A 1 366 ? -23.981 1.179 34.084 1.00 91.19 366 GLU A N 1
ATOM 2872 C CA . GLU A 1 366 ? -24.366 1.698 32.773 1.00 91.19 366 GLU A CA 1
ATOM 2873 C C . GLU A 1 366 ? -25.255 0.688 32.013 1.00 91.19 366 GLU A C 1
ATOM 2875 O O . GLU A 1 366 ? -26.309 1.050 31.494 1.00 91.19 366 GLU A O 1
ATOM 2880 N N . LEU A 1 367 ? -24.915 -0.608 32.061 1.00 90.75 367 LEU A N 1
ATOM 2881 C CA . LEU A 1 367 ? -25.731 -1.686 31.488 1.00 90.75 367 LEU A CA 1
ATOM 2882 C C . LEU A 1 367 ? -27.112 -1.839 32.150 1.00 90.75 367 LEU A C 1
ATOM 2884 O O . LEU A 1 367 ? -28.083 -2.106 31.446 1.00 90.75 367 LEU A O 1
ATOM 2888 N N . GLN A 1 368 ? -27.217 -1.676 33.474 1.00 92.38 368 GLN A N 1
ATOM 2889 C CA . GLN A 1 368 ? -28.506 -1.693 34.188 1.00 92.38 368 GLN A CA 1
ATOM 2890 C C . GLN A 1 368 ? -29.372 -0.473 33.848 1.00 92.38 368 GLN A C 1
ATOM 2892 O O . GLN A 1 368 ? -30.592 -0.590 33.769 1.00 92.38 368 GLN A O 1
ATOM 2897 N N . GLU A 1 369 ? -28.743 0.681 33.622 1.00 93.00 369 GLU A N 1
ATOM 2898 C CA . GLU A 1 369 ? -29.395 1.935 33.224 1.00 93.00 369 GLU A CA 1
ATOM 2899 C C . GLU A 1 369 ? -29.698 1.997 31.708 1.00 93.00 369 GLU A C 1
ATOM 2901 O O . GLU A 1 369 ? -30.351 2.932 31.250 1.00 93.00 369 GLU A O 1
ATOM 2906 N N . GLY A 1 370 ? -29.281 0.996 30.919 1.00 93.12 370 GLY A N 1
ATOM 2907 C CA . GLY A 1 370 ? -29.536 0.931 29.474 1.00 93.12 370 GLY A CA 1
ATOM 2908 C C . GLY A 1 370 ? -28.677 1.887 28.635 1.00 93.12 370 GLY A C 1
ATOM 2909 O O . GLY A 1 370 ? -29.051 2.231 27.508 1.00 93.12 370 GLY A O 1
ATOM 2910 N N . VAL A 1 371 ? -27.528 2.308 29.167 1.00 96.00 371 VAL A N 1
ATOM 2911 C CA . VAL A 1 371 ? -26.606 3.272 28.553 1.00 96.00 371 VAL A CA 1
ATOM 2912 C C . VAL A 1 371 ? -25.203 2.686 28.363 1.00 96.00 371 VAL A C 1
ATOM 2914 O O . VAL A 1 371 ? -24.821 1.677 28.956 1.00 96.00 371 VAL A O 1
ATOM 2917 N N . VAL A 1 372 ? -24.396 3.352 27.543 1.00 96.44 372 VAL A N 1
ATOM 2918 C CA . VAL A 1 372 ? -22.948 3.148 27.451 1.00 96.44 372 VAL A CA 1
ATOM 2919 C C . VAL A 1 372 ? -22.248 4.502 27.455 1.00 96.44 372 VAL A C 1
ATOM 2921 O O . VAL A 1 372 ? -22.738 5.472 26.878 1.00 96.44 372 VAL A O 1
ATOM 2924 N N . LYS A 1 373 ? -21.086 4.582 28.101 1.00 96.81 373 LYS A N 1
ATOM 2925 C CA . LYS A 1 373 ? -20.341 5.833 28.228 1.00 96.81 373 LYS A CA 1
ATOM 2926 C C . LYS A 1 373 ? -19.436 6.037 27.019 1.00 96.81 373 LYS A C 1
ATOM 2928 O O . LYS A 1 373 ? -18.464 5.304 26.836 1.00 96.81 373 LYS A O 1
ATOM 2933 N N . 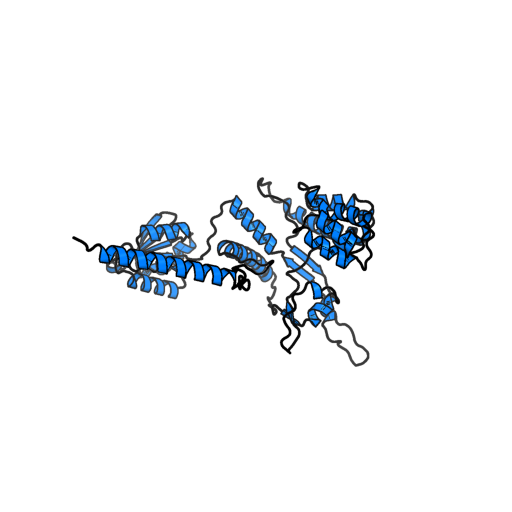LEU A 1 374 ? -19.755 7.022 26.188 1.00 97.31 374 LEU A N 1
ATOM 2934 C CA . LEU A 1 374 ? -18.973 7.409 25.019 1.00 97.31 374 LEU A CA 1
ATOM 2935 C C . LEU A 1 374 ? -17.929 8.456 25.412 1.00 97.31 374 LEU A C 1
ATOM 2937 O O . LEU A 1 374 ? -18.261 9.546 25.871 1.00 97.31 374 LEU A O 1
ATOM 2941 N N . ARG A 1 375 ? -16.656 8.129 25.191 1.00 97.19 375 ARG A N 1
ATOM 2942 C CA . ARG A 1 375 ? -15.502 8.994 25.436 1.00 97.19 375 ARG A CA 1
ATOM 2943 C C . ARG A 1 375 ? -14.816 9.368 24.128 1.00 97.19 375 ARG A C 1
ATOM 2945 O O . ARG A 1 375 ? -14.422 8.491 23.361 1.00 97.19 375 ARG A O 1
ATOM 2952 N N . ASN A 1 376 ? -14.581 10.659 23.918 1.00 96.31 376 ASN A N 1
ATOM 2953 C CA . ASN A 1 376 ? -13.654 11.135 22.893 1.00 96.31 376 ASN A CA 1
ATOM 2954 C C . ASN A 1 376 ? -12.218 11.050 23.438 1.00 96.31 376 ASN A C 1
ATOM 2956 O O . ASN A 1 376 ? -11.918 11.619 24.489 1.00 96.31 376 ASN A O 1
ATOM 2960 N N . VAL A 1 377 ? -11.319 10.345 22.749 1.00 94.12 377 VAL A N 1
ATOM 2961 C CA . VAL A 1 377 ? -9.953 10.094 23.245 1.00 94.12 377 VAL A CA 1
ATOM 2962 C C . VAL A 1 377 ? -9.119 11.375 23.282 1.00 94.12 377 VAL A C 1
ATOM 2964 O O . VAL A 1 377 ? -8.466 11.649 24.289 1.00 94.12 377 VAL A O 1
ATOM 2967 N N . LYS A 1 378 ? -9.199 12.200 22.229 1.00 91.25 378 LYS A N 1
ATOM 2968 C CA . LYS A 1 378 ? -8.424 13.444 22.086 1.00 91.25 378 LYS A CA 1
ATOM 2969 C C . LYS A 1 378 ? -8.924 14.551 23.016 1.00 91.25 378 LYS A C 1
ATOM 2971 O O . LYS A 1 378 ? -8.128 15.178 23.705 1.00 91.25 378 LYS A O 1
ATOM 2976 N N . ALA A 1 379 ? -10.236 14.783 23.047 1.00 93.06 379 ALA A N 1
ATOM 2977 C CA . ALA A 1 379 ? -10.853 15.818 23.878 1.00 93.06 379 ALA A CA 1
ATOM 2978 C C . ALA A 1 379 ? -11.004 15.399 25.351 1.00 93.06 379 ALA A C 1
ATOM 2980 O O . ALA A 1 379 ? -11.209 16.250 26.210 1.00 93.06 379 ALA A O 1
ATOM 2981 N N . ARG A 1 380 ? -10.933 14.090 25.644 1.00 93.38 380 ARG A N 1
ATOM 2982 C CA . ARG A 1 380 ? -11.167 13.480 26.968 1.00 93.38 380 ARG A CA 1
ATOM 2983 C C . ARG A 1 380 ? -12.551 13.768 27.572 1.00 93.38 380 ARG A C 1
ATOM 2985 O O . ARG A 1 380 ? -12.770 13.475 28.743 1.00 93.38 380 ARG A O 1
ATOM 2992 N N . ALA A 1 381 ? -13.478 14.281 26.764 1.00 93.81 381 ALA A N 1
ATOM 2993 C CA . ALA A 1 381 ? -14.883 14.441 27.106 1.00 93.81 381 ALA A CA 1
ATOM 2994 C C . ALA A 1 381 ? -15.589 13.076 27.140 1.00 93.81 381 ALA A C 1
ATOM 2996 O O . ALA A 1 381 ? -15.330 12.219 26.289 1.00 93.81 381 ALA A O 1
ATOM 2997 N N . GLU A 1 382 ? -16.486 12.903 28.108 1.00 94.94 382 GLU A N 1
ATOM 2998 C CA . GLU A 1 382 ? -17.316 11.712 28.302 1.00 94.94 382 GLU A CA 1
ATOM 2999 C C . GLU A 1 382 ? -18.792 12.122 28.338 1.00 94.94 382 GLU A C 1
ATOM 3001 O O . GLU A 1 382 ? -19.132 13.151 28.922 1.00 94.94 382 GLU A O 1
ATOM 3006 N N . GLN A 1 383 ? -19.656 11.316 27.725 1.00 95.44 383 GLN A N 1
ATOM 3007 C CA . GLN A 1 383 ? -21.110 11.455 27.784 1.00 95.44 383 GLN A CA 1
ATOM 3008 C C . GLN A 1 383 ? -21.768 10.075 27.855 1.00 95.44 383 GLN A C 1
ATOM 3010 O O . GLN A 1 383 ? -21.291 9.124 27.231 1.00 95.44 383 GLN A O 1
ATOM 3015 N N . ASP A 1 384 ? -22.866 9.962 28.596 1.00 96.38 384 ASP A N 1
ATOM 3016 C CA . ASP A 1 384 ? -23.654 8.732 28.666 1.00 96.38 384 ASP A CA 1
ATOM 3017 C C . ASP A 1 384 ? -24.654 8.699 27.502 1.00 96.38 384 ASP A C 1
ATOM 3019 O O . ASP A 1 384 ? -25.378 9.666 27.268 1.00 96.38 384 ASP A O 1
ATOM 3023 N N . VAL A 1 385 ? -24.667 7.601 26.743 1.00 96.50 385 VAL A N 1
ATOM 3024 C CA . VAL A 1 385 ? -25.465 7.445 25.518 1.00 96.50 385 VAL A CA 1
ATOM 3025 C C . VAL A 1 385 ? -26.385 6.227 25.659 1.00 96.50 385 VAL A C 1
ATOM 3027 O O . VAL A 1 385 ? -25.879 5.119 25.856 1.00 96.50 385 VAL A O 1
ATOM 3030 N N . PRO A 1 386 ? -27.719 6.376 25.544 1.00 96.56 386 PRO A N 1
ATOM 3031 C CA . PRO A 1 386 ? -28.649 5.246 25.529 1.00 96.56 386 PRO A CA 1
ATOM 3032 C C . PRO A 1 386 ? -28.363 4.277 24.378 1.00 96.56 386 PRO A C 1
ATOM 3034 O O . PRO A 1 386 ? -28.074 4.708 23.260 1.00 96.56 386 PRO A O 1
ATOM 3037 N N . PHE A 1 387 ? -28.513 2.966 24.599 1.00 93.62 387 PHE A N 1
ATOM 3038 C CA . PHE A 1 387 ? -28.302 1.974 23.529 1.00 93.62 387 PHE A CA 1
ATOM 3039 C C . PHE A 1 387 ? -29.207 2.195 22.303 1.00 93.62 387 PHE A C 1
ATOM 3041 O O . PHE A 1 387 ? -28.796 1.883 21.188 1.00 93.62 387 PHE A O 1
ATOM 3048 N N . SER A 1 388 ? -30.396 2.779 22.486 1.00 94.12 388 SER A N 1
ATOM 3049 C CA . SER A 1 388 ? -31.320 3.159 21.406 1.00 94.12 388 SER A CA 1
ATOM 3050 C C . SER A 1 388 ? -30.800 4.281 20.499 1.00 94.12 388 SER A C 1
ATOM 3052 O O . SER A 1 388 ? -31.174 4.343 19.332 1.00 94.12 388 SER A O 1
ATOM 3054 N N . GLU A 1 389 ? -29.942 5.160 21.017 1.00 95.56 389 GLU A N 1
ATOM 3055 C CA . GLU A 1 389 ? -29.402 6.332 20.309 1.00 95.56 389 GLU A CA 1
ATOM 3056 C C . GLU A 1 389 ? -27.916 6.167 19.953 1.00 95.56 389 GLU A C 1
ATOM 3058 O O . GLU A 1 389 ? -27.323 7.010 19.282 1.00 95.56 389 GLU A O 1
ATOM 3063 N N . LEU A 1 390 ? -27.306 5.049 20.354 1.00 95.00 390 LEU A N 1
ATOM 3064 C CA . LEU A 1 390 ? -25.881 4.794 20.187 1.00 95.00 390 LEU A CA 1
ATOM 3065 C C . LEU A 1 390 ? -25.427 4.878 18.723 1.00 95.00 390 LEU A C 1
ATOM 3067 O O . LEU A 1 390 ? -24.459 5.573 18.425 1.00 95.00 390 LEU A O 1
ATOM 3071 N N . VAL A 1 391 ? -26.130 4.212 17.804 1.00 96.12 391 VAL A N 1
ATOM 3072 C CA . VAL A 1 391 ? -25.791 4.211 16.370 1.00 96.12 391 VAL A CA 1
ATOM 3073 C C . VAL A 1 391 ? -25.827 5.624 15.761 1.00 96.12 391 VAL A C 1
ATOM 3075 O O . VAL A 1 391 ? -24.795 6.041 15.226 1.00 96.12 391 VAL A O 1
ATOM 3078 N N . PRO A 1 392 ? -26.934 6.399 15.827 1.00 96.75 392 PRO A N 1
ATOM 3079 C CA . PRO A 1 392 ? -26.952 7.750 15.266 1.00 96.75 392 PRO A CA 1
ATOM 3080 C C . PRO A 1 392 ? -25.946 8.688 15.947 1.00 96.75 392 PRO A C 1
ATOM 3082 O O . PRO A 1 392 ? -25.260 9.432 15.242 1.00 96.75 392 PRO A O 1
ATOM 3085 N N . THR A 1 393 ? -25.764 8.607 17.272 1.00 96.25 393 THR A N 1
ATOM 3086 C CA . THR A 1 393 ? -24.763 9.419 17.988 1.00 96.25 393 THR A CA 1
ATOM 3087 C C . THR A 1 393 ? -23.341 9.095 17.534 1.00 96.25 393 THR A C 1
ATOM 3089 O O . THR A 1 393 ? -22.555 10.013 17.295 1.00 96.25 393 THR A O 1
ATOM 3092 N N . LEU A 1 394 ? -22.995 7.817 17.338 1.00 96.38 394 LEU A N 1
ATOM 3093 C CA . LEU A 1 394 ? -21.684 7.414 16.820 1.00 96.38 394 LEU A CA 1
ATOM 3094 C C . LEU A 1 394 ? -21.455 7.911 15.389 1.00 96.38 394 LEU A C 1
ATOM 3096 O O . LEU A 1 394 ? -20.401 8.489 15.128 1.00 96.38 394 LEU A O 1
ATOM 3100 N N . ARG A 1 395 ? -22.430 7.755 14.478 1.00 96.19 395 ARG A N 1
ATOM 3101 C CA . ARG A 1 395 ? -22.310 8.256 13.093 1.00 96.19 395 ARG A CA 1
ATOM 3102 C C . ARG A 1 395 ? -22.149 9.779 13.063 1.00 96.19 395 ARG A C 1
ATOM 3104 O O . ARG A 1 395 ? -21.258 10.274 12.381 1.00 96.19 395 ARG A O 1
ATOM 3111 N N . SER A 1 396 ? -22.945 10.512 13.846 1.00 95.94 396 SER A N 1
ATOM 3112 C CA . SER A 1 396 ? -22.839 11.974 13.948 1.00 95.94 396 SER A CA 1
ATOM 3113 C C . SER A 1 396 ? -21.507 12.425 14.550 1.00 95.94 396 SER A C 1
ATOM 3115 O O . SER A 1 396 ? -20.941 13.414 14.095 1.00 95.94 396 SER A O 1
ATOM 3117 N N . THR A 1 397 ? -20.996 11.711 15.558 1.00 94.19 397 THR A N 1
ATOM 3118 C CA . THR A 1 397 ? -19.719 12.050 16.200 1.00 94.19 397 THR A CA 1
ATOM 3119 C C . THR A 1 397 ? -18.555 11.784 15.247 1.00 94.19 397 THR A C 1
ATOM 3121 O O . THR A 1 397 ? -17.720 12.663 15.057 1.00 94.19 397 THR A O 1
ATOM 3124 N N . LEU A 1 398 ? -18.518 10.617 14.594 1.00 93.88 398 LEU A N 1
ATOM 3125 C CA . LEU A 1 398 ? -17.469 10.260 13.631 1.00 93.88 398 LEU A CA 1
ATOM 3126 C C . LEU A 1 398 ? -17.446 11.179 12.402 1.00 93.88 398 LEU A C 1
ATOM 3128 O O . LEU A 1 398 ? -16.368 11.480 11.910 1.00 93.88 398 LEU A O 1
ATOM 3132 N N . ALA A 1 399 ? -18.599 11.675 11.946 1.00 93.25 399 ALA A N 1
ATOM 3133 C CA . ALA A 1 399 ? -18.675 12.644 10.848 1.00 93.25 399 ALA A CA 1
ATOM 3134 C C . ALA A 1 399 ? -18.210 14.069 11.224 1.00 93.25 399 ALA A C 1
ATOM 3136 O O . ALA A 1 399 ? -18.065 14.911 10.341 1.00 93.25 399 ALA A O 1
ATOM 3137 N N . SER A 1 400 ? -18.009 14.353 12.517 1.00 89.94 400 SER A N 1
ATOM 3138 C CA . SER A 1 400 ? -17.579 15.664 13.037 1.00 89.94 400 SER A CA 1
ATOM 3139 C C . SER A 1 400 ? -16.092 15.743 13.418 1.00 89.94 400 SER A C 1
ATOM 3141 O O . SER A 1 400 ? -15.647 16.782 13.912 1.00 89.94 400 SER A O 1
ATOM 3143 N N . LEU A 1 401 ? -15.346 14.648 13.225 1.00 84.94 401 LEU A N 1
ATOM 3144 C CA . LEU A 1 401 ? -13.937 14.474 13.605 1.00 84.94 401 LEU A CA 1
ATOM 3145 C C . LEU A 1 401 ? -12.988 14.539 12.403 1.00 84.94 401 LEU A C 1
ATOM 3147 O O . LEU A 1 401 ? -11.859 15.033 12.629 1.00 84.94 401 LEU A O 1
#

Organism: Teladorsagia circumcincta (NCBI:txid45464)